Protein AF-A0AAW6NFX9-F1 (afdb_monomer)

Foldseek 3Di:
DDDDDPDDDPDPPDWDFDWDDDPQEIETETQDDDPCPQVVVCVVCVVVVHRGWYFYAYPVRDTPDGDDDPDPDPPPDDDDDDDDDDDDDDDDDDDDDDDDDDDDDDDDDDDDDDDDDDCLVVLLVVLVVLLVVCVVLLCPDDPDVSVVLVVLSVVLVVCSVVSNSVVSVVSSVVSVVSSVVVVVVVVVPDDDDDDDDDDPPPPDQADPVLLVVLVVLLVVLVVVLVPDDDDPLSVVLVVLSVVLVVCSVVSNRPSNVVSSVVSVVSSVCVVVDDPVPPPLDQLVNLQVVLVVVQQVLLLVVLVLLVVDPDPVSPVVSVCGPCNQQVCLSVLLVVLSVVCVPDDLVCNLVSLVSNLVSLVVSLVCCVPDVVNVCSCPPPSPRHRPSCVSSVVSSVSSNVSSVVSND

Mean predicted aligned error: 23.0 Å

Secondary structure (DSSP, 8-state):
----------S-----EEEEEETTEEEEEESS--TTHHHHHHHHHHHTT---EEEEE-TTS-EEEEE-------S--------------------------------PPP---------HHHHHHHHHHHHHHHHHHHHHSPTTHHHHHHHHHHHHHHHHHTT-HHHHHHHHHHHHHHHHHHHHHHHS--PPP-----------PPPHHHHHHHHHHHHHHHHHHHTSPSSHHHHHHHHHHHHHHHHHHTT-HHHHHHHHHHHHHHHHHHHHS---S-----HHHHHHHHHHHHHHHHHHHHHHHTTS--HHHHHHHHHHHHHHHTTHHHHHHHHHHHHHHS-TTTHHHHHHHHHHHHHHHHHHHHH-HHHHHHHT-TT-----HHHHHHHHHHHHHHHHHHHH-

Radius of gyration: 39.13 Å; Cα contacts (8 Å, |Δi|>4): 323; chains: 1; bounding box: 90×107×74 Å

Solvent-accessible surface area (backbone atoms only — not comparable to full-atom values): 24392 Å² total; per-residue (Å²): 137,82,84,81,84,91,74,80,82,96,59,87,88,80,72,57,66,52,79,46,80,57,94,64,37,34,40,36,31,28,78,53,93,59,89,67,48,36,59,54,52,43,50,53,31,51,74,71,73,42,90,54,31,27,37,28,24,35,84,86,68,46,80,75,41,77,49,75,71,92,70,78,83,71,95,83,79,80,83,92,77,84,85,84,89,81,90,85,82,85,83,88,80,82,83,86,84,90,81,86,89,79,88,83,85,89,83,80,87,83,82,85,83,86,91,80,77,97,49,72,73,57,52,48,53,52,49,51,53,51,52,60,68,46,45,63,60,42,67,70,40,64,77,74,64,15,55,58,45,47,52,50,50,51,50,24,54,51,28,52,75,70,68,37,52,70,62,20,50,56,45,49,53,51,52,51,53,52,50,54,50,55,50,51,66,62,68,71,74,71,81,80,83,79,89,84,79,95,71,87,77,76,75,74,62,48,57,69,72,57,44,51,53,50,51,54,55,49,59,69,45,48,64,60,53,64,70,44,67,93,47,73,69,36,52,50,46,52,47,46,53,52,50,25,54,49,26,46,74,71,25,36,51,68,64,21,53,50,38,51,50,49,45,55,50,50,53,50,44,64,74,66,47,75,80,77,69,74,68,95,62,54,52,59,58,48,46,50,55,30,46,52,57,45,52,53,32,51,50,55,41,29,60,56,40,63,72,47,100,42,76,67,46,42,56,58,44,67,44,52,71,64,57,75,46,74,54,46,63,59,54,43,51,51,30,47,49,50,36,70,72,42,53,84,86,48,27,44,62,29,24,55,54,35,39,52,43,37,52,52,44,47,52,48,57,75,68,38,64,68,53,52,49,50,45,67,39,92,81,80,47,79,32,62,58,60,61,42,47,44,51,32,36,57,51,33,38,50,52,35,50,66,74,50,109

Nearest PDB structures (foldseek):
  6qvh-assembly1_A  TM=3.502E-01  e=4.716E+00  Streptomyces lividans 1326
  5j1i-assembly2_B  TM=1.373E-01  e=1.428E+00  Homo sapiens
  7n6g-assembly1_3T  TM=1.559E-01  e=2.788E+00  Chlamydomonas reinhardtii
  9cpb-assembly1_6M  TM=1.064E-01  e=9.209E+00  Bos taurus

Structure (mmCIF, N/CA/C/O backbone):
data_AF-A0AAW6NFX9-F1
#
_entry.id   AF-A0AAW6NFX9-F1
#
loop_
_atom_site.group_PDB
_atom_site.id
_atom_site.type_symbol
_atom_site.label_atom_id
_atom_site.label_alt_id
_atom_site.label_comp_id
_atom_site.label_asym_id
_atom_site.label_entity_id
_atom_site.label_seq_id
_atom_site.pdbx_PDB_ins_code
_atom_site.Cartn_x
_atom_site.Cartn_y
_atom_site.Cartn_z
_atom_site.occupancy
_atom_site.B_iso_or_equiv
_atom_site.auth_seq_id
_atom_site.auth_comp_id
_atom_site.auth_asym_id
_atom_site.auth_atom_id
_atom_site.pdbx_PDB_model_num
ATOM 1 N N . MET A 1 1 ? 12.858 50.416 36.565 1.00 39.59 1 MET A N 1
ATOM 2 C CA . MET A 1 1 ? 13.520 49.608 35.513 1.00 39.59 1 MET A CA 1
ATOM 3 C C . MET A 1 1 ? 13.548 48.177 36.038 1.00 39.59 1 MET A C 1
ATOM 5 O O . MET A 1 1 ? 14.115 47.983 37.096 1.00 39.59 1 MET A O 1
ATOM 9 N N . ALA A 1 2 ? 12.777 47.231 35.504 1.00 37.31 2 ALA A N 1
ATOM 10 C CA . ALA A 1 2 ? 13.083 46.561 34.243 1.00 37.31 2 ALA A CA 1
ATOM 11 C C . ALA A 1 2 ? 11.846 46.315 33.344 1.00 37.31 2 ALA A C 1
ATOM 13 O O . ALA A 1 2 ? 10.912 45.606 33.702 1.00 37.31 2 ALA A O 1
ATOM 14 N N . LYS A 1 3 ? 11.909 46.916 32.147 1.00 35.47 3 LYS A N 1
ATOM 15 C CA . LYS A 1 3 ? 11.396 46.406 30.857 1.00 35.47 3 LYS A CA 1
ATOM 16 C C . LYS A 1 3 ? 12.060 45.024 30.605 1.00 35.47 3 LYS A C 1
ATOM 18 O O . LYS A 1 3 ? 13.153 44.822 31.111 1.00 35.47 3 LYS A O 1
ATOM 23 N N . SER A 1 4 ? 11.577 44.045 29.837 1.00 40.31 4 SER A N 1
ATOM 24 C CA . SER A 1 4 ? 10.804 44.052 28.593 1.00 40.31 4 SER A CA 1
ATOM 25 C C . SER A 1 4 ? 10.513 42.588 28.170 1.00 40.31 4 SER A C 1
ATOM 27 O O . SER A 1 4 ? 11.274 41.700 28.539 1.00 40.31 4 SER A O 1
ATOM 29 N N . LEU A 1 5 ? 9.507 42.394 27.307 1.00 37.38 5 LEU A N 1
ATOM 30 C CA . LEU A 1 5 ? 9.290 41.253 26.395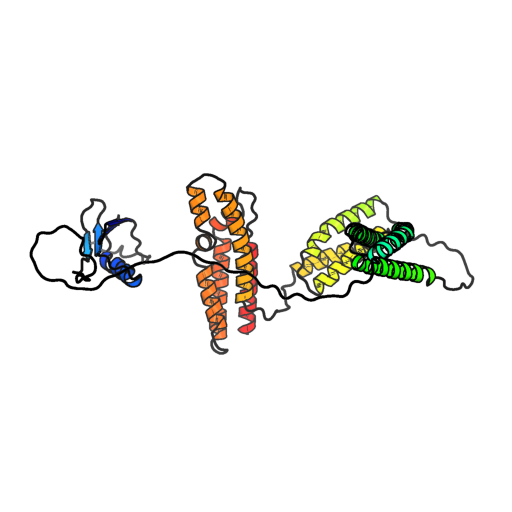 1.00 37.38 5 LEU A CA 1
ATOM 31 C C . LEU A 1 5 ? 9.055 39.839 26.981 1.00 37.38 5 LEU A C 1
ATOM 33 O O . LEU A 1 5 ? 9.962 39.027 27.128 1.00 37.38 5 LEU A O 1
ATOM 37 N N . ARG A 1 6 ? 7.775 39.458 27.058 1.00 35.09 6 ARG A N 1
ATOM 38 C CA . ARG A 1 6 ? 7.312 38.187 26.468 1.00 35.09 6 ARG A CA 1
ATOM 39 C C . ARG A 1 6 ? 6.231 38.508 25.439 1.00 35.09 6 ARG A C 1
ATOM 41 O O . ARG A 1 6 ? 5.040 38.384 25.698 1.00 35.09 6 ARG A O 1
ATOM 48 N N . ALA A 1 7 ? 6.676 39.034 24.302 1.00 42.06 7 ALA A N 1
ATOM 49 C CA . ALA A 1 7 ? 5.869 39.147 23.098 1.00 42.06 7 ALA A CA 1
ATOM 50 C C . ALA A 1 7 ? 5.956 37.824 22.315 1.00 42.06 7 ALA A C 1
ATOM 52 O O . ALA A 1 7 ? 7.046 37.288 22.157 1.00 42.06 7 ALA A O 1
ATOM 53 N N . SER A 1 8 ? 4.797 37.351 21.852 1.00 38.56 8 SER A N 1
ATOM 54 C CA . SER A 1 8 ? 4.568 36.478 20.690 1.00 38.56 8 SER A CA 1
ATOM 55 C C . SER A 1 8 ? 5.433 35.219 20.527 1.00 38.56 8 SER A C 1
ATOM 57 O O . SER A 1 8 ? 6.501 35.256 19.928 1.00 38.56 8 SER A O 1
ATOM 59 N N . GLY A 1 9 ? 4.882 34.067 20.920 1.00 30.16 9 GLY A N 1
ATOM 60 C CA . GLY A 1 9 ? 5.168 32.815 20.218 1.00 30.16 9 GLY A CA 1
ATOM 61 C C . GLY A 1 9 ? 4.324 32.764 18.943 1.00 30.16 9 GLY A C 1
ATOM 62 O O . GLY A 1 9 ? 3.095 32.770 19.022 1.00 30.16 9 GLY A O 1
ATOM 63 N N . ASP A 1 10 ? 4.989 32.784 17.792 1.00 42.12 10 ASP A N 1
ATOM 64 C CA . ASP A 1 10 ? 4.441 32.685 16.434 1.00 42.12 10 ASP A CA 1
ATOM 65 C C . ASP A 1 10 ? 3.960 31.246 16.156 1.00 42.12 10 ASP A C 1
ATOM 67 O O . ASP A 1 10 ? 4.584 30.462 15.449 1.00 42.12 10 ASP A O 1
ATOM 71 N N . GLY A 1 11 ? 2.887 30.854 16.843 1.00 48.03 11 GLY A N 1
ATOM 72 C CA . GLY A 1 11 ? 2.114 29.647 16.562 1.00 48.03 11 GLY A CA 1
ATOM 73 C C . GLY A 1 11 ? 0.751 30.030 15.982 1.00 48.03 11 GLY A C 1
ATOM 74 O O . GLY A 1 11 ? 0.299 31.164 16.196 1.00 48.03 11 GLY A O 1
ATOM 75 N N . PRO A 1 12 ? 0.063 29.125 15.258 1.00 48.34 12 PRO A N 1
ATOM 76 C CA . PRO A 1 12 ? -1.287 29.395 14.783 1.00 48.34 12 PRO A CA 1
ATOM 77 C C . PRO A 1 12 ? -2.145 29.821 15.977 1.00 48.34 12 PRO A C 1
ATOM 79 O O . PRO A 1 12 ? -2.268 29.105 16.968 1.00 48.34 12 PRO A O 1
ATOM 82 N N . LYS A 1 13 ? -2.689 31.039 15.919 1.00 63.16 13 LYS A N 1
ATOM 83 C CA . LYS A 1 13 ? -3.569 31.555 16.968 1.00 63.16 13 LYS A CA 1
ATOM 84 C C . LYS A 1 13 ? -4.894 30.803 16.862 1.00 63.16 13 LYS A C 1
ATOM 86 O O . LYS A 1 13 ? -5.731 31.160 16.036 1.00 63.16 13 LYS A O 1
ATOM 91 N N . VAL A 1 14 ? -5.032 29.740 17.646 1.00 61.88 14 VAL A N 1
ATOM 92 C CA . VAL A 1 14 ? -6.249 28.931 17.736 1.00 61.88 14 VAL A CA 1
ATOM 93 C C . VAL A 1 14 ? -7.118 29.482 18.866 1.00 61.88 14 VAL A C 1
ATOM 95 O O . VAL A 1 14 ? -6.618 29.749 19.960 1.00 61.88 14 VAL A O 1
ATOM 98 N N . ALA A 1 15 ? -8.406 29.670 18.587 1.00 67.81 15 ALA A N 1
ATOM 99 C CA . ALA A 1 15 ? -9.431 29.913 19.594 1.00 67.81 15 ALA A CA 1
ATOM 100 C C . ALA A 1 15 ? -10.350 28.692 19.649 1.00 67.81 15 ALA A C 1
ATOM 102 O O . ALA A 1 15 ? -10.715 28.149 18.605 1.00 67.81 15 ALA A O 1
ATOM 103 N N . PHE A 1 16 ? -10.707 28.282 20.862 1.00 74.25 16 PHE A N 1
ATOM 104 C CA . PHE A 1 16 ? -11.676 27.225 21.120 1.00 74.25 16 PHE A CA 1
ATOM 105 C C . PHE A 1 16 ? -12.977 27.852 21.605 1.00 74.25 16 PHE A C 1
ATOM 107 O O . PHE A 1 16 ? -12.972 28.897 22.268 1.00 74.25 16 PHE A O 1
ATOM 114 N N . GLY A 1 17 ? -14.090 27.247 21.206 1.00 83.06 17 GLY A N 1
ATOM 115 C CA . GLY A 1 17 ? -15.393 27.826 21.442 1.00 83.06 17 GLY A CA 1
ATOM 116 C C . GLY A 1 17 ? -16.551 26.981 20.939 1.00 83.06 17 GLY A C 1
ATOM 117 O O . GLY A 1 17 ? -16.362 26.025 20.185 1.00 83.06 17 GLY A O 1
ATOM 118 N N . THR A 1 18 ? -17.752 27.378 21.340 1.00 80.75 18 THR A N 1
ATOM 119 C CA . THR A 1 18 ? -19.008 26.737 20.945 1.00 80.75 18 THR A CA 1
ATOM 120 C C . THR A 1 18 ? -19.670 27.564 19.853 1.00 80.75 18 THR A C 1
ATOM 122 O O . THR A 1 18 ? -19.901 28.760 20.030 1.00 80.75 18 THR A O 1
ATOM 125 N N . LEU A 1 19 ? -19.980 26.935 18.717 1.00 84.00 19 LEU A N 1
ATOM 126 C CA . LEU A 1 19 ? -20.734 27.556 17.630 1.00 84.00 19 LEU A CA 1
ATOM 127 C C . LEU A 1 19 ? -22.207 27.173 17.748 1.00 84.00 19 LEU A C 1
ATOM 129 O O . LEU A 1 19 ? -22.550 25.993 17.756 1.00 84.00 19 LEU A O 1
ATOM 133 N N . GLN A 1 20 ? -23.071 28.177 17.795 1.00 83.81 20 GLN A N 1
ATOM 134 C CA . GLN A 1 20 ? -24.518 28.028 17.732 1.00 83.81 20 GLN A CA 1
ATOM 135 C C . GLN A 1 20 ? -25.046 28.764 16.502 1.00 83.81 20 GLN A C 1
ATOM 137 O O . GLN A 1 20 ? -24.577 29.849 16.154 1.00 83.81 20 GLN A O 1
ATOM 142 N N . MET A 1 21 ? -26.014 28.158 15.820 1.00 83.75 21 MET A N 1
ATOM 143 C CA . MET A 1 21 ? -26.636 28.725 14.629 1.00 83.75 21 MET A CA 1
ATOM 144 C C . MET A 1 21 ? -28.114 28.962 14.906 1.00 83.75 21 MET A C 1
ATOM 146 O O . MET A 1 21 ? -28.853 28.012 15.150 1.00 83.75 21 MET A O 1
ATOM 150 N N . GLU A 1 22 ? -28.537 30.221 14.838 1.00 80.62 22 GLU A N 1
ATOM 151 C CA . GLU A 1 22 ? -29.920 30.621 15.077 1.00 80.62 22 GLU A CA 1
ATOM 152 C C . GLU A 1 22 ? -30.405 31.487 13.904 1.00 80.62 22 GLU A C 1
ATOM 154 O O . GLU A 1 22 ? -30.096 32.674 13.768 1.00 80.62 22 GLU A O 1
ATOM 159 N N . GLY A 1 23 ? -31.122 30.853 12.971 1.00 83.00 23 GLY A N 1
ATOM 160 C CA . GLY A 1 23 ? -31.697 31.510 11.796 1.00 83.00 23 GLY A CA 1
ATOM 161 C C . GLY A 1 23 ? -30.660 32.186 10.887 1.00 83.00 23 GLY A C 1
ATOM 162 O O . GLY A 1 23 ? -29.932 31.528 10.135 1.00 83.00 23 GLY A O 1
ATOM 163 N N . LYS A 1 24 ? -30.645 33.526 10.884 1.00 81.00 24 LYS A N 1
ATOM 164 C CA . LYS A 1 24 ? -29.740 34.363 10.068 1.00 81.00 24 LYS A CA 1
ATOM 165 C C . LYS A 1 24 ? -28.449 34.761 10.810 1.00 81.00 24 LYS A C 1
ATOM 167 O O . LYS A 1 24 ? -27.596 35.412 10.203 1.00 81.00 24 LYS A O 1
ATOM 172 N N . VAL A 1 25 ? -28.273 34.349 12.071 1.00 80.88 25 VAL A N 1
ATOM 173 C CA . VAL A 1 25 ? -27.124 34.707 12.919 1.00 80.88 25 VAL A CA 1
ATOM 174 C C . VAL A 1 25 ? -26.367 33.455 13.373 1.00 80.88 25 VAL A C 1
ATOM 176 O O . VAL A 1 25 ? -26.955 32.465 13.804 1.00 80.88 25 VAL A O 1
ATOM 179 N N . ILE A 1 26 ? -25.042 33.502 13.268 1.00 84.44 26 ILE A N 1
ATOM 180 C CA . ILE A 1 26 ? -24.115 32.523 13.833 1.00 84.44 26 ILE A CA 1
ATOM 181 C C . ILE A 1 26 ? -23.447 33.167 15.044 1.00 84.44 26 ILE A C 1
ATOM 183 O O . ILE A 1 26 ? -22.781 34.196 14.916 1.00 84.44 26 ILE A O 1
ATOM 187 N N . SER A 1 27 ? -23.616 32.538 16.200 1.00 83.19 27 SER A N 1
ATOM 188 C CA . SER A 1 27 ? -23.041 32.952 17.475 1.00 83.19 27 SER A CA 1
ATOM 189 C C . SER A 1 27 ? -21.878 32.029 17.823 1.00 83.19 27 SER A C 1
ATOM 191 O O . SER A 1 27 ? -22.051 30.815 17.913 1.00 83.19 27 SER A O 1
ATOM 193 N N . LEU A 1 28 ? -20.685 32.588 18.007 1.00 85.81 28 LEU A N 1
ATOM 194 C CA . LEU A 1 28 ? -19.491 31.843 18.397 1.00 85.81 28 LEU A CA 1
ATOM 195 C C . LEU A 1 28 ? -19.035 32.299 19.781 1.00 85.81 28 LEU A C 1
ATOM 197 O O . LEU A 1 28 ? -18.522 33.406 19.934 1.00 85.81 28 LEU A O 1
ATOM 201 N N . GLN A 1 29 ? -19.202 31.437 20.776 1.00 84.06 29 GLN A N 1
ATOM 202 C CA . GLN A 1 29 ? -18.731 31.685 22.132 1.00 84.06 29 GLN A CA 1
ATOM 203 C C . GLN A 1 29 ? -17.276 31.246 22.258 1.00 84.06 29 GLN A C 1
ATOM 205 O O . GLN A 1 29 ? -17.001 30.062 22.112 1.00 84.06 29 GLN A O 1
ATOM 210 N N . CYS A 1 30 ? -16.349 32.171 22.502 1.00 82.81 30 CYS A N 1
ATOM 211 C CA . CYS A 1 30 ? -14.912 31.889 22.547 1.00 82.81 30 CYS A CA 1
ATOM 212 C C . CYS A 1 30 ? -14.353 32.004 23.968 1.00 82.81 30 CYS A C 1
ATOM 214 O O . CYS A 1 30 ? -14.622 32.978 24.667 1.00 82.81 30 CYS A O 1
ATOM 216 N N . GLU A 1 31 ? -13.480 31.072 24.356 1.00 78.38 31 GLU A N 1
ATOM 217 C CA . GLU A 1 31 ? -12.769 31.124 25.648 1.00 78.38 31 GLU A CA 1
ATOM 218 C C . GLU A 1 31 ? -11.734 32.256 25.706 1.00 78.38 31 GLU A C 1
ATOM 220 O O . GLU A 1 31 ? -11.377 32.759 26.771 1.00 78.38 31 GLU A O 1
ATOM 225 N N . LYS A 1 32 ? -11.227 32.670 24.541 1.00 75.38 32 LYS A N 1
ATOM 226 C CA . LYS A 1 32 ? -10.223 33.724 24.421 1.00 75.38 32 LYS A CA 1
ATOM 227 C C . LYS A 1 32 ? -10.595 34.690 23.309 1.00 75.38 32 LYS A C 1
ATOM 229 O O . LYS A 1 32 ? -10.641 34.309 22.140 1.00 75.38 32 LYS A O 1
ATOM 234 N N . ALA A 1 33 ? -10.787 35.955 23.674 1.00 64.94 33 ALA A N 1
ATOM 235 C CA . ALA A 1 33 ? -11.040 37.023 22.719 1.00 64.94 33 ALA A CA 1
ATOM 236 C C . ALA A 1 33 ? -9.853 37.173 21.755 1.00 64.94 33 ALA A C 1
ATOM 238 O O . ALA A 1 33 ? -8.702 37.370 22.165 1.00 64.94 33 ALA A O 1
ATOM 239 N N . MET A 1 34 ? -10.137 37.074 20.458 1.00 71.19 34 MET A N 1
ATOM 240 C CA . MET A 1 34 ? -9.167 37.297 19.394 1.00 71.19 34 MET A CA 1
ATOM 241 C C . MET A 1 34 ? -9.623 38.454 18.508 1.00 71.19 34 MET A C 1
ATOM 243 O O . MET A 1 34 ? -10.780 38.474 18.101 1.00 71.19 34 MET A O 1
ATOM 247 N N . PRO A 1 35 ? -8.724 39.387 18.149 1.00 69.50 35 PRO A N 1
ATOM 248 C CA . PRO A 1 35 ? -9.095 40.515 17.310 1.00 69.50 35 PRO A CA 1
ATOM 249 C C . PRO A 1 35 ? -9.424 40.059 15.883 1.00 69.50 35 PRO A C 1
ATOM 251 O O . PRO A 1 35 ? -8.689 39.254 15.291 1.00 69.50 35 PRO A O 1
ATOM 254 N N . ALA A 1 36 ? -10.482 40.636 15.312 1.00 73.75 36 ALA A N 1
ATOM 255 C CA . ALA A 1 36 ? -10.967 40.398 13.955 1.00 73.75 36 ALA A CA 1
ATOM 256 C C . ALA A 1 36 ? -11.424 38.953 13.679 1.00 73.75 36 ALA A C 1
ATOM 258 O O . ALA A 1 36 ? -11.344 38.484 12.534 1.00 73.75 36 ALA A O 1
ATOM 259 N N . LEU A 1 37 ? -11.896 38.239 14.703 1.00 79.69 37 LEU A N 1
ATOM 260 C CA . LEU A 1 37 ? -12.412 36.880 14.546 1.00 79.69 37 LEU A CA 1
ATOM 261 C C . LEU A 1 37 ? -13.736 36.897 13.774 1.00 79.69 37 LEU A C 1
ATOM 263 O O . LEU A 1 37 ? -13.881 36.127 12.822 1.00 79.69 37 LEU A O 1
ATOM 267 N N . ALA A 1 38 ? -14.631 37.842 14.082 1.00 79.44 38 ALA A N 1
ATOM 268 C CA . ALA A 1 38 ? -15.913 37.989 13.386 1.00 79.44 38 ALA A CA 1
ATOM 269 C C . ALA A 1 38 ? -15.726 38.153 11.866 1.00 79.44 38 ALA A C 1
ATOM 271 O O . ALA A 1 38 ? -16.318 37.421 11.072 1.00 79.44 38 ALA A O 1
ATOM 272 N N . LYS A 1 39 ? -14.797 39.028 11.453 1.00 81.62 39 LYS A N 1
ATOM 273 C CA . LYS A 1 39 ? -14.481 39.289 10.036 1.00 81.62 39 LYS A CA 1
ATOM 274 C C . LYS A 1 39 ? -13.903 38.069 9.321 1.00 81.62 39 LYS A C 1
ATOM 276 O O . LYS A 1 39 ? -14.227 37.813 8.161 1.00 81.62 39 LYS A O 1
ATOM 281 N N . LYS A 1 40 ? -13.026 37.308 9.986 1.00 82.38 40 LYS A N 1
ATOM 282 C CA . LYS A 1 40 ? -12.423 36.093 9.410 1.00 82.38 40 LYS A CA 1
ATOM 283 C C . LYS A 1 40 ? -13.455 34.985 9.239 1.00 82.38 40 LYS A C 1
ATOM 285 O O . LYS A 1 40 ? -13.485 34.363 8.179 1.00 82.38 40 LYS A O 1
ATOM 290 N N . VAL A 1 41 ? -14.317 34.789 10.235 1.00 83.38 41 VAL A N 1
ATOM 291 C CA . VAL A 1 41 ? -15.422 33.825 10.170 1.00 83.38 41 VAL A CA 1
ATOM 292 C C . VAL A 1 41 ? -16.411 34.234 9.078 1.00 83.38 41 VAL A C 1
ATOM 294 O O . VAL A 1 41 ? -16.736 33.417 8.224 1.00 83.38 41 VAL A O 1
ATOM 297 N N . LYS A 1 42 ? -16.793 35.512 8.991 1.00 81.62 42 LYS A N 1
ATOM 298 C CA . LYS A 1 42 ? -17.667 36.017 7.919 1.00 81.62 42 LYS A CA 1
ATOM 299 C C . LYS A 1 42 ? -17.055 35.836 6.528 1.00 81.62 42 LYS A C 1
ATOM 301 O O . LYS A 1 42 ? 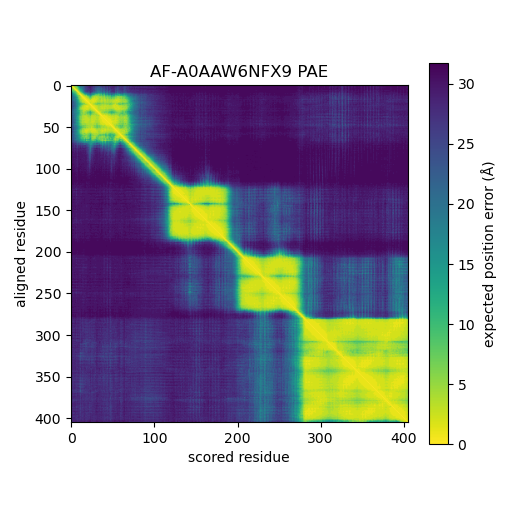-17.745 35.415 5.604 1.00 81.62 42 LYS A O 1
ATOM 306 N N . LYS A 1 43 ? -15.749 36.084 6.364 1.00 82.81 43 LYS A N 1
ATOM 307 C CA . LYS A 1 43 ? -15.032 35.831 5.101 1.00 82.81 43 LYS A CA 1
ATOM 308 C C . LYS A 1 43 ? -15.017 34.344 4.738 1.00 82.81 43 LYS A C 1
ATOM 310 O O . LYS A 1 43 ? -15.216 34.010 3.573 1.00 82.81 43 LYS A O 1
ATOM 315 N N . PHE A 1 44 ? -14.806 33.465 5.716 1.00 82.75 44 PHE A N 1
ATOM 316 C CA . PHE A 1 44 ? -14.877 32.017 5.521 1.00 82.75 44 PHE A CA 1
ATOM 317 C C . PHE A 1 44 ? -16.288 31.568 5.114 1.00 82.75 44 PHE A C 1
ATOM 319 O O . PHE A 1 44 ? -16.435 30.795 4.171 1.00 82.75 44 PHE A O 1
ATOM 326 N N . LEU A 1 45 ? -17.330 32.100 5.752 1.00 84.56 45 LEU A N 1
ATOM 327 C CA . LEU A 1 45 ? -18.721 31.797 5.407 1.00 84.56 45 LEU A CA 1
ATOM 328 C C . LEU A 1 45 ? -19.076 32.286 3.994 1.00 84.56 45 LEU A C 1
ATOM 330 O O . LEU A 1 45 ? -19.600 31.504 3.201 1.00 84.56 45 LEU A O 1
ATOM 334 N N . LYS A 1 46 ? -18.678 33.512 3.619 1.00 82.44 46 LYS A N 1
ATOM 335 C CA . LYS A 1 46 ? -18.845 34.037 2.249 1.00 82.44 46 LYS A CA 1
ATOM 336 C C . LYS A 1 46 ? -18.135 33.162 1.203 1.00 82.44 46 LYS A C 1
ATOM 338 O O . LYS A 1 46 ? -18.707 32.908 0.146 1.00 82.44 46 LYS A O 1
ATOM 343 N N . LEU A 1 47 ? -16.932 32.651 1.495 1.00 80.31 47 LEU A N 1
ATOM 344 C CA . LEU A 1 47 ? -16.204 31.736 0.597 1.00 80.31 47 LEU A CA 1
ATOM 345 C C . LEU A 1 47 ? -16.983 30.434 0.340 1.00 80.31 47 LEU A C 1
ATOM 347 O O . LEU A 1 47 ? -16.955 29.901 -0.765 1.00 80.31 47 LEU A O 1
ATOM 351 N N . ASN A 1 48 ? -17.716 29.960 1.348 1.00 84.31 48 ASN A N 1
ATOM 352 C CA . ASN A 1 48 ? -18.545 28.757 1.279 1.00 84.31 48 ASN A CA 1
ATOM 353 C C . ASN A 1 48 ? -19.990 29.042 0.828 1.00 84.31 48 ASN A C 1
ATOM 355 O O . ASN A 1 48 ? -20.852 28.179 0.967 1.00 84.31 48 ASN A O 1
ATOM 359 N N . LYS A 1 49 ? -20.265 30.238 0.283 1.00 86.44 49 LYS A N 1
ATOM 360 C CA . LYS A 1 49 ? -21.602 30.692 -0.148 1.00 86.44 49 LYS A CA 1
ATOM 361 C C . LYS A 1 49 ? -22.654 30.693 0.972 1.00 86.44 49 LYS A C 1
ATOM 363 O O . LYS A 1 49 ? -23.848 30.588 0.707 1.00 86.44 49 LYS A O 1
ATOM 368 N N . VAL A 1 50 ? -22.220 30.842 2.222 1.00 82.25 50 VAL A N 1
ATOM 369 C CA . VAL A 1 50 ? -23.094 30.982 3.389 1.00 82.25 50 VAL A CA 1
ATOM 370 C C . VAL A 1 50 ? -23.146 32.456 3.789 1.00 82.25 50 VAL A C 1
ATOM 372 O O . VAL A 1 50 ? -22.200 33.000 4.356 1.00 82.25 50 VAL A O 1
ATOM 375 N N . SER A 1 51 ? -24.265 33.117 3.497 1.00 77.94 51 SER A N 1
ATOM 376 C CA . SER A 1 51 ? -24.511 34.515 3.870 1.00 77.94 51 SER A CA 1
ATOM 377 C C . SER A 1 51 ? -25.227 34.571 5.219 1.00 77.94 51 SER A C 1
ATOM 379 O O . SER A 1 51 ? -26.451 34.465 5.289 1.00 77.94 51 SER A O 1
ATOM 381 N N . LYS A 1 52 ? -24.466 34.675 6.312 1.00 82.25 52 LYS A N 1
ATOM 382 C CA . LYS A 1 52 ? -25.000 34.778 7.680 1.00 82.25 52 LYS A CA 1
ATOM 383 C C . LYS A 1 52 ? -24.265 35.865 8.459 1.00 82.25 52 LYS A C 1
ATOM 385 O O . LYS A 1 52 ? -23.084 36.121 8.213 1.00 82.25 52 LYS A O 1
ATOM 390 N N . ASN A 1 53 ? -24.965 36.483 9.404 1.00 81.69 53 ASN A N 1
ATOM 391 C CA . ASN A 1 53 ? -24.380 37.442 10.337 1.00 81.69 53 ASN A CA 1
ATOM 392 C C . ASN A 1 53 ? -23.572 36.706 11.406 1.00 81.69 53 ASN A C 1
ATOM 394 O O . ASN A 1 53 ? -23.955 35.612 11.815 1.00 81.69 53 ASN A O 1
ATOM 398 N N . VAL A 1 54 ? -22.456 37.287 11.851 1.00 83.62 54 VAL A N 1
ATOM 399 C CA . VAL A 1 54 ? -21.551 36.653 12.821 1.00 83.62 54 VAL A CA 1
ATOM 400 C C . VAL A 1 54 ? -21.486 37.487 14.095 1.00 83.62 54 VAL A C 1
ATOM 402 O O . VAL A 1 54 ? -21.175 38.679 14.045 1.00 83.62 54 VAL A O 1
ATOM 405 N N . ARG A 1 55 ? -21.738 36.833 15.229 1.00 83.06 55 ARG A N 1
ATOM 406 C CA . ARG A 1 55 ? -21.631 37.381 16.583 1.00 83.06 55 ARG A CA 1
ATOM 407 C C . ARG A 1 55 ? -20.614 36.567 17.377 1.00 83.06 55 ARG A C 1
ATOM 409 O O . ARG A 1 55 ? -20.710 35.344 17.426 1.00 83.06 55 ARG A O 1
ATOM 416 N N . ILE A 1 56 ? -19.651 37.233 18.002 1.00 82.62 56 ILE A N 1
ATOM 417 C CA . ILE A 1 56 ? -18.678 36.604 18.900 1.00 82.62 56 ILE A CA 1
ATOM 418 C C . ILE A 1 56 ? -19.065 36.933 20.340 1.00 82.62 56 ILE A C 1
ATOM 420 O O . ILE A 1 56 ? -19.186 38.107 20.693 1.00 82.62 56 ILE A O 1
ATOM 424 N N . LEU A 1 57 ? -19.256 35.897 21.150 1.00 81.56 57 LEU A N 1
ATOM 425 C CA . LEU A 1 57 ? -19.585 35.982 22.573 1.00 81.56 57 LEU A CA 1
ATOM 426 C C . LEU A 1 57 ? -18.356 35.582 23.405 1.00 81.56 57 LEU A C 1
ATOM 428 O O . LEU A 1 57 ? -17.583 34.718 22.982 1.00 81.56 57 LEU A O 1
ATOM 432 N N . ASP A 1 58 ? -18.184 36.173 24.583 1.00 80.38 58 ASP A N 1
ATOM 433 C CA . ASP A 1 58 ? -17.231 35.699 25.595 1.00 80.38 58 ASP A CA 1
ATOM 434 C C . ASP A 1 58 ? -17.842 34.600 26.492 1.00 80.38 58 ASP A C 1
ATOM 436 O O . ASP A 1 58 ? -18.996 34.189 26.329 1.00 80.38 58 ASP A O 1
ATOM 440 N N . MET A 1 59 ? -17.058 34.078 27.441 1.00 75.94 59 MET A N 1
ATOM 441 C CA . MET A 1 59 ? -17.506 33.034 28.376 1.00 75.94 59 MET A CA 1
ATOM 442 C C . MET A 1 59 ? -18.683 33.464 29.264 1.00 75.94 59 MET A C 1
ATOM 444 O O . MET A 1 59 ? -19.439 32.603 29.707 1.00 75.94 59 MET A O 1
ATOM 448 N N . ASP A 1 60 ? -18.879 34.766 29.468 1.00 70.44 60 ASP A N 1
ATOM 449 C CA . ASP A 1 60 ? -19.978 35.329 30.256 1.00 70.44 60 ASP A CA 1
ATOM 450 C C . ASP A 1 60 ? -21.229 35.610 29.399 1.00 70.44 60 ASP A C 1
ATOM 452 O O . ASP A 1 60 ? -22.250 36.072 29.909 1.00 70.44 60 ASP A O 1
ATOM 456 N N . GLY A 1 61 ? -21.175 35.308 28.096 1.00 66.06 61 GLY A N 1
ATOM 457 C CA . GLY A 1 61 ? -22.269 35.538 27.154 1.00 66.06 61 GLY A CA 1
ATOM 458 C C . GLY A 1 61 ? -22.386 36.993 26.698 1.00 66.06 61 GLY A C 1
ATOM 459 O O . GLY A 1 61 ? -23.393 37.359 26.088 1.00 66.06 61 GLY A O 1
ATOM 460 N N . ASN A 1 62 ? -21.374 37.826 26.953 1.00 73.25 62 ASN A N 1
ATOM 461 C CA . ASN A 1 62 ? -21.335 39.198 26.463 1.00 73.25 62 ASN A CA 1
ATOM 462 C C . ASN A 1 62 ? -20.757 39.252 25.050 1.00 73.25 62 ASN A C 1
ATOM 464 O O . ASN A 1 62 ? -19.831 38.530 24.680 1.00 73.25 62 ASN A O 1
ATOM 468 N N . VAL A 1 63 ? -21.302 40.152 24.240 1.00 76.00 63 VAL A N 1
ATOM 469 C CA . VAL A 1 63 ? -20.886 40.332 22.851 1.00 76.00 63 VAL A CA 1
ATOM 470 C C . VAL A 1 63 ? -19.537 41.052 22.797 1.00 76.00 63 VAL A C 1
ATOM 472 O O . VAL A 1 63 ? -19.427 42.208 23.198 1.00 76.00 63 VAL A O 1
ATOM 475 N N . THR A 1 64 ? -18.510 40.376 22.279 1.00 70.00 64 THR A N 1
ATOM 476 C CA . THR A 1 64 ? -17.149 40.928 22.151 1.00 70.00 64 THR A CA 1
ATOM 477 C C . THR A 1 64 ? -16.890 41.544 20.773 1.00 70.00 64 THR A C 1
ATOM 479 O O . THR A 1 64 ? -16.207 42.559 20.666 1.00 70.00 64 THR A O 1
ATOM 482 N N . GLU A 1 65 ? -17.429 40.949 19.707 1.00 70.62 65 GLU A N 1
ATOM 483 C CA . GLU A 1 65 ? -17.340 41.466 18.334 1.00 70.62 65 GLU A CA 1
ATOM 484 C C . GLU A 1 65 ? -18.631 41.137 17.570 1.00 70.62 65 GLU A C 1
ATOM 486 O O . GLU A 1 65 ? -19.090 39.993 17.571 1.00 70.62 65 GLU A O 1
ATOM 491 N N . GLU A 1 66 ? -19.181 42.125 16.862 1.00 67.69 66 GLU A N 1
ATOM 492 C CA . GLU A 1 66 ? -20.307 41.961 15.937 1.00 67.69 66 GLU A CA 1
ATOM 493 C C . GLU A 1 66 ? -19.924 42.463 14.545 1.00 67.69 66 GLU A C 1
ATOM 495 O O . GLU A 1 66 ? -19.429 43.578 14.383 1.00 67.69 66 GLU A O 1
ATOM 500 N N . ASP A 1 67 ? -20.158 41.628 13.532 1.00 68.69 67 ASP A N 1
ATOM 501 C CA . ASP A 1 67 ? -20.033 41.997 12.120 1.00 68.69 67 ASP A CA 1
ATOM 502 C C . ASP A 1 67 ? -21.367 41.713 11.419 1.00 68.69 67 ASP A C 1
ATOM 504 O O . ASP A 1 67 ? -21.527 40.760 10.646 1.00 68.69 67 ASP A O 1
ATOM 508 N N . ILE A 1 68 ? -22.353 42.542 11.757 1.00 57.25 68 ILE A N 1
ATOM 509 C CA . ILE A 1 68 ? -23.689 42.569 11.165 1.00 57.25 68 ILE A CA 1
ATOM 510 C C . ILE A 1 68 ? -23.620 43.556 9.993 1.00 57.25 68 ILE A C 1
ATOM 512 O O . ILE A 1 68 ? -23.477 44.756 10.202 1.00 57.25 68 ILE A O 1
ATOM 516 N N . GLU A 1 69 ? -23.650 43.048 8.757 1.00 51.41 69 GLU A N 1
ATOM 517 C CA . GLU A 1 69 ? -23.871 43.902 7.578 1.00 51.41 69 GLU A CA 1
ATOM 518 C C . GLU A 1 69 ? -25.369 43.865 7.283 1.00 51.41 69 GLU A C 1
ATOM 520 O O . GLU A 1 69 ? -25.965 42.787 7.315 1.00 51.41 69 GLU A O 1
ATOM 525 N N . ASP A 1 70 ? -25.956 45.031 7.016 1.00 47.94 70 ASP A N 1
ATOM 526 C CA . ASP A 1 70 ? -27.331 45.170 6.542 1.00 47.94 70 ASP A CA 1
ATOM 527 C C . ASP A 1 70 ? -27.428 44.467 5.181 1.00 47.94 70 ASP A C 1
ATOM 529 O O . ASP A 1 70 ? -26.933 44.953 4.160 1.00 47.94 70 ASP A O 1
ATOM 533 N N . LEU A 1 71 ? -27.914 43.227 5.206 1.00 49.19 71 LEU A N 1
ATOM 534 C CA . LEU A 1 71 ? -28.088 42.417 4.013 1.00 49.19 71 LEU A CA 1
ATOM 535 C C . LEU A 1 71 ? -29.335 42.956 3.299 1.00 49.19 71 LEU A C 1
ATOM 537 O O . LEU A 1 71 ? -30.385 42.994 3.939 1.00 49.19 71 LEU A O 1
ATOM 541 N N . PRO A 1 72 ? -29.255 43.365 2.018 1.00 43.56 72 PRO A N 1
ATOM 542 C CA . PRO A 1 72 ? -30.446 43.763 1.277 1.00 43.56 72 PRO A CA 1
ATOM 543 C C . PRO A 1 72 ? -31.461 42.614 1.292 1.00 43.56 72 PRO A C 1
ATOM 545 O O . PRO A 1 72 ? -31.079 41.458 1.098 1.00 43.56 72 PRO A O 1
ATOM 548 N N . ASP A 1 73 ? -32.728 42.940 1.558 1.00 43.78 73 ASP A N 1
ATOM 549 C CA . ASP A 1 73 ? -33.853 42.007 1.479 1.00 43.78 73 ASP A CA 1
ATOM 550 C C . ASP A 1 73 ? -33.892 41.384 0.076 1.00 43.78 73 ASP A C 1
ATOM 552 O O . ASP A 1 73 ? -34.272 42.036 -0.899 1.00 43.78 73 ASP A O 1
ATOM 556 N N . ASP A 1 74 ? -33.471 40.123 -0.031 1.00 45.00 74 ASP A N 1
ATOM 557 C CA . ASP A 1 74 ? -33.791 39.297 -1.189 1.00 45.00 74 ASP A CA 1
ATOM 558 C C . ASP A 1 74 ? -35.306 38.999 -1.133 1.00 45.00 74 ASP A C 1
ATOM 560 O O . ASP A 1 74 ? -35.786 38.479 -0.120 1.00 45.00 74 ASP A O 1
ATOM 564 N N . PRO A 1 75 ? -36.078 39.346 -2.180 1.00 43.19 75 PRO A N 1
ATOM 565 C CA . PRO A 1 75 ? -37.543 39.415 -2.169 1.00 43.19 75 PRO A CA 1
ATOM 566 C C . PRO A 1 75 ? -38.248 38.047 -2.256 1.00 43.19 75 PRO A C 1
ATOM 568 O O . PRO A 1 75 ? -39.270 37.929 -2.929 1.00 43.19 75 PRO A O 1
ATOM 571 N N . ASP A 1 76 ? -37.732 37.017 -1.587 1.00 47.06 76 ASP A N 1
ATOM 572 C CA . ASP A 1 76 ? -38.229 35.637 -1.721 1.00 47.06 76 ASP A CA 1
ATOM 573 C C . ASP A 1 76 ? -38.648 34.978 -0.394 1.00 47.06 76 ASP A C 1
ATOM 575 O O . ASP A 1 76 ? -38.781 33.760 -0.306 1.00 47.06 76 ASP A O 1
ATOM 579 N N . ASP A 1 77 ? -38.894 35.767 0.658 1.00 44.81 77 ASP A N 1
ATOM 580 C CA . ASP A 1 77 ? -39.327 35.226 1.956 1.00 44.81 77 ASP A CA 1
ATOM 581 C C . ASP A 1 77 ? -40.372 36.128 2.642 1.00 44.81 77 ASP A C 1
ATOM 583 O O . ASP A 1 77 ? -40.117 36.803 3.641 1.00 44.81 77 ASP A O 1
ATOM 587 N N . ALA A 1 78 ? -41.581 36.167 2.071 1.00 37.97 78 ALA A N 1
ATOM 588 C CA . ALA A 1 78 ? -42.770 36.695 2.741 1.00 37.97 78 ALA A CA 1
ATOM 589 C C . ALA A 1 78 ? -43.666 35.528 3.216 1.00 37.97 78 ALA A C 1
ATOM 591 O O . ALA A 1 78 ? -44.121 34.736 2.386 1.00 37.97 78 ALA A O 1
ATOM 592 N N . PRO A 1 79 ? -43.964 35.401 4.524 1.00 40.84 79 PRO A N 1
ATOM 593 C CA . PRO A 1 79 ? -44.861 34.366 5.036 1.00 40.84 79 PRO A CA 1
ATOM 594 C C . PRO A 1 79 ? -46.339 34.673 4.707 1.00 40.84 79 PRO A C 1
ATOM 596 O O . PRO A 1 79 ? -46.739 35.840 4.702 1.00 40.84 79 PRO A O 1
ATOM 599 N N . PRO A 1 80 ? -47.199 33.658 4.480 1.00 41.56 80 PRO A N 1
ATOM 600 C CA . PRO A 1 80 ? -48.599 33.882 4.143 1.00 41.56 80 PRO A CA 1
ATOM 601 C C . PRO A 1 80 ? -49.441 34.044 5.414 1.00 41.56 80 PRO A C 1
ATOM 603 O O . PRO A 1 80 ? -49.644 33.075 6.144 1.00 41.56 80 PRO A O 1
ATOM 606 N N . GLN A 1 81 ? -50.004 35.231 5.659 1.00 38.12 81 GLN A N 1
ATOM 607 C CA . GLN A 1 81 ? -51.125 35.393 6.594 1.00 38.12 81 GLN A CA 1
ATOM 608 C C . GLN A 1 81 ? -52.176 36.405 6.100 1.00 38.12 81 GLN A C 1
ATOM 610 O O . GLN A 1 81 ? -51.947 37.605 6.051 1.00 38.12 81 GLN A O 1
ATOM 615 N N . THR A 1 82 ? -53.340 35.834 5.757 1.00 33.81 82 THR A N 1
ATOM 616 C CA . THR A 1 82 ? -54.735 36.256 6.025 1.00 33.81 82 THR A CA 1
ATOM 617 C C . THR A 1 82 ? -55.230 37.679 5.689 1.00 33.81 82 THR A C 1
ATOM 619 O O . THR A 1 82 ? -54.743 38.682 6.188 1.00 33.81 82 THR A O 1
ATOM 622 N N . ALA A 1 83 ? -56.312 37.693 4.895 1.00 36.00 83 ALA A N 1
ATOM 623 C CA . ALA A 1 83 ? -57.059 38.801 4.277 1.00 36.00 83 ALA A CA 1
ATOM 624 C C . ALA A 1 83 ? -57.693 39.843 5.245 1.00 36.00 83 ALA A C 1
ATOM 626 O O . ALA A 1 83 ? -57.789 39.575 6.443 1.00 36.00 83 ALA A O 1
ATOM 627 N N . PRO A 1 84 ? -58.207 40.996 4.740 1.00 40.84 84 PRO A N 1
ATOM 628 C CA . PRO A 1 84 ? -59.545 41.011 4.121 1.00 40.84 84 PRO A CA 1
ATOM 629 C C . PRO A 1 84 ? -59.718 41.871 2.841 1.00 40.84 84 PRO A C 1
ATOM 631 O O . PRO A 1 84 ? -59.174 42.957 2.708 1.00 40.84 84 PRO A O 1
ATOM 634 N N . GLN A 1 85 ? -60.558 41.334 1.943 1.00 33.34 85 GLN A N 1
ATOM 635 C CA . GLN A 1 85 ? -61.500 41.952 0.984 1.00 33.34 85 GLN A CA 1
ATOM 636 C C . GLN A 1 85 ? -61.191 43.328 0.356 1.00 33.34 85 GLN A C 1
ATOM 638 O O . GLN A 1 85 ? -61.230 44.347 1.033 1.00 33.34 85 GLN A O 1
ATOM 643 N N . THR A 1 86 ? -61.189 43.401 -0.984 1.00 30.08 86 THR A N 1
ATOM 644 C CA . THR A 1 86 ? -62.353 43.862 -1.786 1.00 30.08 86 THR A CA 1
ATOM 645 C C . THR A 1 86 ? -62.067 43.777 -3.300 1.00 30.08 86 THR A C 1
ATOM 647 O O . THR A 1 86 ? -61.048 44.268 -3.756 1.00 30.08 86 THR A O 1
ATOM 650 N N . THR A 1 87 ? -62.985 43.130 -4.046 1.00 29.97 87 THR A N 1
ATOM 651 C CA . THR A 1 87 ? -63.427 43.388 -5.450 1.00 29.97 87 THR A CA 1
ATOM 652 C C . THR A 1 87 ? -62.392 43.905 -6.473 1.00 29.97 87 THR A C 1
ATOM 654 O O . THR A 1 87 ? -61.877 44.999 -6.319 1.00 29.97 87 THR A O 1
ATOM 657 N N . GLN A 1 88 ? -62.142 43.280 -7.631 1.00 35.31 88 GLN A N 1
ATOM 658 C CA . GLN A 1 88 ? -63.124 42.994 -8.689 1.00 35.31 88 GLN A CA 1
ATOM 659 C C . GLN A 1 88 ? -62.501 42.153 -9.839 1.00 35.31 88 GLN A C 1
ATOM 661 O O . GLN A 1 88 ? -61.341 42.345 -10.186 1.00 35.31 88 GLN A O 1
ATOM 666 N N . SER A 1 89 ? -63.343 41.326 -10.475 1.00 39.38 89 SER A N 1
ATOM 667 C CA . SER A 1 89 ? -63.314 40.935 -11.902 1.00 39.38 89 SER A CA 1
ATOM 668 C C . SER A 1 89 ? -62.293 39.898 -12.411 1.00 39.38 89 SER A C 1
ATOM 670 O O . SER A 1 89 ? -61.246 40.208 -12.966 1.00 39.38 89 SER A O 1
ATOM 672 N N . GLN A 1 90 ? -62.735 38.636 -12.348 1.00 37.84 90 GLN A N 1
ATOM 673 C CA . GLN A 1 90 ? -62.545 37.594 -13.377 1.00 37.84 90 GLN A CA 1
ATOM 674 C C . GLN A 1 90 ? -63.134 38.067 -14.739 1.00 37.84 90 GLN A C 1
ATOM 676 O O . GLN A 1 90 ? -63.995 38.952 -14.707 1.00 37.84 90 GLN A O 1
ATOM 681 N N . PRO A 1 91 ? -62.779 37.486 -15.913 1.00 47.09 91 PRO A N 1
ATOM 682 C CA . PRO A 1 91 ? -63.130 36.084 -16.188 1.00 47.09 91 PRO A CA 1
ATOM 683 C C . PRO A 1 91 ? -62.182 35.258 -17.088 1.00 47.09 91 PRO A C 1
ATOM 685 O O . PRO A 1 91 ? -61.490 35.784 -17.950 1.00 47.09 91 PRO A O 1
ATOM 688 N N . ALA A 1 92 ? -62.345 33.934 -16.926 1.00 35.44 92 ALA A N 1
ATOM 689 C CA . ALA A 1 92 ? -62.305 32.867 -17.942 1.00 35.44 92 ALA A CA 1
ATOM 690 C C . ALA A 1 92 ? -60.933 32.514 -18.562 1.00 35.44 92 ALA A C 1
ATOM 692 O O . ALA A 1 92 ? -60.161 33.377 -18.937 1.00 35.44 92 ALA A O 1
ATOM 693 N N . ALA A 1 93 ? -60.542 31.254 -18.743 1.00 37.25 93 ALA A N 1
ATOM 694 C CA . ALA A 1 93 ? -61.275 29.992 -18.791 1.00 37.25 93 ALA A CA 1
ATOM 695 C C . ALA A 1 93 ? -60.337 28.876 -18.277 1.00 37.25 93 ALA A C 1
ATOM 697 O O . ALA A 1 93 ? -59.158 28.846 -18.609 1.00 37.25 93 ALA A O 1
ATOM 698 N N . ALA A 1 94 ? -60.769 28.107 -17.280 1.00 36.94 94 ALA A N 1
ATOM 699 C CA . ALA A 1 94 ? -61.302 26.753 -17.453 1.00 36.94 94 ALA A CA 1
ATOM 700 C C . ALA A 1 94 ? -60.226 25.695 -17.787 1.00 36.94 94 ALA A C 1
ATOM 702 O O . ALA A 1 94 ? -59.920 25.412 -18.940 1.00 36.94 94 ALA A O 1
ATOM 703 N N . ALA A 1 95 ? -59.735 25.061 -16.716 1.00 42.28 95 ALA A N 1
ATOM 704 C CA . ALA A 1 95 ? -59.465 23.618 -16.650 1.00 42.28 95 ALA A CA 1
ATOM 705 C C . ALA A 1 95 ? -60.703 22.826 -17.163 1.00 42.28 95 ALA A C 1
ATOM 707 O O . ALA A 1 95 ? -61.786 23.427 -17.169 1.00 42.28 95 ALA A O 1
ATOM 708 N N . PRO A 1 96 ? -60.662 21.514 -17.507 1.00 47.50 96 PRO A N 1
ATOM 709 C CA . PRO A 1 96 ? -60.098 20.434 -16.673 1.00 47.50 96 PRO A CA 1
ATOM 710 C C . PRO A 1 96 ? -59.594 19.224 -17.528 1.00 47.50 96 PRO A C 1
ATOM 712 O O . PRO A 1 96 ? -59.181 19.444 -18.662 1.00 47.50 96 PRO A O 1
ATOM 715 N N . PRO A 1 97 ? -59.691 17.952 -17.091 1.00 50.06 97 PRO A N 1
ATOM 716 C CA . PRO A 1 97 ? -58.888 17.218 -16.102 1.00 50.06 97 PRO A CA 1
ATOM 717 C C . PRO A 1 97 ? -58.253 15.932 -16.726 1.00 50.06 97 PRO A C 1
ATOM 719 O O . PRO A 1 97 ? -58.348 15.733 -17.937 1.00 50.06 97 PRO A O 1
ATOM 722 N N . PRO A 1 98 ? -57.590 15.055 -15.940 1.00 53.38 98 PRO A N 1
ATOM 723 C CA . PRO A 1 98 ? -56.965 13.826 -16.432 1.00 53.38 98 PRO A CA 1
ATOM 724 C C . PRO A 1 98 ? -57.932 12.627 -16.404 1.00 53.38 98 PRO A C 1
ATOM 726 O O . PRO A 1 98 ? -58.749 12.517 -15.493 1.00 53.38 98 PRO A O 1
ATOM 729 N N . GLU A 1 99 ? -57.790 11.693 -17.351 1.00 35.84 99 GLU A N 1
ATOM 730 C CA . GLU A 1 99 ? -58.499 10.404 -17.350 1.00 35.84 99 GLU A CA 1
ATOM 731 C C . GLU A 1 99 ? -57.626 9.261 -17.912 1.00 35.84 99 GLU A C 1
ATOM 733 O O . GLU A 1 99 ? -57.156 9.291 -19.044 1.00 35.84 99 GLU A O 1
ATOM 738 N N . THR A 1 100 ? -57.345 8.308 -17.024 1.00 39.50 100 THR A N 1
ATOM 739 C CA . THR A 1 100 ? -57.515 6.845 -17.106 1.00 39.50 100 THR A CA 1
ATOM 740 C C . THR A 1 100 ? -57.515 6.102 -18.463 1.00 39.50 100 THR A C 1
ATOM 742 O O . THR A 1 100 ? -58.329 6.366 -19.334 1.00 39.50 100 THR A O 1
ATOM 745 N N . ALA A 1 101 ? -56.727 5.010 -18.473 1.00 38.47 101 ALA A N 1
ATOM 746 C CA . ALA A 1 101 ? -56.865 3.730 -19.201 1.00 38.47 101 ALA A CA 1
ATOM 747 C C . ALA A 1 101 ? -56.690 3.664 -20.733 1.00 38.47 101 ALA A C 1
ATOM 749 O O . ALA A 1 101 ? -57.498 4.184 -21.490 1.00 38.47 101 ALA A O 1
ATOM 750 N N . ALA A 1 102 ? -55.724 2.845 -21.177 1.00 37.34 102 ALA A N 1
ATOM 751 C CA . ALA A 1 102 ? -55.969 1.560 -21.862 1.00 37.34 102 ALA A CA 1
ATOM 752 C C . ALA A 1 102 ? -54.655 0.945 -22.402 1.00 37.34 102 ALA A C 1
ATOM 754 O O . ALA A 1 102 ? -53.823 1.641 -22.980 1.00 37.34 102 ALA A O 1
ATOM 755 N N . GLU A 1 103 ? -54.497 -0.372 -22.233 1.00 43.34 103 GLU A N 1
ATOM 756 C CA . GLU A 1 103 ? -53.585 -1.228 -23.015 1.00 43.34 103 GLU A CA 1
ATOM 757 C C . GLU A 1 103 ? -53.962 -1.206 -24.518 1.00 43.34 103 GLU A C 1
ATOM 759 O O . GLU A 1 103 ? -55.105 -0.877 -24.852 1.00 43.34 103 GLU A O 1
ATOM 764 N N . PRO A 1 104 ? -53.058 -1.596 -25.443 1.00 44.94 104 PRO A N 1
ATOM 765 C CA . PRO A 1 104 ? -53.043 -3.010 -25.840 1.00 44.94 104 PRO A CA 1
ATOM 766 C C . PRO A 1 104 ? -51.665 -3.610 -26.204 1.00 44.94 104 PRO A C 1
ATOM 768 O O . PRO A 1 104 ? -50.832 -2.988 -26.851 1.00 44.94 104 PRO A O 1
ATOM 771 N N . SER A 1 105 ? -51.555 -4.898 -25.863 1.00 35.72 105 SER A N 1
ATOM 772 C CA . SER A 1 105 ? -50.993 -6.044 -26.606 1.00 35.72 105 SER A CA 1
ATOM 773 C C . SER A 1 105 ? -49.523 -6.082 -27.087 1.00 35.72 105 SER A C 1
ATOM 775 O O . SER A 1 105 ? -49.080 -5.229 -27.854 1.00 35.72 105 SER A O 1
ATOM 777 N N . PRO A 1 106 ? -48.797 -7.178 -26.764 1.00 42.50 106 PRO A N 1
ATOM 778 C CA . PRO A 1 106 ? -47.486 -7.508 -27.312 1.00 42.50 106 PRO A CA 1
ATOM 779 C C . PRO A 1 106 ? -47.604 -8.298 -28.628 1.00 42.50 106 PRO A C 1
ATOM 781 O O . PRO A 1 106 ? -48.493 -9.130 -28.793 1.00 42.50 106 PRO A O 1
ATOM 784 N N . THR A 1 107 ? -46.658 -8.085 -29.542 1.00 33.88 107 THR A N 1
ATOM 785 C CA . THR A 1 107 ? -46.430 -8.946 -30.716 1.00 33.88 107 THR A CA 1
ATOM 786 C C . THR A 1 107 ? -45.007 -9.502 -30.626 1.00 33.88 107 THR A C 1
ATOM 788 O O . THR A 1 107 ? -44.067 -8.719 -30.746 1.00 33.88 107 THR A O 1
ATOM 791 N N . PRO A 1 108 ? -44.804 -10.808 -30.389 1.00 41.22 108 PRO A N 1
ATOM 792 C CA . PRO A 1 108 ? -43.554 -11.479 -30.705 1.00 41.22 108 PRO A CA 1
ATOM 793 C C . PRO A 1 108 ? -43.671 -12.132 -32.087 1.00 41.22 108 PRO A C 1
ATOM 795 O O . PRO A 1 108 ? -44.584 -12.919 -32.341 1.00 41.22 108 PRO A O 1
ATOM 798 N N . GLU A 1 109 ? -42.747 -11.782 -32.980 1.00 44.66 109 GLU A N 1
ATOM 799 C CA . GLU A 1 109 ? -42.553 -12.447 -34.266 1.00 44.66 109 GLU A CA 1
ATOM 800 C C . GLU A 1 109 ? -42.283 -13.943 -34.066 1.00 44.66 109 GLU A C 1
ATOM 802 O O . GLU A 1 109 ? -41.391 -14.355 -33.321 1.00 44.66 109 GLU A O 1
ATOM 807 N N . ALA A 1 110 ? -43.087 -14.743 -34.760 1.00 34.34 110 ALA A N 1
ATOM 808 C CA . ALA A 1 110 ? -42.916 -16.168 -34.928 1.00 34.34 110 ALA A CA 1
ATOM 809 C C . ALA A 1 110 ? -41.806 -16.447 -35.952 1.00 34.34 110 ALA A C 1
ATOM 811 O O . ALA A 1 110 ? -41.827 -15.918 -37.062 1.00 34.34 110 ALA A O 1
ATOM 812 N N . VAL A 1 111 ? -40.881 -17.335 -35.587 1.00 42.31 111 VAL A N 1
ATOM 813 C CA . VAL A 1 111 ? -40.067 -18.109 -36.528 1.00 42.31 111 VAL A CA 1
ATOM 814 C C . VAL A 1 111 ? -40.521 -19.567 -36.402 1.00 42.31 111 VAL A C 1
ATOM 816 O O . VAL A 1 111 ? -40.107 -20.287 -35.497 1.00 42.31 111 VAL A O 1
ATOM 819 N N . GLU A 1 112 ? -41.438 -19.961 -37.283 1.00 35.91 112 GLU A N 1
ATOM 820 C CA . GLU A 1 112 ? -41.634 -21.337 -37.768 1.00 35.91 112 GLU A CA 1
ATOM 821 C C . GLU A 1 112 ? -40.417 -21.726 -38.634 1.00 35.91 112 GLU A C 1
ATOM 823 O O . GLU A 1 112 ? -39.832 -20.873 -39.293 1.00 35.91 112 GLU A O 1
ATOM 828 N N . GLU A 1 113 ? -39.962 -22.963 -38.783 1.00 38.34 113 GLU A N 1
ATOM 829 C CA . GLU A 1 113 ? -40.240 -24.261 -38.179 1.00 38.34 113 GLU A CA 1
ATOM 830 C C . GLU A 1 113 ? -39.160 -25.180 -38.786 1.00 38.34 113 GLU A C 1
ATOM 832 O O . GLU A 1 113 ? -38.893 -25.121 -39.989 1.00 38.34 113 GLU A O 1
ATOM 837 N N . THR A 1 114 ? -38.510 -26.040 -38.005 1.00 32.16 114 THR A N 1
ATOM 838 C CA . THR A 1 114 ? -38.051 -27.342 -38.523 1.00 32.16 114 THR A CA 1
ATOM 839 C C . THR A 1 114 ? -37.831 -28.290 -37.347 1.00 32.16 114 THR A C 1
ATOM 841 O O . THR A 1 114 ? -36.883 -28.100 -36.584 1.00 32.16 114 THR A O 1
ATOM 844 N N . PRO A 1 115 ? -38.680 -29.316 -37.167 1.00 45.28 115 PRO A N 1
ATOM 845 C CA . PRO A 1 115 ? -38.451 -30.375 -36.204 1.00 45.28 115 PRO A CA 1
ATOM 846 C C . PRO A 1 115 ? -37.966 -31.637 -36.930 1.00 45.28 115 PRO A C 1
ATOM 848 O O . PRO A 1 115 ? -38.678 -32.218 -37.745 1.00 45.28 115 PRO A O 1
ATOM 851 N N . ALA A 1 116 ? -36.755 -32.085 -36.607 1.00 38.19 116 ALA A N 1
ATOM 852 C CA . ALA A 1 116 ? -36.309 -33.467 -36.783 1.00 38.19 116 ALA A CA 1
ATOM 853 C C . ALA A 1 116 ? -35.040 -33.702 -35.945 1.00 38.19 116 ALA A C 1
ATOM 855 O O . ALA A 1 116 ? -34.215 -32.801 -35.834 1.00 38.19 116 ALA A O 1
ATOM 856 N N . PRO A 1 117 ? -34.764 -34.935 -35.507 1.00 44.88 117 PRO A N 1
ATOM 857 C CA . PRO A 1 117 ? -35.552 -35.802 -34.651 1.00 44.88 117 PRO A CA 1
ATOM 858 C C . PRO A 1 117 ? -34.904 -35.913 -33.252 1.00 44.88 117 PRO A C 1
ATOM 860 O O . PRO A 1 117 ? -33.794 -35.458 -33.000 1.00 44.88 117 PRO A O 1
ATOM 863 N N . ASP A 1 118 ? -35.616 -36.572 -32.351 1.00 45.78 118 ASP A N 1
ATOM 864 C CA . ASP A 1 118 ? -35.226 -36.993 -31.004 1.00 45.78 118 ASP A CA 1
ATOM 865 C C . ASP A 1 118 ? -33.913 -37.829 -30.992 1.00 45.78 118 ASP A C 1
ATOM 867 O O . ASP A 1 118 ? -33.938 -39.060 -31.002 1.00 45.78 118 ASP A O 1
ATOM 871 N N . GLN A 1 119 ? -32.743 -37.169 -31.053 1.00 46.56 119 GLN A N 1
ATOM 872 C CA . GLN A 1 119 ? -31.408 -37.806 -31.017 1.00 46.56 119 GLN A CA 1
ATOM 873 C C . GLN A 1 119 ? -30.692 -37.672 -29.661 1.00 46.56 119 GLN A C 1
ATOM 875 O O . GLN A 1 119 ? -29.855 -38.506 -29.315 1.00 46.56 119 GLN A O 1
ATOM 880 N N . SER A 1 120 ? -31.080 -36.711 -28.818 1.00 55.59 120 SER A N 1
ATOM 881 C CA . SER A 1 120 ? -30.361 -36.400 -27.571 1.00 55.59 120 SER A CA 1
ATOM 882 C C . SER A 1 120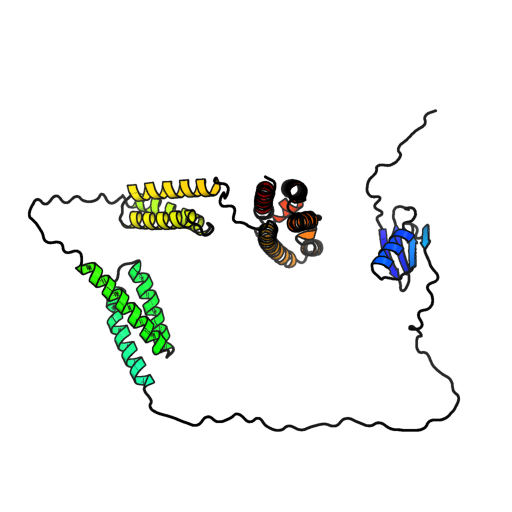 ? -30.407 -37.520 -26.517 1.00 55.59 120 SER A C 1
ATOM 884 O O . SER A 1 120 ? -29.521 -37.611 -25.665 1.00 55.59 120 SER A O 1
ATOM 886 N N . GLY A 1 121 ? -31.402 -38.414 -26.578 1.00 55.03 121 GLY A N 1
ATOM 887 C CA . GLY A 1 121 ? -31.475 -39.589 -25.701 1.00 55.03 121 GLY A CA 1
ATOM 888 C C . GLY A 1 121 ? -30.470 -40.696 -26.055 1.00 55.03 121 GLY A C 1
ATOM 889 O O . GLY A 1 121 ? -30.015 -41.426 -25.168 1.00 55.03 121 GLY A O 1
ATOM 890 N N . GLY A 1 122 ? -30.096 -40.814 -27.334 1.00 62.41 122 GLY A N 1
ATOM 891 C CA . GLY A 1 122 ? -29.129 -41.803 -27.821 1.00 62.41 122 GLY A CA 1
ATOM 892 C C . GLY A 1 122 ? -27.689 -41.429 -27.471 1.00 62.41 122 GLY A C 1
ATOM 893 O O . GLY A 1 122 ? -26.938 -42.265 -26.956 1.00 62.41 122 GLY A O 1
ATOM 894 N N . ASP A 1 123 ? -27.339 -40.157 -27.658 1.00 79.56 123 ASP A N 1
ATOM 895 C CA . ASP A 1 123 ? -25.978 -39.649 -27.460 1.00 79.56 123 ASP A CA 1
ATOM 896 C C . ASP A 1 123 ? -25.553 -39.659 -25.990 1.00 79.56 123 ASP A C 1
ATOM 898 O O . ASP A 1 123 ? -24.447 -40.090 -25.659 1.00 79.56 123 ASP A O 1
ATOM 902 N N . LEU A 1 124 ? -26.447 -39.300 -25.064 1.00 81.19 124 LEU A N 1
ATOM 903 C CA . LEU A 1 124 ? -26.147 -39.354 -23.628 1.00 81.19 124 LEU A CA 1
ATOM 904 C C . LEU A 1 124 ? -25.882 -40.784 -23.142 1.00 81.19 124 LEU A C 1
ATOM 906 O O . LEU A 1 124 ? -24.983 -41.013 -22.328 1.00 81.19 124 LEU A O 1
ATOM 910 N N . LYS A 1 125 ? -26.630 -41.766 -23.660 1.00 86.56 125 LYS A N 1
ATOM 911 C CA . LYS A 1 125 ? -26.434 -43.181 -23.319 1.00 86.56 125 LYS A CA 1
ATOM 912 C C . LYS A 1 125 ? -25.118 -43.714 -23.887 1.00 86.56 125 LYS A C 1
ATOM 914 O O . LYS A 1 125 ? -24.415 -44.449 -23.189 1.00 86.56 125 LYS A O 1
ATOM 919 N N . ALA A 1 126 ? -24.766 -43.321 -25.111 1.00 89.44 126 ALA A N 1
ATOM 920 C CA . ALA A 1 126 ? -23.487 -43.662 -25.727 1.00 89.44 126 ALA A CA 1
ATOM 921 C C . ALA A 1 126 ? -22.302 -43.049 -24.956 1.00 89.44 126 ALA A C 1
ATOM 923 O O . ALA A 1 126 ? -21.342 -43.752 -24.633 1.00 89.44 126 ALA A O 1
ATOM 924 N N . LEU A 1 127 ? -22.397 -41.777 -24.562 1.00 89.56 127 LEU A N 1
ATOM 925 C CA . LEU A 1 127 ? -21.359 -41.100 -23.781 1.00 89.56 127 LEU A CA 1
ATOM 926 C C . LEU A 1 127 ? -21.224 -41.663 -22.358 1.00 89.56 127 LEU A C 1
ATOM 928 O O . LEU A 1 127 ? -20.110 -41.791 -21.852 1.00 89.56 127 LEU A O 1
ATOM 932 N N . ALA A 1 128 ? -22.324 -42.072 -21.721 1.00 89.44 128 ALA A N 1
ATOM 933 C CA . ALA A 1 128 ? -22.275 -42.750 -20.425 1.00 89.44 128 ALA A CA 1
ATOM 934 C C . ALA A 1 128 ? -21.589 -44.125 -20.513 1.00 89.44 128 ALA A C 1
ATOM 936 O O . ALA A 1 128 ? -20.804 -44.482 -19.629 1.00 89.44 128 ALA A O 1
ATOM 937 N N . ALA A 1 129 ? -21.839 -44.884 -21.586 1.00 91.44 129 ALA A N 1
ATOM 938 C CA . ALA A 1 129 ? -21.135 -46.140 -21.846 1.00 91.44 129 ALA A CA 1
ATOM 939 C C . ALA A 1 129 ? -19.629 -45.906 -22.065 1.00 91.44 129 ALA A C 1
ATOM 941 O O . ALA A 1 129 ? -18.809 -46.623 -21.488 1.00 91.44 129 ALA A O 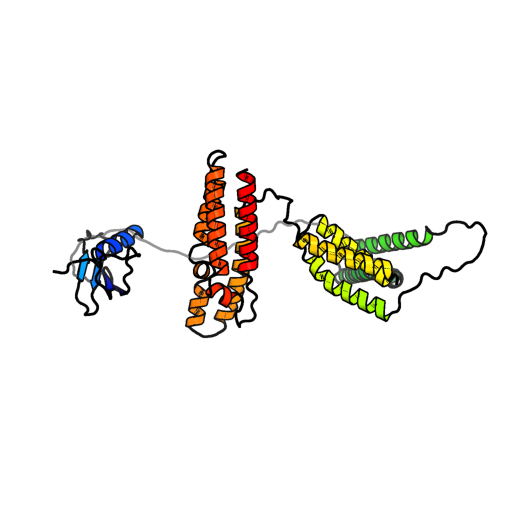1
ATOM 942 N N . ARG A 1 130 ? -19.269 -44.854 -22.811 1.00 91.06 130 ARG A N 1
ATOM 943 C CA . ARG A 1 130 ? -17.879 -44.438 -23.048 1.00 91.06 130 ARG A CA 1
ATOM 944 C C . ARG A 1 130 ? -17.167 -44.022 -21.759 1.00 91.06 130 ARG A C 1
ATOM 946 O O . ARG A 1 130 ? -16.084 -44.519 -21.469 1.00 91.06 130 ARG A O 1
ATOM 953 N N . ALA A 1 131 ? -17.803 -43.200 -20.924 1.00 90.31 131 ALA A N 1
ATOM 954 C CA . ALA A 1 131 ? -17.264 -42.831 -19.617 1.00 90.31 131 ALA A CA 1
ATOM 955 C C . ALA A 1 131 ? -17.017 -44.069 -18.735 1.00 90.31 131 ALA A C 1
ATOM 957 O O . ALA A 1 131 ? -15.962 -44.197 -18.118 1.00 90.31 131 ALA A O 1
ATOM 958 N N . LYS A 1 132 ? -17.950 -45.029 -18.716 1.00 91.38 132 LYS A N 1
ATOM 959 C CA . LYS A 1 132 ? -17.796 -46.270 -17.943 1.00 91.38 132 LYS A CA 1
ATOM 960 C C . LYS A 1 132 ? -16.628 -47.136 -18.432 1.00 91.38 132 LYS A C 1
ATOM 962 O O . LYS A 1 132 ? -15.961 -47.751 -17.605 1.00 91.38 132 LYS A O 1
ATOM 967 N N . ALA A 1 133 ? -16.369 -47.164 -19.740 1.00 91.50 133 ALA A N 1
ATOM 968 C CA . ALA A 1 133 ? -15.229 -47.878 -20.315 1.00 91.50 133 ALA A CA 1
ATOM 969 C C . ALA A 1 133 ? -13.881 -47.237 -19.935 1.00 91.50 133 ALA A C 1
ATOM 971 O O . ALA A 1 133 ? -12.924 -47.956 -19.666 1.00 91.50 133 ALA A O 1
ATOM 972 N N . LEU A 1 134 ? -13.822 -45.905 -19.832 1.00 90.56 134 LEU A N 1
ATOM 973 C CA . LEU A 1 134 ? -12.601 -45.166 -19.476 1.00 90.56 134 LEU A CA 1
ATOM 974 C C . LEU A 1 134 ? -12.303 -45.135 -17.975 1.00 90.56 134 LEU A C 1
ATOM 976 O O . LEU A 1 134 ? -11.163 -44.914 -17.571 1.00 90.56 134 LEU A O 1
ATOM 980 N N . GLN A 1 135 ? -13.311 -45.356 -17.130 1.00 90.25 135 GLN A N 1
ATOM 981 C CA . GLN A 1 135 ? -13.162 -45.341 -15.676 1.00 90.25 135 GLN A CA 1
ATOM 982 C C . GLN A 1 135 ? -11.975 -46.182 -15.149 1.00 90.25 135 GLN A C 1
ATOM 984 O O . GLN A 1 135 ? -11.189 -45.633 -14.372 1.00 90.25 135 GLN A O 1
ATOM 989 N N . PRO A 1 136 ? -11.796 -47.470 -15.516 1.00 88.94 136 PRO A N 1
ATOM 990 C CA . PRO A 1 136 ? -10.669 -48.266 -15.024 1.00 88.94 136 PRO A CA 1
ATOM 991 C C . PRO A 1 136 ? -9.311 -47.713 -15.470 1.00 88.94 136 PRO A C 1
ATOM 993 O O . PRO A 1 136 ? -8.372 -47.708 -14.677 1.00 88.94 136 PRO A O 1
ATOM 996 N N . GLU A 1 137 ? -9.209 -47.194 -16.694 1.00 87.94 137 GLU A N 1
ATOM 997 C CA . GLU A 1 137 ? -7.963 -46.630 -17.218 1.00 87.94 137 GLU A CA 1
ATOM 998 C C . GLU A 1 137 ? -7.583 -45.345 -16.486 1.00 87.94 137 GLU A C 1
ATOM 1000 O O . GLU A 1 137 ? -6.443 -45.201 -16.052 1.00 87.94 137 GLU A O 1
ATOM 1005 N N . VAL A 1 138 ? -8.553 -44.457 -16.246 1.00 87.75 138 VAL A N 1
ATOM 1006 C CA . VAL A 1 138 ? -8.352 -43.228 -15.462 1.00 87.75 138 VAL A CA 1
ATOM 1007 C C . VAL A 1 138 ? -7.930 -43.546 -14.025 1.00 87.75 138 VAL A C 1
ATOM 1009 O O . VAL A 1 138 ? -7.079 -42.855 -13.462 1.00 87.75 138 VAL A O 1
ATOM 1012 N N . MET A 1 139 ? -8.496 -44.596 -13.420 1.00 85.56 139 MET A N 1
ATOM 1013 C CA . MET A 1 139 ? -8.141 -45.020 -12.060 1.00 85.56 139 MET A CA 1
ATOM 1014 C C . MET A 1 139 ? -6.756 -45.669 -11.978 1.00 85.56 139 MET A C 1
ATOM 1016 O O . MET A 1 139 ? -6.092 -45.531 -10.951 1.00 85.56 139 MET A O 1
ATOM 1020 N N . ALA A 1 140 ? -6.309 -46.335 -13.044 1.00 84.44 140 ALA A N 1
ATOM 1021 C CA . ALA A 1 140 ? -5.004 -46.987 -13.116 1.00 84.44 140 ALA A CA 1
ATOM 1022 C C . ALA A 1 140 ? -3.830 -46.005 -13.310 1.00 84.44 140 ALA A C 1
ATOM 1024 O O . ALA A 1 140 ? -2.672 -46.407 -13.171 1.00 84.44 140 ALA A O 1
ATOM 1025 N N . VAL A 1 141 ? -4.094 -44.725 -13.611 1.00 84.69 141 VAL A N 1
ATOM 1026 C CA . VAL A 1 141 ? -3.039 -43.710 -13.754 1.00 84.69 141 VAL A CA 1
ATOM 1027 C C . VAL A 1 141 ? -2.507 -43.281 -12.372 1.00 84.69 141 VAL A C 1
ATOM 1029 O O . VAL A 1 141 ? -3.275 -42.786 -11.539 1.00 84.69 141 VAL A O 1
ATOM 1032 N N . PRO A 1 142 ? -1.191 -43.406 -12.110 1.00 78.69 142 PRO A N 1
ATOM 1033 C CA . PRO A 1 142 ? -0.587 -42.927 -10.870 1.00 78.69 142 PRO A CA 1
ATOM 1034 C C . PRO A 1 142 ? -0.581 -41.387 -10.779 1.00 78.69 142 PRO A C 1
ATOM 1036 O O . PRO A 1 142 ? -0.539 -40.662 -11.778 1.00 78.69 142 PRO A O 1
ATOM 1039 N N . SER A 1 143 ? -0.632 -40.864 -9.553 1.00 76.38 143 SER A N 1
ATOM 1040 C CA . SER A 1 143 ? -0.529 -39.425 -9.272 1.00 76.38 143 SER A CA 1
ATOM 1041 C C . SER A 1 143 ? 0.854 -38.878 -9.661 1.00 76.38 143 SER A C 1
ATOM 1043 O O . SER A 1 143 ? 1.846 -39.595 -9.520 1.00 76.38 143 SER A O 1
ATOM 1045 N N . PRO A 1 144 ? 0.973 -37.615 -10.126 1.00 62.06 144 PRO A N 1
ATOM 1046 C CA . PRO A 1 144 ? -0.025 -36.533 -10.084 1.00 62.06 144 PRO A CA 1
ATOM 1047 C C . PRO A 1 144 ? -0.916 -36.413 -11.335 1.00 62.06 144 PRO A C 1
ATOM 1049 O O . PRO A 1 144 ? -1.916 -35.696 -11.304 1.00 62.06 144 PRO A O 1
ATOM 1052 N N . SER A 1 145 ? -0.585 -37.098 -12.434 1.00 76.56 145 SER A N 1
ATOM 1053 C CA . SER A 1 145 ? -1.392 -37.068 -13.666 1.00 76.56 145 SER A CA 1
ATOM 1054 C C . SER A 1 145 ? -2.755 -37.731 -13.461 1.00 76.56 145 SER A C 1
ATOM 1056 O O . SER A 1 145 ? -3.757 -37.224 -13.962 1.00 76.56 145 SER A O 1
ATOM 1058 N N . GLY A 1 146 ? -2.813 -38.794 -12.648 1.00 81.44 146 GLY A N 1
ATOM 1059 C CA . GLY A 1 146 ? -4.061 -39.463 -12.277 1.00 81.44 146 GLY A CA 1
ATOM 1060 C C . GLY A 1 146 ? -5.044 -38.569 -11.521 1.00 81.44 146 GLY A C 1
ATOM 1061 O O . GLY A 1 146 ? -6.240 -38.661 -11.759 1.00 81.44 146 GLY A O 1
ATOM 1062 N N . ASP A 1 147 ? -4.583 -37.643 -10.673 1.00 84.94 147 ASP A N 1
ATOM 1063 C CA . ASP A 1 147 ? -5.488 -36.769 -9.905 1.00 84.94 147 ASP A CA 1
ATOM 1064 C C . ASP A 1 147 ? -6.218 -35.770 -10.802 1.00 84.94 147 ASP A C 1
ATOM 1066 O O . ASP A 1 147 ? -7.436 -35.615 -10.701 1.00 84.94 147 ASP A O 1
ATOM 1070 N N . LYS A 1 148 ? -5.495 -35.156 -11.745 1.00 86.38 148 LYS A N 1
ATOM 1071 C CA . LYS A 1 148 ? -6.099 -34.270 -12.749 1.00 86.38 148 LYS A CA 1
ATOM 1072 C C . LYS A 1 148 ? -7.060 -35.030 -13.659 1.00 86.38 148 LYS A C 1
ATOM 1074 O O . LYS A 1 148 ? -8.125 -34.516 -13.990 1.00 86.38 148 LYS A O 1
ATOM 1079 N N . LEU A 1 149 ? -6.705 -36.259 -14.030 1.00 89.94 149 LEU A N 1
ATOM 1080 C CA . LEU A 1 149 ? -7.529 -37.093 -14.897 1.00 89.94 149 LEU A CA 1
ATOM 1081 C C . LEU A 1 149 ? -8.809 -37.560 -14.190 1.00 89.94 149 LEU A C 1
ATOM 1083 O O . LEU A 1 149 ? -9.887 -37.497 -14.773 1.00 89.94 149 LEU A O 1
ATOM 1087 N N . ARG A 1 150 ? -8.722 -37.925 -12.905 1.00 91.94 150 ARG A N 1
ATOM 1088 C CA . ARG A 1 150 ? -9.877 -38.228 -12.045 1.00 91.94 150 ARG A CA 1
ATOM 1089 C C . ARG A 1 150 ? -10.785 -37.013 -11.853 1.00 91.94 150 ARG A C 1
ATOM 1091 O O . ARG A 1 150 ? -12.004 -37.161 -11.908 1.00 91.94 150 ARG A O 1
ATOM 1098 N N . GLN A 1 151 ? -10.215 -35.820 -11.670 1.00 91.12 151 GLN A N 1
ATOM 1099 C CA . GLN A 1 151 ? -10.980 -34.573 -11.562 1.00 91.12 151 GLN A CA 1
ATOM 1100 C C . GLN A 1 151 ? -11.720 -34.244 -12.868 1.00 91.12 151 GLN A C 1
ATOM 1102 O O . GLN A 1 151 ? -12.919 -33.967 -12.837 1.00 91.12 151 GLN A O 1
ATOM 1107 N N . ALA A 1 152 ? -11.033 -34.326 -14.011 1.00 90.19 152 ALA A N 1
ATOM 1108 C CA . ALA A 1 152 ? -11.636 -34.123 -15.328 1.00 90.19 152 ALA A CA 1
ATOM 1109 C C . ALA A 1 152 ? -12.729 -35.165 -15.620 1.00 90.19 152 ALA A C 1
ATOM 1111 O O . ALA A 1 152 ? -13.805 -34.821 -16.103 1.00 90.19 152 ALA A O 1
ATOM 1112 N N . PHE A 1 153 ? -12.497 -36.426 -15.251 1.00 93.44 153 PHE A N 1
ATOM 1113 C CA . PHE A 1 153 ? -13.487 -37.494 -15.373 1.00 93.44 153 PHE A CA 1
ATOM 1114 C C . PHE A 1 153 ? -14.721 -37.238 -14.495 1.00 93.44 153 PHE A C 1
ATOM 1116 O O . PHE A 1 153 ? -15.852 -37.409 -14.948 1.00 93.44 153 PHE A O 1
ATOM 1123 N N . GLY A 1 154 ? -14.531 -36.750 -13.265 1.00 92.69 154 GLY A N 1
ATOM 1124 C CA . GLY A 1 154 ? -15.627 -36.316 -12.396 1.00 92.69 154 GLY A CA 1
ATOM 1125 C C . GLY A 1 154 ? -16.467 -35.190 -13.012 1.00 92.69 154 GLY A C 1
ATOM 1126 O O . GLY A 1 154 ? -17.696 -35.237 -12.940 1.00 92.69 154 GLY A O 1
ATOM 1127 N N . ALA A 1 155 ? -15.824 -34.222 -13.674 1.00 91.06 155 ALA A N 1
ATOM 1128 C CA . ALA A 1 155 ? -16.509 -33.149 -14.395 1.00 91.06 155 ALA A CA 1
ATOM 1129 C C . ALA A 1 155 ? -17.316 -33.675 -15.597 1.00 91.06 155 ALA A C 1
ATOM 1131 O O . ALA A 1 155 ? -18.479 -33.300 -15.747 1.00 91.06 155 ALA A O 1
ATOM 1132 N N . ALA A 1 156 ? -16.758 -34.603 -16.383 1.00 90.06 156 ALA A N 1
ATOM 1133 C CA . ALA A 1 156 ? -17.466 -35.245 -17.495 1.00 90.06 156 ALA A CA 1
ATOM 1134 C C . ALA A 1 156 ? -18.718 -36.003 -17.018 1.00 90.06 156 ALA A C 1
ATOM 1136 O O . ALA A 1 156 ? -19.797 -35.869 -17.595 1.00 90.06 156 ALA A O 1
ATOM 1137 N N . VAL A 1 157 ? -18.620 -36.747 -15.911 1.00 92.25 157 VAL A N 1
ATOM 1138 C CA . VAL A 1 157 ? -19.771 -37.450 -15.316 1.00 92.25 157 VAL A CA 1
ATOM 1139 C C . VAL A 1 157 ? -20.832 -36.465 -14.809 1.00 92.25 157 VAL A C 1
ATOM 1141 O O . VAL A 1 157 ? -22.028 -36.732 -14.941 1.00 92.25 157 VAL A O 1
ATOM 1144 N N . ALA A 1 158 ? -20.429 -35.321 -14.250 1.00 91.25 158 ALA A N 1
ATOM 1145 C CA . ALA A 1 158 ? -21.363 -34.274 -13.839 1.00 91.25 158 ALA A CA 1
ATOM 1146 C C . ALA A 1 158 ? -22.079 -33.630 -15.040 1.00 91.25 158 ALA A C 1
ATOM 1148 O O . ALA A 1 158 ? -23.289 -33.418 -14.980 1.00 91.25 158 ALA A O 1
ATOM 1149 N N . GLN A 1 159 ? -21.370 -33.384 -16.145 1.00 90.12 159 GLN A N 1
ATOM 1150 C CA . GLN A 1 159 ? -21.947 -32.866 -17.393 1.00 90.12 159 GLN A CA 1
ATOM 1151 C C . GLN A 1 159 ? -22.952 -33.847 -18.011 1.00 90.12 159 GLN A C 1
ATOM 1153 O O . GLN A 1 159 ? -24.036 -33.424 -18.410 1.00 90.12 159 GLN A O 1
ATOM 1158 N N . LEU A 1 160 ? -22.659 -35.155 -17.991 1.00 90.94 160 LEU A N 1
ATOM 1159 C CA . LEU A 1 160 ? -23.600 -36.192 -18.436 1.00 90.94 160 LEU A CA 1
ATOM 1160 C C . LEU A 1 160 ? -24.878 -36.218 -17.597 1.00 90.94 160 LEU A C 1
ATOM 1162 O O . LEU A 1 160 ? -25.974 -36.302 -18.145 1.00 90.94 160 LEU A O 1
ATOM 1166 N N . LYS A 1 161 ? -24.755 -36.099 -16.269 1.00 89.12 161 LYS A N 1
ATOM 1167 C CA . LYS A 1 161 ? -25.917 -36.008 -15.368 1.00 89.12 161 LYS A CA 1
ATOM 1168 C C . LYS A 1 161 ? -26.733 -34.733 -15.584 1.00 89.12 161 LYS A C 1
ATOM 1170 O O . LYS A 1 161 ? -27.938 -34.750 -15.373 1.00 89.12 161 LYS A O 1
ATOM 1175 N N . ALA A 1 162 ? -26.082 -33.649 -15.999 1.00 89.12 162 ALA A N 1
ATOM 1176 C CA . ALA A 1 162 ? -26.717 -32.371 -16.302 1.00 89.12 162 ALA A CA 1
ATOM 1177 C C . ALA A 1 162 ? -27.296 -32.291 -17.730 1.00 89.12 162 ALA A C 1
ATOM 1179 O O . ALA A 1 162 ? -27.757 -31.223 -18.124 1.00 89.12 162 ALA A O 1
ATOM 1180 N N . GLY A 1 163 ? -27.243 -33.374 -18.518 1.00 88.62 163 GLY A N 1
ATOM 1181 C CA . GLY A 1 163 ? -27.744 -33.398 -19.897 1.00 88.62 163 GLY A CA 1
ATOM 1182 C C . GLY A 1 163 ? -26.886 -32.621 -20.904 1.00 88.62 163 GLY A C 1
ATOM 1183 O O . GLY A 1 163 ? -27.321 -32.393 -22.027 1.00 88.62 163 GLY A O 1
ATOM 1184 N N . LYS A 1 164 ? -25.663 -32.220 -20.533 1.00 90.12 164 LYS A N 1
ATOM 1185 C CA . LYS A 1 164 ? -24.738 -31.465 -21.395 1.00 90.12 164 LYS A CA 1
ATOM 1186 C C . LYS A 1 164 ? -23.902 -32.419 -22.252 1.00 90.12 164 LYS A C 1
ATOM 1188 O O . LYS A 1 164 ? -22.736 -32.672 -21.943 1.00 90.12 164 LYS A O 1
ATOM 1193 N N . ALA A 1 165 ? -24.515 -32.982 -23.293 1.00 87.31 165 ALA A N 1
ATOM 1194 C CA . ALA A 1 165 ? -23.900 -34.004 -24.147 1.00 87.31 165 ALA A CA 1
ATOM 1195 C C . ALA A 1 165 ? -22.615 -33.511 -24.841 1.00 87.31 165 ALA A C 1
ATOM 1197 O O . ALA A 1 165 ? -21.591 -34.190 -24.769 1.00 87.31 165 ALA A O 1
ATOM 1198 N N . ASP A 1 166 ? -22.627 -32.309 -25.425 1.00 87.88 166 ASP A N 1
ATOM 1199 C CA . ASP A 1 166 ? -21.474 -31.753 -26.152 1.00 87.88 166 ASP A CA 1
ATOM 1200 C C . ASP A 1 166 ? -20.262 -31.480 -25.251 1.00 87.88 166 ASP A C 1
ATOM 1202 O O . ASP A 1 166 ? -19.121 -31.784 -25.606 1.00 87.88 166 ASP A O 1
ATOM 1206 N N . ASP A 1 167 ? -20.499 -30.927 -24.058 1.00 85.19 167 ASP A N 1
ATOM 1207 C CA . ASP A 1 167 ? -19.433 -30.629 -23.095 1.00 85.19 167 ASP A CA 1
ATOM 1208 C C . ASP A 1 167 ? -18.821 -31.917 -22.533 1.00 85.19 167 ASP A C 1
ATOM 1210 O O . ASP A 1 167 ? -17.597 -32.031 -22.390 1.00 85.19 167 ASP A O 1
ATOM 1214 N N . ALA A 1 168 ? -19.669 -32.911 -22.254 1.00 88.06 168 ALA A N 1
ATOM 1215 C CA . ALA A 1 168 ? -19.226 -34.222 -21.808 1.00 88.06 168 ALA A CA 1
ATOM 1216 C C . ALA A 1 168 ? -18.403 -34.936 -22.888 1.00 88.06 168 ALA A C 1
ATOM 1218 O O . ALA A 1 168 ? -17.355 -35.499 -22.572 1.00 88.06 168 ALA A O 1
ATOM 1219 N N . ALA A 1 169 ? -18.832 -34.878 -24.154 1.00 90.19 169 ALA A N 1
ATOM 1220 C CA . ALA A 1 169 ? -18.107 -35.456 -25.282 1.00 90.19 169 ALA A CA 1
ATOM 1221 C C . ALA A 1 169 ? -16.694 -34.866 -25.409 1.00 90.19 169 ALA A C 1
ATOM 1223 O O . ALA A 1 169 ? -15.718 -35.616 -25.380 1.00 90.19 169 ALA A O 1
ATOM 1224 N N . LYS A 1 170 ? -16.569 -33.532 -25.412 1.00 91.62 170 LYS A N 1
ATOM 1225 C CA . LYS A 1 170 ? -15.267 -32.836 -25.471 1.00 91.62 170 LYS A CA 1
ATOM 1226 C C . LYS A 1 170 ? -14.351 -33.201 -24.303 1.00 91.62 170 LYS A C 1
ATOM 1228 O O . LYS A 1 170 ? -13.141 -33.381 -24.476 1.00 91.62 170 LYS A O 1
ATOM 1233 N N . THR A 1 171 ? -14.915 -33.305 -23.101 1.00 88.69 171 THR A N 1
ATOM 1234 C CA . THR A 1 171 ? -14.145 -33.655 -21.901 1.00 88.69 171 THR A CA 1
ATOM 1235 C C . THR A 1 171 ? -13.656 -35.104 -21.967 1.00 88.69 171 THR A C 1
ATOM 1237 O O . THR A 1 171 ? -12.488 -35.361 -21.672 1.00 88.69 171 THR A O 1
ATOM 1240 N N . LEU A 1 172 ? -14.497 -36.043 -22.414 1.00 90.88 172 LEU A N 1
ATOM 1241 C CA . LEU A 1 172 ? -14.109 -37.445 -22.616 1.00 90.88 172 LEU A CA 1
ATOM 1242 C C . LEU A 1 172 ? -13.062 -37.607 -23.731 1.00 90.88 172 LEU A C 1
ATOM 1244 O O . LEU A 1 172 ? -12.089 -38.328 -23.522 1.00 90.88 172 LEU A O 1
ATOM 1248 N N . ASP A 1 173 ? -13.186 -36.885 -24.851 1.00 92.69 173 ASP A N 1
ATOM 1249 C CA . ASP A 1 173 ? -12.172 -36.869 -25.921 1.00 92.69 173 ASP A CA 1
ATOM 1250 C C . ASP A 1 173 ? -10.809 -36.402 -25.396 1.00 92.69 173 ASP A C 1
ATOM 1252 O O . ASP A 1 173 ? -9.767 -36.980 -25.709 1.00 92.69 173 ASP A O 1
ATOM 1256 N N . THR A 1 174 ? -10.811 -35.370 -24.550 1.00 90.81 174 THR A N 1
ATOM 1257 C CA . THR A 1 174 ? -9.586 -34.849 -23.933 1.00 90.81 174 THR A CA 1
ATOM 1258 C C . THR A 1 174 ? -8.949 -35.886 -23.005 1.00 90.81 174 THR A C 1
ATOM 1260 O O . THR A 1 174 ? -7.733 -36.080 -23.035 1.00 90.81 174 THR A O 1
ATOM 1263 N N . ILE A 1 175 ? -9.756 -36.583 -22.198 1.00 90.62 175 ILE A N 1
ATOM 1264 C CA . ILE A 1 175 ? -9.281 -37.644 -21.296 1.00 90.62 175 ILE A CA 1
ATOM 1265 C C . ILE A 1 175 ? -8.653 -38.794 -22.092 1.00 90.62 175 ILE A C 1
ATOM 1267 O O . ILE A 1 175 ? -7.562 -39.243 -21.741 1.00 90.62 175 ILE A O 1
ATOM 1271 N N . GLU A 1 176 ? -9.280 -39.225 -23.187 1.00 91.75 176 GLU A N 1
ATOM 1272 C CA . GLU A 1 176 ? -8.740 -40.267 -24.068 1.00 91.75 176 GLU A CA 1
ATOM 1273 C C . GLU A 1 176 ? -7.426 -39.862 -24.736 1.00 91.75 176 GLU A C 1
ATOM 1275 O O . GLU A 1 176 ? -6.481 -40.651 -24.772 1.00 91.75 176 GLU A O 1
ATOM 1280 N N . GLN A 1 177 ? -7.319 -38.626 -25.229 1.00 90.19 177 GLN A N 1
ATOM 1281 C CA . GLN A 1 177 ? -6.071 -38.132 -25.816 1.00 90.19 177 GLN A CA 1
ATOM 1282 C C . GLN A 1 177 ? -4.931 -38.114 -24.795 1.00 90.19 177 GLN A C 1
ATOM 1284 O O . GLN A 1 177 ? -3.800 -38.491 -25.117 1.00 90.19 177 GLN A O 1
ATOM 1289 N N . VAL A 1 178 ? -5.220 -37.711 -23.555 1.00 87.81 178 VAL A N 1
ATOM 1290 C CA . VAL A 1 178 ? -4.236 -37.725 -22.468 1.00 87.81 178 VAL A CA 1
ATOM 1291 C C . VAL A 1 178 ? -3.842 -39.159 -22.111 1.00 87.81 178 VAL A C 1
ATOM 1293 O O . VAL A 1 178 ? -2.648 -39.427 -21.992 1.00 87.81 178 VAL A O 1
ATOM 1296 N N . LEU A 1 179 ? -4.795 -40.090 -22.005 1.00 88.06 179 LEU A N 1
ATOM 1297 C CA . LEU A 1 179 ? -4.512 -41.510 -21.757 1.00 88.06 179 LEU A CA 1
ATOM 1298 C C . LEU A 1 179 ? -3.650 -42.123 -22.862 1.00 88.06 179 LEU A C 1
ATOM 1300 O O . LEU A 1 179 ? -2.624 -42.728 -22.558 1.00 88.06 179 LEU A O 1
ATOM 1304 N N . LYS A 1 180 ? -3.992 -41.886 -24.134 1.00 89.94 180 LYS A N 1
ATOM 1305 C CA . LYS A 1 180 ? -3.225 -42.361 -25.294 1.00 89.94 180 LYS A CA 1
ATOM 1306 C C . LYS A 1 180 ? -1.804 -41.799 -25.321 1.00 89.94 180 LYS A C 1
ATOM 1308 O O . LYS A 1 180 ? -0.864 -42.494 -25.698 1.00 89.94 180 LYS A O 1
ATOM 1313 N N . LYS A 1 181 ? -1.624 -40.539 -24.917 1.00 87.12 181 LYS A N 1
ATOM 1314 C CA . LYS A 1 181 ? -0.295 -39.926 -24.808 1.00 87.12 181 LYS A CA 1
ATOM 1315 C C . LYS A 1 181 ? 0.505 -40.527 -23.650 1.00 87.12 181 LYS A C 1
ATOM 1317 O O . LYS A 1 181 ? 1.692 -40.784 -23.814 1.00 87.12 181 LYS A O 1
ATOM 1322 N N . LEU A 1 182 ? -0.138 -40.791 -22.511 1.00 83.12 182 LEU A N 1
ATOM 1323 C CA . LEU A 1 182 ? 0.497 -41.429 -21.354 1.00 83.12 182 LEU A CA 1
ATOM 1324 C C . LEU A 1 182 ? 0.880 -42.889 -21.628 1.00 83.12 182 LEU A C 1
ATOM 1326 O O . LEU A 1 182 ? 1.935 -43.318 -21.167 1.00 83.12 182 LEU A O 1
ATOM 1330 N N . SER A 1 183 ? 0.075 -43.639 -22.387 1.00 77.25 183 SER A N 1
ATOM 1331 C CA . SER A 1 183 ? 0.415 -45.004 -22.803 1.00 77.25 183 SER A CA 1
ATOM 1332 C C . SER A 1 183 ? 1.528 -45.014 -23.854 1.00 77.25 183 SER A C 1
ATOM 1334 O O . SER A 1 183 ? 2.486 -45.763 -23.707 1.00 77.25 183 SER A O 1
ATOM 1336 N N . ALA A 1 184 ? 1.496 -44.107 -24.839 1.00 74.94 184 ALA A N 1
ATOM 1337 C CA . ALA A 1 184 ? 2.564 -43.972 -25.835 1.00 74.94 184 ALA A CA 1
ATOM 1338 C C . ALA A 1 184 ? 3.917 -43.569 -25.216 1.00 74.94 184 ALA A C 1
ATOM 1340 O O . ALA A 1 184 ? 4.962 -44.038 -25.657 1.00 74.94 184 ALA A O 1
ATOM 1341 N N . SER A 1 185 ? 3.914 -42.743 -24.165 1.00 63.16 185 SER A N 1
ATOM 1342 C CA . SER A 1 185 ? 5.126 -42.441 -23.390 1.00 63.16 185 SER A CA 1
ATOM 1343 C C . SER A 1 185 ? 5.622 -43.618 -22.542 1.00 63.16 185 SER A C 1
ATOM 1345 O O . SER A 1 185 ? 6.761 -43.582 -22.095 1.00 63.16 185 SER A O 1
ATOM 1347 N N . ARG A 1 186 ? 4.799 -44.650 -22.317 1.00 59.81 186 ARG A N 1
ATOM 1348 C CA . ARG A 1 186 ? 5.174 -45.863 -21.575 1.00 59.81 186 ARG A CA 1
ATOM 1349 C C . ARG A 1 186 ? 5.827 -46.917 -22.472 1.00 59.81 186 ARG A C 1
ATOM 1351 O O . ARG A 1 186 ? 6.713 -47.621 -22.009 1.00 59.81 186 ARG A O 1
ATOM 1358 N N . ASP A 1 187 ? 5.421 -46.980 -23.740 1.00 51.62 187 ASP A N 1
ATOM 1359 C CA . ASP A 1 187 ? 5.938 -47.944 -24.725 1.00 51.62 187 ASP A CA 1
ATOM 1360 C C . ASP A 1 187 ? 7.162 -47.429 -25.512 1.00 51.62 187 ASP A C 1
ATOM 1362 O O . ASP A 1 187 ? 7.852 -48.205 -26.168 1.00 51.62 187 ASP A O 1
ATOM 1366 N N . ALA A 1 188 ? 7.471 -46.129 -25.439 1.00 48.31 188 ALA A N 1
ATOM 1367 C CA . ALA A 1 188 ? 8.611 -45.520 -26.132 1.00 48.31 188 ALA A CA 1
ATOM 1368 C C . ALA A 1 188 ? 9.968 -45.668 -25.402 1.00 48.31 188 ALA A C 1
ATOM 1370 O O . ALA A 1 188 ? 10.985 -45.218 -25.926 1.00 48.31 188 ALA A O 1
ATOM 1371 N N . GLU A 1 189 ? 10.011 -46.317 -24.232 1.00 40.53 189 GLU A N 1
ATOM 1372 C CA . GLU A 1 189 ? 11.246 -46.619 -23.489 1.00 40.53 189 GLU A CA 1
ATOM 1373 C C . GLU A 1 189 ? 11.512 -48.131 -23.452 1.00 40.53 189 GLU A C 1
ATOM 1375 O O . GLU A 1 189 ? 11.591 -48.767 -22.405 1.00 40.53 189 GLU A O 1
ATOM 1380 N N . ALA A 1 190 ? 11.654 -48.717 -24.639 1.00 42.03 190 ALA A N 1
ATOM 1381 C CA . ALA A 1 190 ? 12.332 -49.994 -24.818 1.00 42.03 190 ALA A CA 1
ATOM 1382 C C . ALA A 1 190 ? 13.502 -49.804 -25.796 1.00 42.03 190 ALA A C 1
ATOM 1384 O O . ALA A 1 190 ? 13.313 -49.925 -27.009 1.00 42.03 190 ALA A O 1
ATOM 1385 N N . PRO A 1 191 ? 14.723 -49.500 -25.317 1.00 45.41 191 PRO A N 1
ATOM 1386 C CA . PRO A 1 191 ? 15.913 -49.659 -26.120 1.00 45.41 191 PRO A CA 1
ATOM 1387 C C . PRO A 1 191 ? 16.442 -51.089 -25.999 1.00 45.41 191 PRO A C 1
ATOM 1389 O O . PRO A 1 191 ? 16.598 -51.666 -24.924 1.00 45.41 191 PRO A O 1
ATOM 1392 N N . VAL A 1 192 ? 16.706 -51.624 -27.181 1.00 48.56 192 VAL A N 1
ATOM 1393 C CA . VAL A 1 192 ? 17.382 -52.873 -27.507 1.00 48.56 192 VAL A CA 1
ATOM 1394 C C . VAL A 1 192 ? 18.684 -53.020 -26.710 1.00 48.56 192 VAL A C 1
ATOM 1396 O O . VAL A 1 192 ? 19.495 -52.097 -26.647 1.00 48.56 192 VAL A O 1
ATOM 1399 N N . ALA A 1 193 ? 18.879 -54.207 -26.133 1.00 42.38 193 ALA A N 1
ATOM 1400 C CA . ALA A 1 193 ? 20.116 -54.632 -25.489 1.00 42.38 193 ALA A CA 1
ATOM 1401 C C . ALA A 1 193 ? 21.326 -54.528 -26.440 1.00 42.38 193 ALA A C 1
ATOM 1403 O O . ALA A 1 193 ? 21.215 -54.825 -27.633 1.00 42.38 193 ALA A O 1
ATOM 1404 N N . PRO A 1 194 ? 22.512 -54.239 -25.889 1.00 47.34 194 PRO A N 1
ATOM 1405 C CA . PRO A 1 194 ? 23.517 -55.285 -25.937 1.00 47.34 194 PRO A CA 1
ATOM 1406 C C . PRO A 1 194 ? 23.999 -55.687 -24.544 1.00 47.34 194 PRO A C 1
ATOM 1408 O O . PRO A 1 194 ? 23.982 -54.934 -23.576 1.00 47.34 194 PRO A O 1
ATOM 1411 N N . ASP A 1 195 ? 24.375 -56.952 -24.531 1.00 44.19 195 ASP A N 1
ATOM 1412 C CA . ASP A 1 195 ? 24.961 -57.788 -23.501 1.00 44.19 195 ASP A CA 1
ATOM 1413 C C . ASP A 1 195 ? 25.988 -57.102 -22.576 1.00 44.19 195 ASP A C 1
ATOM 1415 O O . ASP A 1 195 ? 26.838 -56.335 -23.031 1.00 44.19 195 ASP A O 1
ATOM 1419 N N . GLY A 1 196 ? 25.950 -57.456 -21.284 1.00 36.88 196 GLY A N 1
ATOM 1420 C CA . GLY A 1 196 ? 27.063 -57.219 -20.359 1.00 36.88 196 GLY A CA 1
ATOM 1421 C C . GLY A 1 196 ? 26.705 -56.724 -18.954 1.00 36.88 196 GLY A C 1
ATOM 1422 O O . GLY A 1 196 ? 26.751 -55.532 -18.682 1.00 36.88 196 GLY A O 1
ATOM 1423 N N . GLY A 1 197 ? 26.500 -57.662 -18.022 1.00 32.81 197 GLY A N 1
ATOM 1424 C CA . GLY A 1 197 ? 26.879 -57.479 -16.612 1.00 32.81 197 GLY A CA 1
ATOM 1425 C C . GLY A 1 197 ? 25.868 -56.779 -15.699 1.00 32.81 197 GLY A C 1
ATOM 1426 O O . GLY A 1 197 ? 25.917 -55.573 -15.479 1.00 32.81 197 GLY A O 1
ATOM 1427 N N . ALA A 1 198 ? 25.015 -57.580 -15.060 1.00 42.78 198 ALA A N 1
ATOM 1428 C CA . ALA A 1 198 ? 24.176 -57.160 -13.948 1.00 42.78 198 ALA A CA 1
ATOM 1429 C C . ALA A 1 198 ? 25.018 -56.613 -12.779 1.00 42.78 198 ALA A C 1
ATOM 1431 O O . ALA A 1 198 ? 25.635 -57.372 -12.034 1.00 42.78 198 ALA A O 1
ATOM 1432 N N . THR A 1 199 ? 24.980 -55.295 -12.584 1.00 34.50 199 THR A N 1
ATOM 1433 C CA . THR A 1 199 ? 25.189 -54.681 -11.269 1.00 34.50 199 THR A CA 1
ATOM 1434 C C . THR A 1 199 ? 23.972 -53.815 -10.982 1.00 34.50 199 THR A C 1
ATOM 1436 O O . THR A 1 199 ? 23.798 -52.747 -11.563 1.00 34.50 199 THR A O 1
ATOM 1439 N N . THR A 1 200 ? 23.088 -54.307 -10.118 1.00 40.56 200 THR A N 1
ATOM 1440 C CA . THR A 1 200 ? 21.975 -53.535 -9.567 1.00 40.56 200 THR A CA 1
ATOM 1441 C C . THR A 1 200 ? 22.562 -52.397 -8.734 1.00 40.56 200 THR A C 1
ATOM 1443 O O . THR A 1 200 ? 22.924 -52.593 -7.577 1.00 40.56 200 THR A O 1
ATOM 1446 N N . ILE A 1 201 ? 22.701 -51.206 -9.319 1.00 40.75 201 ILE A N 1
ATOM 1447 C CA . ILE A 1 201 ? 22.937 -49.983 -8.548 1.00 40.75 201 ILE A CA 1
ATOM 1448 C C . ILE A 1 201 ? 21.589 -49.619 -7.921 1.00 40.75 201 ILE A C 1
ATOM 1450 O O . ILE A 1 201 ? 20.766 -48.932 -8.526 1.00 40.75 201 ILE A O 1
ATOM 1454 N N . GLU A 1 202 ? 21.327 -50.130 -6.717 1.00 44.06 202 GLU A N 1
ATOM 1455 C CA . GLU A 1 202 ? 20.262 -49.604 -5.868 1.00 44.06 202 GLU A CA 1
ATOM 1456 C C . GLU A 1 202 ? 20.567 -48.129 -5.586 1.00 44.06 202 GLU A C 1
ATOM 1458 O O . GLU A 1 202 ? 21.478 -47.785 -4.833 1.00 44.06 202 GLU A O 1
ATOM 1463 N N . LYS A 1 203 ? 19.810 -47.235 -6.226 1.00 51.03 203 LYS A N 1
ATOM 1464 C CA . LYS A 1 203 ? 19.780 -45.813 -5.880 1.00 51.03 203 LYS A CA 1
ATOM 1465 C C . LYS A 1 203 ? 19.407 -45.720 -4.390 1.00 51.03 203 LYS A C 1
ATOM 1467 O O . LYS A 1 203 ? 18.323 -46.195 -4.039 1.00 51.03 203 LYS A O 1
ATOM 1472 N N . PRO A 1 204 ? 20.253 -45.156 -3.508 1.00 51.31 204 PRO A N 1
ATOM 1473 C CA . PRO A 1 204 ? 19.961 -45.114 -2.081 1.00 51.31 204 PRO A CA 1
ATOM 1474 C C . PRO A 1 204 ? 18.711 -44.260 -1.857 1.00 51.31 204 PRO A C 1
ATOM 1476 O O . PRO A 1 204 ? 18.729 -43.041 -2.025 1.00 51.31 204 PRO A O 1
ATOM 1479 N N . ARG A 1 205 ? 17.595 -44.913 -1.519 1.00 63.47 205 ARG A N 1
ATOM 1480 C CA . ARG A 1 205 ? 16.394 -44.231 -1.035 1.00 63.47 205 ARG A CA 1
ATOM 1481 C C . ARG A 1 205 ? 16.688 -43.709 0.363 1.00 63.47 205 ARG A C 1
ATOM 1483 O O . ARG A 1 205 ? 17.122 -44.464 1.229 1.00 63.47 205 ARG A O 1
ATOM 1490 N N . GLY A 1 206 ? 16.451 -42.419 0.571 1.00 70.94 206 GLY A N 1
ATOM 1491 C CA . GLY A 1 206 ? 16.582 -41.799 1.882 1.00 70.94 206 GLY A CA 1
ATOM 1492 C C . GLY A 1 206 ? 15.733 -42.466 2.957 1.00 70.94 206 GLY A C 1
ATOM 1493 O O . GLY A 1 206 ? 14.641 -42.960 2.680 1.00 70.94 206 GLY A O 1
ATOM 1494 N N . ASP A 1 207 ? 16.214 -42.404 4.198 1.00 84.62 207 ASP A N 1
ATOM 1495 C CA . ASP A 1 207 ? 15.447 -42.829 5.366 1.00 84.62 207 ASP A CA 1
ATOM 1496 C C . ASP A 1 207 ? 14.094 -42.078 5.435 1.00 84.62 207 ASP A C 1
ATOM 1498 O O . ASP A 1 207 ? 14.057 -40.854 5.224 1.00 84.62 207 ASP A O 1
ATOM 1502 N N . PRO A 1 208 ? 12.970 -42.764 5.724 1.00 81.50 208 PRO A N 1
ATOM 1503 C CA . PRO A 1 208 ? 11.633 -42.164 5.729 1.00 81.50 208 PRO A CA 1
ATOM 1504 C C . PRO A 1 208 ? 11.497 -40.976 6.691 1.00 81.50 208 PRO A C 1
ATOM 1506 O O . PRO A 1 208 ? 10.730 -40.048 6.412 1.00 81.50 208 PRO A O 1
ATOM 1509 N N . ALA A 1 209 ? 12.259 -40.943 7.790 1.00 84.62 209 ALA A N 1
ATOM 1510 C CA . ALA A 1 209 ? 12.257 -39.804 8.707 1.00 84.62 209 ALA A CA 1
ATOM 1511 C C . ALA A 1 209 ? 12.851 -38.539 8.061 1.00 84.62 209 ALA A C 1
ATOM 1513 O O . ALA A 1 209 ? 12.378 -37.425 8.305 1.00 84.62 209 ALA A O 1
ATOM 1514 N N . THR A 1 210 ? 13.861 -38.703 7.206 1.00 85.81 210 THR A N 1
ATOM 1515 C CA . THR A 1 210 ? 14.506 -37.606 6.474 1.00 85.81 210 THR A CA 1
ATOM 1516 C C . THR A 1 210 ? 13.595 -37.078 5.373 1.00 85.81 210 THR A C 1
ATOM 1518 O O . THR A 1 210 ? 13.421 -35.867 5.258 1.00 85.81 210 THR A O 1
ATOM 1521 N N . LEU A 1 211 ? 12.936 -37.963 4.620 1.00 84.69 211 LEU A N 1
ATOM 1522 C CA . LEU A 1 211 ? 11.976 -37.563 3.584 1.00 84.69 211 LEU A CA 1
ATOM 1523 C C . LEU A 1 211 ? 10.794 -36.783 4.168 1.00 84.69 211 LEU A C 1
ATOM 1525 O O . LEU A 1 211 ? 10.402 -35.761 3.607 1.00 84.69 211 LEU A O 1
ATOM 1529 N N . LYS A 1 212 ? 10.289 -37.191 5.341 1.00 90.00 212 LYS A N 1
ATOM 1530 C CA . LYS A 1 212 ? 9.238 -36.451 6.051 1.00 90.00 212 LYS A CA 1
ATOM 1531 C C . LYS A 1 212 ? 9.683 -35.033 6.430 1.00 90.00 212 LYS A C 1
ATOM 1533 O O . LYS A 1 212 ? 8.955 -34.079 6.169 1.00 90.00 212 LYS A O 1
ATOM 1538 N N . LYS A 1 213 ? 10.893 -34.875 6.978 1.00 89.75 213 LYS A N 1
ATOM 1539 C CA . LYS A 1 213 ? 11.453 -33.551 7.315 1.00 89.75 213 LYS A CA 1
ATOM 1540 C C . LYS A 1 213 ? 11.631 -32.663 6.080 1.00 89.75 213 LYS A C 1
ATOM 1542 O O . LYS A 1 213 ? 11.348 -31.469 6.139 1.00 89.75 213 LYS A O 1
ATOM 1547 N N . LEU A 1 214 ? 12.070 -33.233 4.957 1.00 88.75 214 LEU A N 1
ATOM 1548 C CA . LEU A 1 214 ? 12.194 -32.500 3.692 1.00 88.75 214 LEU A CA 1
ATOM 1549 C C . LEU A 1 214 ? 10.830 -32.070 3.150 1.00 88.75 214 LEU A C 1
ATOM 1551 O O . LEU A 1 214 ? 10.686 -30.945 2.675 1.00 88.75 214 LEU A O 1
ATOM 1555 N N . GLN A 1 215 ? 9.821 -32.932 3.268 1.00 92.38 215 GLN A N 1
ATOM 1556 C CA . GLN A 1 215 ? 8.453 -32.615 2.874 1.00 92.38 215 GLN A CA 1
ATOM 1557 C C . GLN A 1 215 ? 7.863 -31.478 3.721 1.00 92.38 215 GLN A C 1
ATOM 1559 O O . GLN A 1 215 ? 7.260 -30.560 3.168 1.00 92.38 215 GLN A O 1
ATOM 1564 N N . GLU A 1 216 ? 8.072 -31.496 5.039 1.00 91.50 216 GLU A N 1
ATOM 1565 C CA . GLU A 1 216 ? 7.663 -30.411 5.941 1.00 91.50 216 GLU A CA 1
ATOM 1566 C C . GLU A 1 216 ? 8.372 -29.092 5.592 1.00 91.50 216 GLU A C 1
ATOM 1568 O O . GLU A 1 216 ? 7.725 -28.047 5.504 1.00 91.50 216 GLU A O 1
ATOM 1573 N N . ALA A 1 217 ? 9.679 -29.132 5.312 1.00 89.12 217 ALA A N 1
ATOM 1574 C CA . ALA A 1 217 ? 10.439 -27.955 4.893 1.00 89.12 217 ALA A CA 1
ATOM 1575 C C . ALA A 1 217 ? 9.944 -27.384 3.549 1.00 89.12 217 ALA A C 1
ATOM 1577 O O . ALA A 1 217 ? 9.762 -26.171 3.423 1.00 89.12 217 ALA A O 1
ATOM 1578 N N . ALA A 1 218 ? 9.660 -28.240 2.562 1.00 90.38 218 ALA A N 1
ATOM 1579 C CA . ALA A 1 218 ? 9.084 -27.820 1.284 1.00 90.38 218 ALA A CA 1
ATOM 1580 C C . ALA A 1 218 ? 7.685 -27.204 1.465 1.00 90.38 218 ALA A C 1
ATOM 1582 O O . ALA A 1 218 ? 7.385 -26.163 0.876 1.00 90.38 218 ALA A O 1
ATOM 1583 N N . ALA A 1 219 ? 6.847 -27.789 2.328 1.00 91.75 219 ALA A N 1
ATOM 1584 C CA . ALA A 1 219 ? 5.515 -27.271 2.637 1.00 91.75 219 ALA A CA 1
ATOM 1585 C C . ALA A 1 219 ? 5.555 -25.886 3.307 1.00 91.75 219 ALA A C 1
ATOM 1587 O O . ALA A 1 219 ? 4.704 -25.046 3.017 1.00 91.75 219 ALA A O 1
ATOM 1588 N N . GLN A 1 220 ? 6.557 -25.610 4.147 1.00 91.19 220 GLN A N 1
ATOM 1589 C CA . GLN A 1 220 ? 6.746 -24.288 4.762 1.00 91.19 220 GLN A CA 1
ATOM 1590 C C . GLN A 1 220 ? 7.205 -23.213 3.764 1.00 91.19 220 GLN A C 1
ATOM 1592 O O . GLN A 1 220 ? 6.892 -22.032 3.935 1.00 91.19 220 GLN A O 1
ATOM 1597 N N . LEU A 1 221 ? 7.952 -23.594 2.724 1.00 89.19 221 LEU A N 1
ATOM 1598 C CA . LEU A 1 221 ? 8.459 -22.662 1.709 1.00 89.19 221 LEU A CA 1
ATOM 1599 C C . LEU A 1 221 ? 7.460 -22.419 0.571 1.00 89.19 221 LEU A C 1
ATOM 1601 O O . LEU A 1 221 ? 7.450 -21.332 -0.005 1.00 89.19 221 LEU A O 1
ATOM 1605 N N . ALA A 1 222 ? 6.578 -23.378 0.288 1.00 90.50 222 ALA A N 1
ATOM 1606 C CA . ALA A 1 222 ? 5.553 -23.268 -0.747 1.00 90.50 222 ALA A CA 1
ATOM 1607 C C . ALA A 1 222 ? 4.686 -21.991 -0.688 1.00 90.50 222 ALA A C 1
ATOM 1609 O O . ALA A 1 222 ? 4.567 -21.327 -1.723 1.00 90.50 222 ALA A O 1
ATOM 1610 N N . PRO A 1 223 ? 4.105 -21.579 0.461 1.00 88.44 223 PRO A N 1
ATOM 1611 C CA . PRO A 1 223 ? 3.317 -20.348 0.517 1.00 88.44 223 PRO A CA 1
ATOM 1612 C C . PRO A 1 223 ? 4.170 -19.102 0.248 1.00 88.44 223 PRO A C 1
ATOM 1614 O O . PRO A 1 223 ? 3.700 -18.180 -0.413 1.00 88.44 223 PRO A O 1
ATOM 1617 N N . LYS A 1 224 ? 5.437 -19.095 0.683 1.00 87.94 224 LYS A N 1
ATOM 1618 C CA . LYS A 1 224 ? 6.359 -17.968 0.477 1.00 87.94 224 LYS A CA 1
ATOM 1619 C C . LYS A 1 224 ? 6.722 -17.796 -0.995 1.00 87.94 224 LYS A C 1
ATOM 1621 O O . LYS A 1 224 ? 6.676 -16.684 -1.498 1.00 87.94 224 LYS A O 1
ATOM 1626 N N . VAL A 1 225 ? 7.012 -18.894 -1.697 1.00 89.62 225 VAL A N 1
ATOM 1627 C CA . VAL A 1 225 ? 7.290 -18.882 -3.145 1.00 89.62 225 VAL A CA 1
ATOM 1628 C C . VAL A 1 225 ? 6.040 -18.510 -3.953 1.00 89.62 225 VAL A C 1
ATOM 1630 O O . VAL A 1 225 ? 6.137 -17.824 -4.968 1.00 89.62 225 VAL A O 1
ATOM 1633 N N . LYS A 1 226 ? 4.848 -18.929 -3.506 1.00 88.12 226 LYS A N 1
ATOM 1634 C CA . LYS A 1 226 ? 3.578 -18.589 -4.167 1.00 88.12 226 LYS A CA 1
ATOM 1635 C C . LYS A 1 226 ? 3.201 -17.111 -4.014 1.00 88.12 226 LYS A C 1
ATOM 1637 O O . LYS A 1 226 ? 2.595 -16.569 -4.929 1.00 88.12 226 LYS A O 1
ATOM 1642 N N . ALA A 1 227 ? 3.553 -16.489 -2.890 1.00 83.44 227 ALA A N 1
ATOM 1643 C CA . ALA A 1 227 ? 3.276 -15.081 -2.608 1.00 83.44 227 ALA A CA 1
ATOM 1644 C C . ALA A 1 227 ? 4.199 -14.099 -3.357 1.00 83.44 227 ALA A C 1
ATOM 1646 O O . ALA A 1 227 ? 3.998 -12.892 -3.260 1.00 83.44 227 ALA A O 1
ATOM 1647 N N . LEU A 1 228 ? 5.210 -14.591 -4.085 1.00 81.69 228 LEU A N 1
ATOM 1648 C CA . LEU A 1 228 ? 6.085 -13.737 -4.885 1.00 81.69 228 LEU A CA 1
ATOM 1649 C C . LEU A 1 228 ? 5.346 -13.167 -6.109 1.00 81.69 228 LEU A C 1
ATOM 1651 O O . LEU A 1 228 ? 4.588 -13.911 -6.748 1.00 81.69 228 LEU A O 1
ATOM 1655 N N . PRO A 1 229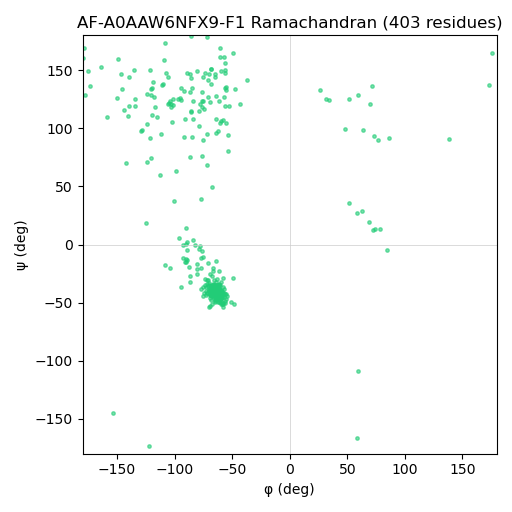 ? 5.604 -11.894 -6.472 1.00 75.31 229 PRO A N 1
ATOM 1656 C CA . PRO A 1 229 ? 5.055 -11.287 -7.682 1.00 75.31 229 PRO A CA 1
ATOM 1657 C C . PRO A 1 229 ? 5.493 -12.071 -8.924 1.00 75.31 229 PRO A C 1
ATOM 1659 O O . PRO A 1 229 ? 6.565 -12.681 -8.937 1.00 75.31 229 PRO A O 1
ATOM 1662 N N . GLU A 1 230 ? 4.655 -12.086 -9.962 1.00 78.75 230 GLU A N 1
ATOM 1663 C CA . GLU A 1 230 ? 4.996 -12.759 -11.214 1.00 78.75 230 GLU A CA 1
ATOM 1664 C C . GLU A 1 230 ? 6.208 -12.092 -11.871 1.00 78.75 230 GLU A C 1
ATOM 1666 O O . GLU A 1 230 ? 6.269 -10.880 -12.042 1.00 78.75 230 GLU A O 1
ATOM 1671 N N . GLY A 1 231 ? 7.201 -12.909 -12.203 1.00 78.38 231 GLY A N 1
ATOM 1672 C CA . GLY A 1 231 ? 8.492 -12.471 -12.717 1.00 78.38 231 GLY A CA 1
ATOM 1673 C C . GLY A 1 231 ? 9.433 -13.656 -12.889 1.00 78.38 231 GLY A C 1
ATOM 1674 O O . GLY A 1 231 ? 9.186 -14.734 -12.337 1.00 78.38 231 GLY A O 1
ATOM 1675 N N . GLU A 1 232 ? 10.515 -13.460 -13.637 1.00 76.19 232 GLU A N 1
ATOM 1676 C CA . GLU A 1 232 ? 11.463 -14.518 -14.010 1.00 76.19 232 GLU A CA 1
ATOM 1677 C C . GLU A 1 232 ? 12.032 -15.256 -12.783 1.00 76.19 232 GLU A C 1
ATOM 1679 O O . GLU A 1 232 ? 12.032 -16.486 -12.730 1.00 76.19 232 GLU A O 1
ATOM 1684 N N . GLN A 1 233 ? 12.380 -14.517 -11.724 1.00 79.12 233 GLN A N 1
ATOM 1685 C CA . GLN A 1 233 ? 12.878 -15.090 -10.467 1.00 79.12 233 GLN A CA 1
ATOM 1686 C C . GLN A 1 233 ? 11.807 -15.899 -9.712 1.00 79.12 233 GLN A C 1
ATOM 1688 O O . GLN A 1 233 ? 12.104 -16.945 -9.133 1.00 79.12 233 GLN A O 1
ATOM 1693 N N . SER A 1 234 ? 10.538 -15.472 -9.754 1.00 84.31 234 SER A N 1
ATOM 1694 C CA . SER A 1 234 ? 9.429 -16.232 -9.159 1.00 84.31 234 SER A CA 1
ATOM 1695 C C . SER A 1 234 ? 9.132 -17.515 -9.945 1.00 84.31 234 SER A C 1
ATOM 1697 O O . SER A 1 234 ? 8.792 -18.535 -9.346 1.00 84.31 234 SER A O 1
ATOM 1699 N N . ALA A 1 235 ? 9.278 -17.488 -11.275 1.00 87.75 235 ALA A N 1
ATOM 1700 C CA . ALA A 1 235 ? 9.076 -18.645 -12.140 1.00 87.75 235 ALA A CA 1
ATOM 1701 C C . ALA A 1 235 ? 10.169 -19.695 -11.908 1.00 87.75 235 ALA A C 1
ATOM 1703 O O . ALA A 1 235 ? 9.847 -20.873 -11.731 1.00 87.75 235 ALA A O 1
ATOM 1704 N N . ALA A 1 236 ? 11.428 -19.257 -11.800 1.00 89.69 236 ALA A N 1
ATOM 1705 C CA . ALA A 1 236 ? 12.555 -20.111 -11.441 1.00 89.69 236 ALA A CA 1
ATOM 1706 C C . ALA A 1 236 ? 12.343 -20.779 -10.071 1.00 89.69 236 ALA A C 1
ATOM 1708 O O . ALA A 1 236 ? 12.396 -22.001 -9.970 1.00 89.69 236 ALA A O 1
ATOM 1709 N N . LEU A 1 237 ? 11.977 -20.012 -9.035 1.00 91.62 237 LEU A N 1
ATOM 1710 C CA . LEU A 1 237 ? 11.721 -20.556 -7.693 1.00 91.62 237 LEU A CA 1
ATOM 1711 C C . LEU A 1 237 ? 10.517 -21.510 -7.638 1.00 91.62 237 LEU A C 1
ATOM 1713 O O . LEU A 1 237 ? 10.542 -22.502 -6.907 1.00 91.62 237 LEU A O 1
ATOM 1717 N N . LYS A 1 238 ? 9.457 -21.243 -8.411 1.00 92.44 238 LYS A N 1
ATOM 1718 C CA . LYS A 1 238 ? 8.296 -22.144 -8.540 1.00 92.44 238 LYS A CA 1
ATOM 1719 C C . LYS A 1 238 ? 8.666 -23.447 -9.257 1.00 92.44 238 LYS A C 1
ATOM 1721 O O . LYS A 1 238 ? 8.105 -24.490 -8.914 1.00 92.44 238 LYS A O 1
ATOM 1726 N N . SER A 1 239 ? 9.565 -23.392 -10.243 1.00 91.88 239 SER A N 1
ATOM 1727 C CA . SER A 1 239 ? 10.101 -24.583 -10.913 1.00 91.88 239 SER A CA 1
ATOM 1728 C C . SER A 1 239 ? 10.958 -25.399 -9.951 1.00 91.88 239 SER A C 1
ATOM 1730 O O . SER A 1 239 ? 10.657 -26.564 -9.719 1.00 91.88 239 SER A O 1
ATOM 1732 N N . GLU A 1 240 ? 11.912 -24.753 -9.284 1.00 91.50 240 GLU A N 1
ATOM 1733 C CA . GLU A 1 240 ? 12.813 -25.390 -8.319 1.00 91.50 240 GLU A CA 1
ATOM 1734 C C . GLU A 1 240 ? 12.033 -26.085 -7.189 1.00 91.50 240 GLU A C 1
ATOM 1736 O O . GLU A 1 240 ? 12.316 -27.223 -6.821 1.00 91.50 240 GLU A O 1
ATOM 1741 N N . LEU A 1 241 ? 10.970 -25.454 -6.672 1.00 94.00 241 LEU A N 1
ATOM 1742 C CA . LEU A 1 241 ? 10.098 -26.072 -5.667 1.00 94.00 241 LEU A CA 1
ATOM 1743 C C . LEU A 1 241 ? 9.399 -27.333 -6.194 1.00 94.00 241 LEU A C 1
ATOM 1745 O O . LEU A 1 241 ? 9.214 -28.298 -5.450 1.00 94.00 241 LEU A O 1
ATOM 1749 N N . ARG A 1 242 ? 8.993 -27.339 -7.466 1.00 94.75 242 ARG A N 1
ATOM 1750 C CA . ARG A 1 242 ? 8.378 -28.509 -8.103 1.00 94.75 242 ARG A CA 1
ATOM 1751 C C . ARG A 1 242 ? 9.386 -29.648 -8.236 1.00 94.75 242 ARG A C 1
ATOM 1753 O O . ARG A 1 242 ? 9.021 -30.789 -7.949 1.00 94.75 242 ARG A O 1
ATOM 1760 N N . ASP A 1 243 ? 10.621 -29.330 -8.603 1.00 91.81 243 ASP A N 1
ATOM 1761 C CA . ASP A 1 243 ? 11.705 -30.301 -8.765 1.00 91.81 243 ASP A CA 1
ATOM 1762 C C . ASP A 1 243 ? 12.116 -30.898 -7.413 1.00 91.81 243 ASP A C 1
ATOM 1764 O O . ASP A 1 243 ? 12.202 -32.119 -7.277 1.00 91.81 243 ASP A O 1
ATOM 1768 N N . VAL A 1 244 ? 12.203 -30.079 -6.359 1.00 93.38 244 VAL A N 1
ATOM 1769 C CA . VAL A 1 244 ? 12.393 -30.540 -4.971 1.00 93.38 244 VAL A CA 1
ATOM 1770 C C . VAL A 1 244 ? 11.288 -31.504 -4.539 1.00 93.38 244 VAL A C 1
ATOM 1772 O O . VAL A 1 244 ? 11.577 -32.556 -3.968 1.00 93.38 244 VAL A O 1
ATOM 1775 N N . ILE A 1 245 ? 10.018 -31.192 -4.821 1.00 92.38 245 ILE A N 1
ATOM 1776 C CA . ILE A 1 245 ? 8.895 -32.093 -4.509 1.00 92.38 245 ILE A CA 1
ATOM 1777 C C . ILE A 1 245 ? 9.017 -33.411 -5.292 1.00 92.38 245 ILE A C 1
ATOM 1779 O O . ILE A 1 245 ? 8.701 -34.473 -4.748 1.00 92.38 245 ILE A O 1
ATOM 1783 N N . GLY A 1 246 ? 9.492 -33.361 -6.541 1.00 90.50 246 GLY A N 1
ATOM 1784 C CA . GLY A 1 246 ? 9.829 -34.542 -7.338 1.00 90.50 246 GLY A CA 1
ATOM 1785 C C . GLY A 1 246 ? 10.914 -35.392 -6.676 1.00 90.50 246 GLY A C 1
ATOM 1786 O O . GLY A 1 246 ? 10.698 -36.572 -6.412 1.00 90.50 246 GLY A O 1
ATOM 1787 N N . HIS A 1 247 ? 12.031 -34.778 -6.287 1.00 88.00 247 HIS A N 1
ATOM 1788 C CA . HIS A 1 247 ? 13.140 -35.462 -5.623 1.00 88.00 247 HIS A CA 1
ATOM 1789 C C . HIS A 1 247 ? 12.754 -36.093 -4.279 1.00 88.00 247 HIS A C 1
ATOM 1791 O O . HIS A 1 247 ? 13.162 -37.220 -3.999 1.00 88.00 247 HIS A O 1
ATOM 1797 N N . ILE A 1 248 ? 11.919 -35.425 -3.475 1.00 90.00 248 ILE A N 1
ATOM 1798 C CA . ILE A 1 248 ? 11.387 -35.992 -2.224 1.00 90.00 248 ILE A CA 1
ATOM 1799 C C . ILE A 1 248 ? 10.530 -37.229 -2.518 1.00 90.00 248 ILE A C 1
ATOM 1801 O O . ILE A 1 248 ? 10.660 -38.242 -1.831 1.00 90.00 248 ILE A O 1
ATOM 1805 N N . ARG A 1 249 ? 9.682 -37.177 -3.554 1.00 89.62 249 ARG A N 1
ATOM 1806 C CA . ARG A 1 249 ? 8.846 -38.316 -3.968 1.00 89.62 249 ARG A CA 1
ATOM 1807 C C . ARG A 1 249 ? 9.687 -39.498 -4.452 1.00 89.62 249 ARG A C 1
ATOM 1809 O O . ARG A 1 249 ? 9.359 -40.640 -4.140 1.00 89.62 249 ARG A O 1
ATOM 1816 N N . ASP A 1 250 ? 10.777 -39.221 -5.158 1.00 86.69 250 ASP A N 1
ATOM 1817 C CA . ASP A 1 250 ? 11.691 -40.236 -5.691 1.00 86.69 250 ASP A CA 1
ATOM 1818 C C . ASP A 1 250 ? 12.654 -40.801 -4.632 1.00 86.69 250 ASP A C 1
ATOM 1820 O O . ASP A 1 250 ? 13.432 -41.716 -4.917 1.00 86.69 250 ASP A O 1
ATOM 1824 N N . GLY A 1 251 ? 12.619 -40.273 -3.404 1.00 86.94 251 GLY A N 1
ATOM 1825 C CA . GLY A 1 251 ? 13.519 -40.660 -2.320 1.00 86.94 251 GLY A CA 1
ATOM 1826 C C . GLY A 1 251 ? 14.946 -40.124 -2.472 1.00 86.94 251 GLY A C 1
ATOM 1827 O O . GLY A 1 251 ? 15.844 -40.590 -1.770 1.00 86.94 251 GLY A O 1
ATOM 1828 N N . ALA A 1 252 ? 15.166 -39.164 -3.376 1.00 89.06 252 ALA A N 1
ATOM 1829 C CA . ALA A 1 252 ? 16.459 -38.554 -3.660 1.00 89.06 252 ALA A CA 1
ATOM 1830 C C . ALA A 1 252 ? 16.744 -37.410 -2.670 1.00 89.06 252 ALA A C 1
ATOM 1832 O O . ALA A 1 252 ? 16.359 -36.260 -2.884 1.00 89.06 252 ALA A O 1
ATOM 1833 N N . VAL A 1 253 ? 17.425 -37.739 -1.570 1.00 86.75 253 VAL A N 1
ATOM 1834 C CA . VAL A 1 253 ? 17.671 -36.816 -0.447 1.00 86.75 253 VAL A CA 1
ATOM 1835 C C . VAL A 1 253 ? 18.618 -35.677 -0.814 1.00 86.75 253 VAL A C 1
ATOM 1837 O O . VAL A 1 253 ? 18.298 -34.524 -0.527 1.00 86.75 253 VAL A O 1
ATOM 1840 N N . ASP A 1 254 ? 19.755 -35.965 -1.451 1.00 86.38 254 ASP A N 1
ATOM 1841 C CA . ASP A 1 254 ? 20.758 -34.934 -1.751 1.00 86.38 254 ASP A CA 1
ATOM 1842 C C . ASP A 1 254 ? 20.239 -33.858 -2.720 1.00 86.38 254 ASP A C 1
ATOM 1844 O O . ASP A 1 254 ? 20.361 -32.671 -2.397 1.00 86.38 254 ASP A O 1
ATOM 1848 N N . PRO A 1 255 ? 19.577 -34.207 -3.845 1.00 86.75 255 PRO A N 1
ATOM 1849 C CA . PRO A 1 255 ? 18.979 -33.205 -4.726 1.00 86.75 255 PRO A CA 1
ATOM 1850 C C . PRO A 1 255 ? 17.868 -32.401 -4.041 1.00 86.75 255 PRO A C 1
ATOM 1852 O O . PRO A 1 255 ? 17.806 -31.184 -4.199 1.00 86.75 255 PRO A O 1
ATOM 1855 N N . ALA A 1 256 ? 17.034 -33.045 -3.214 1.00 88.12 256 ALA A N 1
ATOM 1856 C CA . ALA A 1 256 ? 15.980 -32.362 -2.465 1.00 88.12 256 ALA A CA 1
ATOM 1857 C C . ALA A 1 256 ? 16.540 -31.349 -1.452 1.00 88.12 256 ALA A C 1
ATOM 1859 O O . ALA A 1 256 ? 16.042 -30.227 -1.353 1.00 88.12 256 ALA A O 1
ATOM 1860 N N . LEU A 1 257 ? 17.593 -31.715 -0.713 1.00 89.88 257 LEU A N 1
ATOM 1861 C CA . LEU A 1 257 ? 18.280 -30.810 0.213 1.00 89.88 257 LEU A CA 1
ATOM 1862 C C . LEU A 1 257 ? 18.946 -29.642 -0.515 1.00 89.88 257 LEU A C 1
ATOM 1864 O O . LEU A 1 257 ? 18.875 -28.506 -0.040 1.00 89.88 257 LEU A O 1
ATOM 1868 N N . SER A 1 258 ? 19.598 -29.920 -1.645 1.00 88.81 258 SER A N 1
ATOM 1869 C CA . SER A 1 258 ? 20.264 -28.898 -2.451 1.00 88.81 258 SER A CA 1
ATOM 1870 C C . SER A 1 258 ? 19.260 -27.876 -2.987 1.00 88.81 258 SER A C 1
ATOM 1872 O O . SER A 1 258 ? 19.419 -26.677 -2.748 1.00 88.81 258 SER A O 1
ATOM 1874 N N . GLY A 1 259 ? 18.164 -28.346 -3.589 1.00 90.25 259 GLY A N 1
ATOM 1875 C CA . GLY A 1 259 ? 17.107 -27.477 -4.105 1.00 90.25 259 GLY A CA 1
ATOM 1876 C C . GLY A 1 259 ? 16.394 -26.689 -2.999 1.00 90.25 259 GLY A C 1
ATOM 1877 O O . GLY A 1 259 ? 16.141 -25.497 -3.154 1.00 90.25 259 GLY A O 1
ATOM 1878 N N . LEU A 1 260 ? 16.160 -27.276 -1.815 1.00 90.69 260 LEU A N 1
ATOM 1879 C CA . LEU A 1 260 ? 15.614 -26.528 -0.669 1.00 90.69 260 LEU A CA 1
ATOM 1880 C C . LEU A 1 260 ? 16.522 -25.366 -0.241 1.00 90.69 260 LEU A C 1
ATOM 1882 O O . LEU A 1 260 ? 16.027 -24.275 0.054 1.00 90.69 260 LEU A O 1
ATOM 1886 N N . ARG A 1 261 ? 17.845 -25.576 -0.213 1.00 92.25 261 ARG A N 1
ATOM 1887 C CA . ARG A 1 261 ? 18.809 -24.505 0.089 1.00 92.25 261 ARG A CA 1
ATOM 1888 C C . ARG A 1 261 ? 18.830 -23.445 -1.006 1.00 92.25 261 ARG A C 1
ATOM 1890 O O . ARG A 1 261 ? 18.856 -22.262 -0.670 1.00 92.25 261 ARG A O 1
ATOM 1897 N N . ALA A 1 262 ? 18.772 -23.847 -2.275 1.00 90.50 262 ALA A N 1
ATOM 1898 C CA . ALA A 1 262 ? 18.690 -22.923 -3.403 1.00 90.50 262 ALA A CA 1
ATOM 1899 C C . ALA A 1 262 ? 17.431 -22.045 -3.316 1.00 90.50 262 ALA A C 1
ATOM 1901 O O . ALA A 1 262 ? 17.528 -20.826 -3.436 1.00 90.50 262 ALA A O 1
ATOM 1902 N N . ILE A 1 263 ? 16.273 -22.624 -2.979 1.00 92.00 263 ILE A N 1
ATOM 1903 C CA . ILE A 1 263 ? 15.021 -21.878 -2.770 1.00 92.00 263 ILE A CA 1
ATOM 1904 C C . ILE A 1 263 ? 15.143 -20.905 -1.596 1.00 92.00 263 ILE A C 1
ATOM 1906 O O . ILE A 1 263 ? 14.729 -19.753 -1.705 1.00 92.00 263 ILE A O 1
ATOM 1910 N N . GLN A 1 264 ? 15.714 -21.329 -0.465 1.00 90.38 264 GLN A N 1
ATOM 1911 C CA . GLN A 1 264 ? 15.913 -20.443 0.688 1.00 90.38 264 GLN A CA 1
ATOM 1912 C C . GLN A 1 264 ? 16.856 -19.277 0.372 1.00 90.38 264 GLN A C 1
ATOM 1914 O O . GLN A 1 264 ? 16.585 -18.145 0.777 1.00 90.38 264 GLN A O 1
ATOM 1919 N N . GLN A 1 265 ? 17.947 -19.536 -0.352 1.00 87.56 265 GLN A N 1
ATOM 1920 C CA . GLN A 1 265 ? 18.866 -18.492 -0.799 1.00 87.56 265 GLN A CA 1
ATOM 1921 C C . GLN A 1 265 ? 18.190 -17.557 -1.798 1.00 87.56 265 GLN A C 1
ATOM 1923 O O . GLN A 1 265 ? 18.250 -16.350 -1.601 1.00 87.56 265 GLN A O 1
ATOM 1928 N N . GLY A 1 266 ? 17.476 -18.096 -2.785 1.00 86.81 266 GLY A N 1
ATOM 1929 C CA . GLY A 1 266 ? 16.735 -17.315 -3.769 1.00 86.81 266 GLY A CA 1
ATOM 1930 C C . GLY A 1 266 ? 15.641 -16.447 -3.144 1.00 86.81 266 GLY A C 1
ATOM 1931 O O . GLY A 1 266 ? 15.479 -15.293 -3.514 1.00 86.81 266 GLY A O 1
ATOM 1932 N N . LEU A 1 267 ? 14.936 -16.936 -2.120 1.00 86.31 267 LEU A N 1
ATOM 1933 C CA . LEU A 1 267 ? 13.986 -16.119 -1.354 1.00 86.31 267 LEU A CA 1
ATOM 1934 C C . LEU A 1 267 ? 14.682 -14.989 -0.587 1.00 86.31 267 LEU A C 1
ATOM 1936 O O . LEU A 1 267 ? 14.146 -13.887 -0.494 1.00 86.31 267 LEU A O 1
ATOM 1940 N N . LYS A 1 268 ? 15.877 -15.245 -0.044 1.00 86.00 268 LYS A N 1
ATOM 1941 C CA . LYS A 1 268 ? 16.674 -14.221 0.636 1.00 86.00 268 LYS A CA 1
ATOM 1942 C C . LYS A 1 268 ? 17.222 -13.190 -0.349 1.00 86.00 268 LYS A C 1
ATOM 1944 O O . LYS A 1 268 ? 17.246 -12.015 -0.006 1.00 86.00 268 LYS A O 1
ATOM 1949 N N . THR A 1 269 ? 17.634 -13.598 -1.548 1.00 78.75 269 THR A N 1
ATOM 1950 C CA . THR A 1 269 ? 18.096 -12.674 -2.590 1.00 78.75 269 THR A CA 1
ATOM 1951 C C . THR A 1 269 ? 16.941 -11.892 -3.188 1.00 78.75 269 THR A C 1
ATOM 1953 O O . THR A 1 269 ? 17.084 -10.697 -3.330 1.00 78.75 269 THR A O 1
ATOM 1956 N N . VAL A 1 270 ? 15.768 -12.482 -3.428 1.00 71.31 270 VAL A N 1
ATOM 1957 C CA . VAL A 1 270 ? 14.569 -11.730 -3.856 1.00 71.31 270 VAL A CA 1
ATOM 1958 C C . VAL A 1 270 ? 14.146 -10.707 -2.794 1.00 71.31 270 VAL A C 1
ATOM 1960 O O . VAL A 1 270 ? 13.700 -9.618 -3.129 1.00 71.31 270 VAL A O 1
ATOM 1963 N N . ALA A 1 271 ? 14.320 -11.023 -1.507 1.00 62.09 271 ALA A N 1
ATOM 1964 C CA . ALA A 1 271 ? 14.066 -10.080 -0.418 1.00 62.09 271 ALA A CA 1
ATOM 1965 C C . ALA A 1 271 ? 15.172 -9.018 -0.233 1.00 62.09 271 ALA A C 1
ATOM 1967 O O . ALA A 1 271 ? 14.918 -7.997 0.401 1.00 62.09 271 ALA A O 1
ATOM 1968 N N . ALA A 1 272 ? 16.390 -9.265 -0.730 1.00 51.16 272 ALA A N 1
ATOM 1969 C CA . ALA A 1 272 ? 17.561 -8.398 -0.548 1.00 51.16 272 ALA A CA 1
ATOM 1970 C C . ALA A 1 272 ? 17.981 -7.645 -1.820 1.00 51.16 272 ALA A C 1
ATOM 1972 O O . ALA A 1 272 ? 18.719 -6.666 -1.732 1.00 51.16 272 ALA A O 1
ATOM 1973 N N . SER A 1 273 ? 17.530 -8.084 -2.991 1.00 43.94 273 SER A N 1
ATOM 1974 C CA . SER A 1 273 ? 17.672 -7.364 -4.242 1.00 43.94 273 SER A CA 1
ATOM 1975 C C . SER A 1 273 ? 16.650 -6.232 -4.227 1.00 43.94 273 SER A C 1
ATOM 1977 O O . SER A 1 273 ? 15.448 -6.511 -4.173 1.00 43.94 273 SER A O 1
ATOM 1979 N N . PRO A 1 274 ? 17.074 -4.957 -4.283 1.00 43.06 274 PRO A N 1
ATOM 1980 C CA . PRO A 1 274 ? 16.153 -3.926 -4.720 1.00 43.06 274 PRO A CA 1
ATOM 1981 C C . PRO A 1 274 ? 15.638 -4.366 -6.092 1.00 43.06 274 PRO A C 1
ATOM 1983 O O . PRO A 1 274 ? 16.406 -4.845 -6.924 1.00 43.06 274 PRO A O 1
ATOM 1986 N N . SER A 1 275 ? 14.326 -4.292 -6.298 1.00 48.84 275 SER A N 1
ATOM 1987 C CA . SER A 1 275 ? 13.726 -4.415 -7.623 1.00 48.84 275 SER A CA 1
ATOM 1988 C C . SER A 1 275 ? 14.410 -3.404 -8.555 1.00 48.84 275 SER A C 1
ATOM 1990 O O . SER A 1 275 ? 14.059 -2.226 -8.543 1.00 48.84 275 SER A O 1
ATOM 1992 N N . ASP A 1 276 ? 15.438 -3.866 -9.269 1.00 41.88 276 ASP A N 1
ATOM 1993 C CA . ASP A 1 276 ? 16.252 -3.131 -10.251 1.00 41.88 276 ASP A CA 1
ATOM 1994 C C . ASP A 1 276 ? 15.759 -3.364 -11.686 1.00 41.88 276 ASP A C 1
ATOM 1996 O O . ASP A 1 276 ? 16.330 -2.861 -12.648 1.00 41.88 276 ASP A O 1
ATOM 2000 N N . ALA A 1 277 ? 14.643 -4.072 -11.854 1.00 41.34 277 ALA A N 1
ATOM 2001 C CA . ALA A 1 277 ? 13.766 -3.740 -12.958 1.00 41.34 277 ALA A CA 1
ATOM 2002 C C . ALA A 1 277 ? 12.991 -2.513 -12.488 1.00 41.34 277 ALA A C 1
ATOM 2004 O O . ALA A 1 277 ? 12.097 -2.662 -11.660 1.00 41.34 277 ALA A O 1
ATOM 2005 N N . THR A 1 278 ? 13.362 -1.317 -12.945 1.00 45.91 278 THR A N 1
ATOM 2006 C CA . THR A 1 278 ? 12.422 -0.202 -13.030 1.00 45.91 278 THR A CA 1
ATOM 2007 C C . THR A 1 278 ? 11.323 -0.670 -13.973 1.00 45.91 278 THR A C 1
ATOM 2009 O O . THR A 1 278 ? 11.556 -0.716 -15.186 1.00 45.91 278 THR A O 1
ATOM 2012 N N . PRO A 1 279 ? 10.118 -1.043 -13.501 1.00 47.69 279 PRO A N 1
ATOM 2013 C CA . PRO A 1 279 ? 9.019 -0.824 -14.404 1.00 47.69 279 PRO A CA 1
ATOM 2014 C C . PRO A 1 279 ? 8.952 0.706 -14.538 1.00 47.69 279 PRO A C 1
ATOM 2016 O O . PRO A 1 279 ? 9.284 1.450 -13.609 1.00 47.69 279 PRO A O 1
ATOM 2019 N N . ASP A 1 280 ? 8.612 1.190 -15.718 1.00 58.94 280 ASP A N 1
ATOM 2020 C CA . ASP A 1 280 ? 8.331 2.599 -15.992 1.00 58.94 280 ASP A CA 1
ATOM 2021 C C . ASP A 1 280 ? 7.035 3.013 -15.252 1.00 58.94 280 ASP A C 1
ATOM 2023 O O . ASP A 1 280 ? 6.049 3.461 -15.834 1.00 58.94 280 ASP A O 1
ATOM 2027 N N . THR A 1 281 ? 6.961 2.699 -13.955 1.00 74.00 281 THR A N 1
ATOM 2028 C CA . THR A 1 281 ? 5.778 2.818 -13.128 1.00 74.00 281 THR A CA 1
ATOM 2029 C C . THR A 1 281 ? 5.727 4.247 -12.657 1.00 74.00 281 THR A C 1
ATOM 2031 O O . THR A 1 281 ? 6.505 4.668 -11.801 1.00 74.00 281 THR A O 1
ATOM 2034 N N . ASP A 1 282 ? 4.771 4.977 -13.220 1.00 90.25 282 ASP A N 1
ATOM 2035 C CA . ASP A 1 282 ? 4.356 6.284 -12.737 1.00 90.25 282 ASP A CA 1
ATOM 2036 C C . ASP A 1 282 ? 4.250 6.254 -11.196 1.00 90.25 282 ASP A C 1
ATOM 2038 O O . ASP A 1 282 ? 3.471 5.448 -10.668 1.00 90.25 282 ASP A O 1
ATOM 2042 N N . PRO A 1 283 ? 4.999 7.102 -10.461 1.00 94.44 283 PRO A N 1
ATOM 2043 C CA . PRO A 1 283 ? 4.944 7.179 -9.000 1.00 94.44 283 PRO A CA 1
ATOM 2044 C C . PRO A 1 283 ? 3.521 7.288 -8.439 1.00 94.44 283 PRO A C 1
ATOM 2046 O O . PRO A 1 283 ? 3.229 6.800 -7.346 1.00 94.44 283 PRO A O 1
ATOM 2049 N N . LEU A 1 284 ? 2.602 7.879 -9.208 1.00 93.69 284 LEU A N 1
ATOM 2050 C CA . LEU A 1 284 ? 1.193 7.946 -8.843 1.00 93.69 284 LEU A CA 1
ATOM 2051 C C . LEU A 1 284 ? 0.511 6.567 -8.811 1.00 93.69 284 LEU A C 1
ATOM 2053 O O . LEU A 1 284 ? -0.325 6.309 -7.947 1.00 93.69 284 LEU A O 1
ATOM 2057 N N . THR A 1 285 ? 0.866 5.666 -9.723 1.00 93.38 285 THR A N 1
ATOM 2058 C CA . THR A 1 285 ? 0.320 4.301 -9.763 1.00 93.38 285 THR A CA 1
ATOM 2059 C C . THR A 1 285 ? 0.792 3.485 -8.560 1.00 93.38 285 THR A C 1
ATOM 2061 O O . THR A 1 285 ? -0.011 2.779 -7.943 1.00 93.38 285 THR A O 1
ATOM 2064 N N . ILE A 1 286 ? 2.065 3.641 -8.177 1.00 94.88 286 ILE A N 1
ATOM 2065 C CA . ILE A 1 286 ? 2.642 3.033 -6.966 1.00 94.88 286 ILE A CA 1
ATOM 2066 C C . ILE A 1 286 ? 1.852 3.491 -5.735 1.00 94.88 286 ILE A C 1
ATOM 2068 O O . ILE A 1 286 ? 1.373 2.672 -4.946 1.00 94.88 286 ILE A O 1
ATOM 2072 N N . TRP A 1 287 ? 1.643 4.806 -5.615 1.00 96.19 287 TRP A N 1
ATOM 2073 C CA . TRP A 1 287 ? 0.888 5.392 -4.512 1.00 96.19 287 TRP A CA 1
ATOM 2074 C C . TRP A 1 287 ? -0.559 4.897 -4.448 1.00 96.19 287 TRP A C 1
ATOM 2076 O O . TRP A 1 287 ? -1.011 4.476 -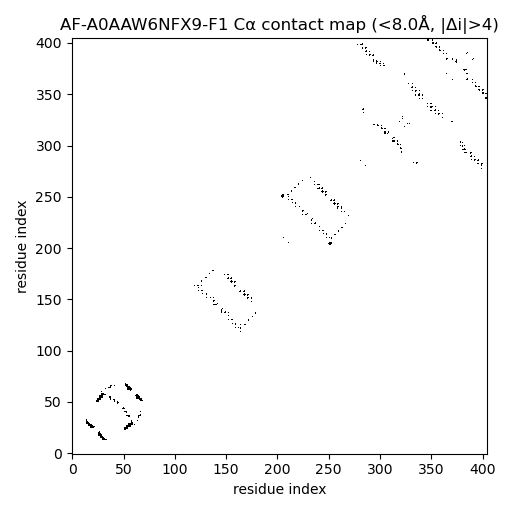3.384 1.00 96.19 287 TRP A O 1
ATOM 2086 N N . ASN A 1 288 ? -1.287 4.924 -5.567 1.00 94.69 288 ASN A N 1
ATOM 2087 C CA . ASN A 1 288 ? -2.695 4.526 -5.602 1.00 94.69 288 ASN A CA 1
ATOM 2088 C C . ASN A 1 288 ? -2.878 3.055 -5.214 1.00 94.69 288 ASN A C 1
ATOM 2090 O O . ASN A 1 288 ? -3.749 2.746 -4.406 1.00 94.69 288 ASN A O 1
ATOM 2094 N N . THR A 1 289 ? -2.006 2.171 -5.702 1.00 92.88 289 THR A N 1
ATOM 2095 C CA . THR A 1 289 ? -2.037 0.742 -5.356 1.00 92.88 289 THR A CA 1
ATOM 2096 C C . THR A 1 289 ? -1.848 0.531 -3.850 1.00 92.88 289 THR A C 1
ATOM 2098 O O . THR A 1 289 ? -2.609 -0.192 -3.204 1.00 92.88 289 THR A O 1
ATOM 2101 N N . ALA A 1 290 ? -0.858 1.200 -3.256 1.00 95.00 290 ALA A N 1
ATOM 2102 C CA . ALA A 1 290 ? -0.603 1.106 -1.821 1.00 95.00 290 ALA A CA 1
ATOM 2103 C C . ALA A 1 29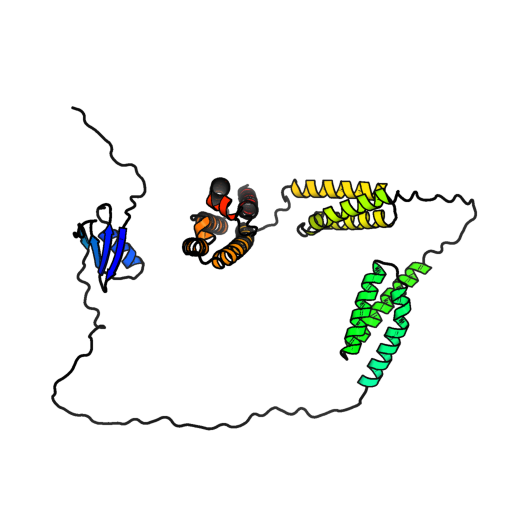0 ? -1.714 1.748 -0.978 1.00 95.00 290 ALA A C 1
ATOM 2105 O O . ALA A 1 290 ? -2.064 1.236 0.093 1.00 95.00 290 ALA A O 1
ATOM 2106 N N . LYS A 1 291 ? -2.299 2.848 -1.468 1.00 94.19 291 LYS A N 1
ATOM 2107 C CA . LYS A 1 291 ? -3.452 3.501 -0.850 1.00 94.19 291 LYS A CA 1
ATOM 2108 C C . LYS A 1 291 ? -4.653 2.564 -0.819 1.00 94.19 291 LYS A C 1
ATOM 2110 O O . LYS A 1 291 ? -5.232 2.412 0.247 1.00 94.19 291 LYS A O 1
ATOM 2115 N N . GLU A 1 292 ? -5.007 1.927 -1.931 1.00 93.56 292 GLU A N 1
ATOM 2116 C CA . GLU A 1 292 ? -6.151 1.009 -1.997 1.00 93.56 292 GLU A CA 1
ATOM 2117 C C . GLU A 1 292 ? -6.000 -0.161 -1.019 1.00 93.56 292 GLU A C 1
ATOM 2119 O O . GLU A 1 292 ? -6.928 -0.467 -0.266 1.00 93.56 292 GLU A O 1
ATOM 2124 N N . ALA A 1 293 ? -4.810 -0.769 -0.957 1.00 90.62 293 ALA A N 1
ATOM 2125 C CA . ALA A 1 293 ? -4.519 -1.828 0.010 1.00 90.62 293 ALA A CA 1
ATOM 2126 C C . ALA A 1 293 ? -4.693 -1.343 1.462 1.00 90.62 293 ALA A C 1
ATOM 2128 O O . ALA A 1 293 ? -5.285 -2.032 2.298 1.00 90.62 293 ALA A O 1
ATOM 2129 N N . THR A 1 294 ? -4.223 -0.129 1.750 1.00 94.44 294 THR A N 1
ATOM 2130 C CA . THR A 1 294 ? -4.335 0.488 3.075 1.00 94.44 294 THR A CA 1
ATOM 2131 C C . THR A 1 294 ? -5.784 0.845 3.419 1.00 94.44 294 THR A C 1
ATOM 2133 O O . THR A 1 294 ? -6.248 0.521 4.511 1.00 94.44 294 THR A O 1
ATOM 2136 N N . ASP A 1 295 ? -6.525 1.456 2.495 1.00 93.25 295 ASP A N 1
ATOM 2137 C CA . ASP A 1 295 ? -7.935 1.818 2.669 1.00 93.25 295 ASP A CA 1
ATOM 2138 C C . ASP A 1 295 ? -8.794 0.574 2.915 1.00 93.25 295 ASP A C 1
ATOM 2140 O O . ASP A 1 295 ? -9.677 0.594 3.776 1.00 93.25 295 ASP A O 1
ATOM 2144 N N . SER A 1 296 ? -8.512 -0.532 2.219 1.00 93.12 296 SER A N 1
ATOM 2145 C CA . SER A 1 296 ? -9.191 -1.808 2.451 1.00 93.12 296 SER A CA 1
ATOM 2146 C C . SER A 1 296 ? -8.941 -2.336 3.868 1.00 93.12 296 SER A C 1
ATOM 2148 O O . SER A 1 296 ? -9.880 -2.785 4.531 1.00 93.12 296 SER A O 1
ATOM 2150 N N . ALA A 1 297 ? -7.700 -2.271 4.362 1.00 92.94 297 ALA A N 1
ATOM 2151 C CA . ALA A 1 297 ? -7.360 -2.707 5.718 1.00 92.94 297 ALA A CA 1
ATOM 2152 C C . ALA A 1 297 ? -8.017 -1.818 6.790 1.00 92.94 297 ALA A C 1
ATOM 2154 O O . ALA A 1 297 ? -8.604 -2.325 7.749 1.00 92.94 297 ALA A O 1
ATOM 2155 N N . ILE A 1 298 ? -7.997 -0.496 6.596 1.00 94.44 298 ILE A N 1
ATOM 2156 C CA . ILE A 1 298 ? -8.668 0.461 7.486 1.00 94.44 298 ILE A CA 1
ATOM 2157 C C . ILE A 1 298 ? -10.182 0.249 7.478 1.00 94.44 298 ILE A C 1
ATOM 2159 O O . ILE A 1 298 ? -10.796 0.236 8.541 1.00 94.44 298 ILE A O 1
ATOM 2163 N N . SER A 1 299 ? -10.788 0.005 6.316 1.00 94.12 299 SER A N 1
ATOM 2164 C CA . SER A 1 299 ? -12.226 -0.272 6.210 1.00 94.12 299 SER A CA 1
ATOM 2165 C C . SER A 1 299 ? -12.615 -1.538 6.975 1.00 94.12 299 SER A C 1
ATOM 2167 O O . SER A 1 299 ? -13.630 -1.562 7.674 1.00 94.12 299 SER A O 1
ATOM 2169 N N . ALA A 1 300 ? -11.792 -2.589 6.902 1.00 95.00 300 ALA A N 1
ATOM 2170 C CA . ALA A 1 300 ? -11.999 -3.807 7.682 1.00 95.00 300 ALA A CA 1
ATOM 2171 C C . ALA A 1 300 ? -11.934 -3.537 9.196 1.00 95.00 300 ALA A C 1
ATOM 2173 O O . ALA A 1 300 ? -12.778 -4.038 9.944 1.00 95.00 300 ALA A O 1
ATOM 2174 N N . LEU A 1 301 ? -10.987 -2.705 9.637 1.00 95.06 301 LEU A N 1
ATOM 2175 C CA . LEU A 1 301 ? -10.863 -2.288 11.033 1.00 95.06 301 LEU A CA 1
ATOM 2176 C C . LEU A 1 301 ? -12.079 -1.465 11.484 1.00 95.06 301 LEU A C 1
ATOM 2178 O O . LEU A 1 301 ? -12.705 -1.805 12.484 1.00 95.06 301 LEU A O 1
ATOM 2182 N N . GLN A 1 302 ? -12.478 -0.449 10.718 1.00 95.00 302 GLN A N 1
ATOM 2183 C CA . GLN A 1 302 ? -13.662 0.370 11.004 1.00 95.00 302 GLN A CA 1
ATOM 2184 C C . GLN A 1 302 ? -14.927 -0.484 11.135 1.00 95.00 302 GLN A C 1
ATOM 2186 O O . GLN A 1 302 ? -15.719 -0.288 12.055 1.00 95.00 302 GLN A O 1
ATOM 2191 N N . ASN A 1 303 ? -15.104 -1.468 10.251 1.00 95.19 303 ASN A N 1
ATOM 2192 C CA . ASN A 1 303 ? -16.250 -2.375 10.301 1.00 95.19 303 ASN A CA 1
ATOM 2193 C C . ASN A 1 303 ? -16.272 -3.235 11.568 1.00 95.19 303 ASN A C 1
ATOM 2195 O O . ASN A 1 303 ? -17.355 -3.560 12.049 1.00 95.19 303 ASN A O 1
ATOM 2199 N N . LYS A 1 304 ? -15.109 -3.600 12.120 1.00 95.56 304 LYS A N 1
ATOM 2200 C CA . LYS A 1 304 ? -15.024 -4.293 13.413 1.00 95.56 304 LYS A CA 1
ATOM 2201 C C . LYS A 1 304 ? -15.298 -3.362 14.585 1.00 95.56 304 LYS A C 1
ATOM 2203 O O . LYS A 1 304 ? -16.029 -3.750 15.488 1.00 95.56 304 LYS A O 1
ATOM 2208 N N . ILE A 1 305 ? -14.771 -2.143 14.542 1.00 94.00 305 ILE A N 1
ATOM 2209 C CA . ILE A 1 305 ? -14.972 -1.141 15.593 1.00 94.00 305 ILE A CA 1
ATOM 2210 C C . ILE A 1 305 ? -16.465 -0.798 15.735 1.00 94.00 305 ILE A C 1
ATOM 2212 O O . ILE A 1 305 ? -16.990 -0.835 16.842 1.00 94.00 305 ILE A O 1
ATOM 2216 N N . ARG A 1 306 ? -17.184 -0.592 14.622 1.00 94.19 306 ARG A N 1
ATOM 2217 C CA . ARG A 1 306 ? -18.633 -0.292 14.623 1.00 94.19 306 ARG A CA 1
ATOM 2218 C C . ARG A 1 306 ? -19.525 -1.411 15.174 1.00 94.19 306 ARG A C 1
ATOM 2220 O O . ARG A 1 306 ? -20.698 -1.177 15.436 1.00 94.19 306 ARG A O 1
ATOM 2227 N N . GLN A 1 307 ? -19.012 -2.633 15.326 1.00 94.94 307 GLN A N 1
ATOM 2228 C CA . GLN A 1 307 ? -19.774 -3.733 15.937 1.00 94.94 307 GLN A CA 1
ATOM 2229 C C . GLN A 1 307 ? -19.833 -3.621 17.464 1.00 94.94 307 GLN A C 1
ATOM 2231 O O . GLN A 1 307 ? -20.592 -4.354 18.098 1.00 94.94 307 GLN A O 1
ATOM 2236 N N . ILE A 1 308 ? -19.036 -2.731 18.055 1.00 95.00 308 ILE A N 1
ATOM 2237 C CA . ILE A 1 308 ? -18.986 -2.503 19.492 1.00 95.00 308 ILE A CA 1
ATOM 2238 C C . ILE A 1 308 ? -19.783 -1.225 19.781 1.00 95.00 308 ILE A C 1
ATOM 2240 O O . ILE A 1 308 ? -19.434 -0.174 19.245 1.00 95.00 308 ILE A O 1
ATOM 2244 N N . PRO A 1 309 ? -20.851 -1.291 20.595 1.00 92.19 309 PRO A N 1
ATOM 2245 C CA . PRO A 1 309 ? -21.694 -0.141 20.902 1.00 92.19 309 PRO A CA 1
ATOM 2246 C C . PRO A 1 309 ? -20.993 0.778 21.911 1.00 92.19 309 PRO A C 1
ATOM 2248 O O . PRO A 1 309 ? -21.305 0.768 23.101 1.00 92.19 309 PRO A O 1
ATOM 2251 N N . ASP A 1 310 ? -20.021 1.545 21.425 1.00 94.69 310 ASP A N 1
ATOM 2252 C CA . ASP A 1 310 ? -19.292 2.559 22.178 1.00 94.69 310 ASP A CA 1
ATOM 2253 C C . ASP A 1 310 ? -19.181 3.846 21.332 1.00 94.69 310 ASP A C 1
ATOM 2255 O O . ASP A 1 310 ? -18.720 3.791 20.186 1.00 94.69 310 ASP A O 1
ATOM 2259 N N . PRO A 1 311 ? -19.624 5.002 21.858 1.00 92.75 311 PRO A N 1
ATOM 2260 C CA . PRO A 1 311 ? -19.684 6.246 21.093 1.00 92.75 311 PRO A CA 1
ATOM 2261 C C . PRO A 1 311 ? -18.301 6.805 20.728 1.00 92.75 311 PRO A C 1
ATOM 2263 O O . PRO A 1 311 ? -18.174 7.485 19.710 1.00 92.75 311 PRO A O 1
ATOM 2266 N N . ASP A 1 312 ? -17.254 6.530 21.508 1.00 91.25 312 ASP A N 1
ATOM 2267 C CA . ASP A 1 312 ? -15.900 6.994 21.191 1.00 91.25 312 ASP A CA 1
ATOM 2268 C C . ASP A 1 312 ? -15.281 6.133 20.086 1.00 91.25 312 ASP A C 1
ATOM 2270 O O . ASP A 1 312 ? -14.649 6.652 19.161 1.00 91.25 312 ASP A O 1
ATOM 2274 N N . LEU A 1 313 ? -15.533 4.822 20.120 1.00 90.06 313 LEU A N 1
ATOM 2275 C CA . LEU A 1 313 ? -15.158 3.903 19.046 1.00 90.06 313 LEU A CA 1
ATOM 2276 C C . LEU A 1 313 ? -15.835 4.256 17.717 1.00 90.06 313 LEU A C 1
ATOM 2278 O O . LEU A 1 313 ? -15.190 4.203 16.667 1.00 90.06 313 LEU A O 1
ATOM 2282 N N . GLU A 1 314 ? -17.099 4.673 17.744 1.00 89.81 314 GLU A N 1
ATOM 2283 C CA . GLU A 1 314 ? -17.806 5.126 16.544 1.00 89.81 314 GLU A CA 1
ATOM 2284 C C . GLU A 1 314 ? -17.139 6.366 15.929 1.00 89.81 314 GLU A C 1
ATOM 2286 O O . GLU A 1 314 ? -16.826 6.368 14.736 1.00 89.81 314 GLU A O 1
ATOM 2291 N N . ARG A 1 315 ? -16.783 7.364 16.748 1.00 88.75 315 ARG A N 1
ATOM 2292 C CA . ARG A 1 315 ? -16.065 8.569 16.287 1.00 88.75 315 ARG A CA 1
ATOM 2293 C C . ARG A 1 315 ? -14.687 8.244 15.711 1.00 88.75 315 ARG A C 1
ATOM 2295 O O . ARG A 1 315 ? -14.288 8.821 14.699 1.00 88.75 315 ARG A O 1
ATOM 2302 N N . ILE A 1 316 ? -13.966 7.295 16.310 1.00 87.81 316 ILE A N 1
ATOM 2303 C CA . ILE A 1 316 ? -12.686 6.806 15.771 1.00 87.81 316 ILE A CA 1
ATOM 2304 C C . ILE A 1 316 ? -12.908 6.126 14.413 1.00 87.81 316 ILE A C 1
ATOM 2306 O O . ILE A 1 316 ? -12.150 6.357 13.466 1.00 87.81 316 ILE A O 1
ATOM 2310 N N . ALA A 1 317 ? -13.968 5.325 14.281 1.00 89.81 317 ALA A N 1
ATOM 2311 C CA . ALA A 1 317 ? -14.305 4.657 13.030 1.00 89.81 317 ALA A CA 1
ATOM 2312 C C . ALA A 1 317 ? -14.723 5.633 11.915 1.00 89.81 317 ALA A C 1
ATOM 2314 O O . ALA A 1 317 ? -14.643 5.265 10.743 1.00 89.81 317 ALA A O 1
ATOM 2315 N N . GLU A 1 318 ? -15.134 6.862 12.222 1.00 90.81 318 GLU A N 1
ATOM 2316 C CA . GLU A 1 318 ? -15.478 7.884 11.222 1.00 90.81 318 GLU A CA 1
ATOM 2317 C C . GLU A 1 318 ? -14.260 8.605 10.625 1.00 90.81 318 GLU A C 1
ATOM 2319 O O . GLU A 1 318 ? -14.316 9.058 9.482 1.00 90.81 318 GLU A O 1
ATOM 2324 N N . MET A 1 319 ? -13.133 8.675 11.341 1.00 86.44 319 MET A N 1
ATOM 2325 C CA . MET A 1 319 ? -11.955 9.443 10.904 1.00 86.44 319 MET A CA 1
ATOM 2326 C C . MET A 1 319 ? -11.276 8.900 9.631 1.00 86.44 319 MET A C 1
ATOM 2328 O O . MET A 1 319 ? -10.748 9.674 8.825 1.00 86.44 319 MET A O 1
ATOM 2332 N N . GLY A 1 320 ? -11.260 7.575 9.452 1.00 85.88 320 GLY A N 1
ATOM 2333 C CA . GLY A 1 320 ? -10.627 6.899 8.311 1.00 85.88 320 GLY A CA 1
ATOM 2334 C C . GLY A 1 320 ? -9.130 7.184 8.138 1.00 85.88 320 GLY A C 1
ATOM 2335 O O . GLY A 1 320 ? -8.462 7.717 9.024 1.00 85.88 320 GLY A O 1
ATOM 2336 N N . LEU A 1 321 ? -8.585 6.827 6.968 1.00 82.88 321 LEU A N 1
ATOM 2337 C CA . LEU A 1 321 ? -7.155 7.000 6.677 1.00 82.88 321 LEU A CA 1
ATOM 2338 C C . LEU A 1 321 ? -6.732 8.479 6.680 1.00 82.88 321 LEU A C 1
ATOM 2340 O O . LEU A 1 321 ? -5.641 8.813 7.142 1.00 82.88 321 LEU A O 1
ATOM 2344 N N . ASN A 1 322 ? -7.597 9.385 6.217 1.00 83.94 322 ASN A N 1
ATOM 2345 C CA . ASN A 1 322 ? -7.304 10.821 6.205 1.00 83.94 322 ASN A CA 1
ATOM 2346 C C . ASN A 1 322 ? -7.123 11.387 7.619 1.00 83.94 322 ASN A C 1
ATOM 2348 O O . ASN A 1 322 ? -6.223 12.200 7.837 1.00 83.94 322 ASN A O 1
ATOM 2352 N N . GLY A 1 323 ? -7.932 10.941 8.584 1.00 87.06 323 GLY A N 1
ATOM 2353 C CA . GLY A 1 323 ? -7.776 11.355 9.976 1.00 87.06 323 GLY A CA 1
ATOM 2354 C C . GLY A 1 323 ? -6.483 10.832 10.604 1.00 87.06 323 GLY A C 1
ATOM 2355 O O . GLY A 1 323 ? -5.837 11.550 11.363 1.00 87.06 323 GLY A O 1
ATOM 2356 N N . ILE A 1 324 ? -6.062 9.617 10.238 1.00 88.19 324 ILE A N 1
ATOM 2357 C CA . ILE A 1 324 ? -4.835 8.993 10.761 1.00 88.19 324 ILE A CA 1
ATOM 2358 C C . ILE A 1 324 ? -3.578 9.633 10.159 1.00 88.19 324 ILE A C 1
ATOM 2360 O O . ILE A 1 324 ? -2.567 9.776 10.840 1.00 88.19 324 ILE A O 1
ATOM 2364 N N . THR A 1 325 ? -3.628 10.046 8.892 1.00 90.12 325 THR A N 1
ATOM 2365 C CA . THR A 1 325 ? -2.447 10.521 8.147 1.00 90.12 325 THR A CA 1
ATOM 2366 C C . THR A 1 325 ? -2.187 12.024 8.271 1.00 90.12 325 THR A C 1
ATOM 2368 O O . THR A 1 325 ? -1.167 12.509 7.779 1.00 90.12 325 THR A O 1
ATOM 2371 N N . GLN A 1 326 ? -3.071 12.771 8.944 1.00 90.06 326 GLN A N 1
ATOM 2372 C CA . GLN A 1 326 ? -2.902 14.194 9.284 1.00 90.06 326 GLN A CA 1
ATOM 2373 C C . GLN A 1 326 ? -2.520 15.089 8.086 1.00 90.06 326 GLN A C 1
ATOM 2375 O O . GLN A 1 326 ? -1.742 16.030 8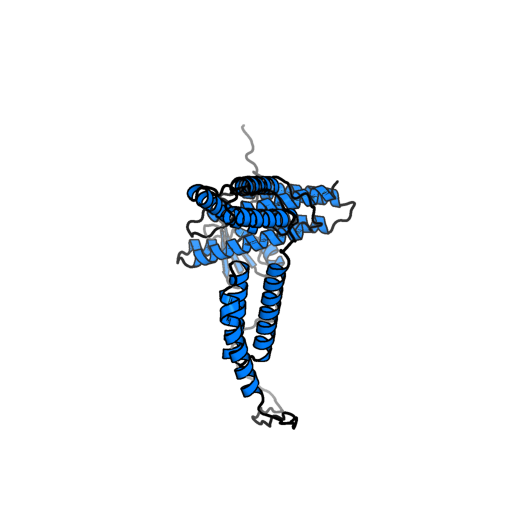.210 1.00 90.06 326 GLN A O 1
ATOM 2380 N N . GLY A 1 327 ? -3.059 14.794 6.899 1.00 92.88 327 GLY A N 1
ATOM 2381 C CA . GLY A 1 327 ? -2.820 15.585 5.685 1.00 92.88 327 GLY A CA 1
ATOM 2382 C C . GLY A 1 327 ? -1.550 15.233 4.901 1.00 92.88 327 GLY A C 1
ATOM 2383 O O . GLY A 1 327 ? -1.395 15.730 3.784 1.00 92.88 327 GLY A O 1
ATOM 2384 N N . ASN A 1 328 ? -0.700 14.323 5.398 1.00 94.25 328 ASN A N 1
ATOM 2385 C CA . ASN A 1 328 ? 0.475 13.837 4.658 1.00 94.25 328 ASN A CA 1
ATOM 2386 C C . ASN A 1 328 ? 0.094 13.210 3.313 1.00 94.25 328 ASN A C 1
ATOM 2388 O O . ASN A 1 328 ? 0.776 13.410 2.312 1.00 94.25 328 ASN A O 1
ATOM 2392 N N . GLN A 1 329 ? -1.038 12.504 3.265 1.00 94.00 329 GLN A N 1
ATOM 2393 C CA . GLN A 1 329 ? -1.582 11.956 2.025 1.00 94.00 329 GLN A CA 1
ATOM 2394 C C . GLN A 1 329 ? -1.877 13.050 0.989 1.00 94.00 329 GLN A C 1
ATOM 2396 O O . GLN A 1 329 ? -1.499 12.915 -0.173 1.00 94.00 329 GLN A O 1
ATOM 2401 N N . THR A 1 330 ? -2.523 14.142 1.397 1.00 95.38 330 THR A N 1
ATOM 2402 C CA . THR A 1 330 ? -2.842 15.264 0.504 1.00 95.38 330 THR A CA 1
ATOM 2403 C C . THR A 1 330 ? -1.575 15.970 0.025 1.00 95.38 330 THR A C 1
ATOM 2405 O O . THR A 1 330 ? -1.471 16.310 -1.154 1.00 95.38 330 THR A O 1
ATOM 2408 N N . ALA A 1 331 ? -0.597 16.158 0.916 1.00 96.81 331 ALA A N 1
ATOM 2409 C CA . ALA A 1 331 ? 0.688 16.762 0.576 1.00 96.81 331 ALA A CA 1
ATOM 2410 C C . ALA A 1 331 ? 1.476 15.899 -0.423 1.00 96.81 331 ALA A C 1
ATOM 2412 O O . ALA A 1 331 ? 1.923 16.404 -1.453 1.00 96.81 331 ALA A O 1
ATOM 2413 N N . LEU A 1 332 ? 1.566 14.587 -0.187 1.00 97.56 332 LEU A N 1
ATOM 2414 C CA . LEU A 1 332 ? 2.189 13.650 -1.123 1.00 97.56 332 LEU A CA 1
ATOM 2415 C C . LEU A 1 332 ? 1.502 13.681 -2.489 1.00 97.56 332 LEU A C 1
ATOM 2417 O O . LEU A 1 332 ? 2.168 13.776 -3.516 1.00 97.56 332 LEU A O 1
ATOM 2421 N N . MET A 1 333 ? 0.172 13.662 -2.502 1.00 97.06 333 MET A N 1
ATOM 2422 C CA . MET A 1 333 ? -0.604 13.662 -3.737 1.00 97.06 333 MET A CA 1
ATOM 2423 C C . MET A 1 333 ? -0.400 14.951 -4.547 1.00 97.06 333 MET A C 1
ATOM 2425 O O . MET A 1 333 ? -0.274 14.907 -5.770 1.00 97.06 333 MET A O 1
ATOM 2429 N N . LYS A 1 334 ? -0.264 16.101 -3.879 1.00 97.62 334 LYS A N 1
ATOM 2430 C CA . LYS A 1 334 ? 0.152 17.347 -4.534 1.00 97.62 334 LYS A CA 1
ATOM 2431 C C . LYS A 1 334 ? 1.514 17.188 -5.217 1.00 97.62 334 LYS A C 1
ATOM 2433 O O . LYS A 1 334 ? 1.632 17.487 -6.400 1.00 97.62 334 LYS A O 1
ATOM 2438 N N . HIS A 1 335 ? 2.521 16.687 -4.503 1.00 98.00 335 HIS A N 1
ATOM 2439 C CA . HIS A 1 335 ? 3.872 16.548 -5.050 1.00 98.00 335 HIS A CA 1
ATOM 2440 C C . HIS A 1 335 ? 3.969 15.521 -6.183 1.00 98.00 335 HIS A C 1
ATOM 2442 O O . HIS A 1 335 ? 4.708 15.742 -7.139 1.00 98.00 335 HIS A O 1
ATOM 2448 N N . LEU A 1 336 ? 3.186 14.443 -6.124 1.00 97.25 336 LEU A N 1
ATOM 2449 C CA . LEU A 1 336 ? 3.056 13.475 -7.214 1.00 97.25 336 LEU A CA 1
ATOM 2450 C C . LEU A 1 336 ? 2.478 14.124 -8.483 1.00 97.25 336 LEU A C 1
ATOM 2452 O O . LEU A 1 336 ? 3.001 13.913 -9.576 1.00 97.25 336 LEU A O 1
ATOM 2456 N N . MET A 1 337 ? 1.436 14.955 -8.350 1.00 96.19 337 MET A N 1
ATOM 2457 C CA . MET A 1 337 ? 0.873 15.693 -9.490 1.00 96.19 337 MET A CA 1
ATOM 2458 C C . MET A 1 337 ? 1.852 16.729 -10.035 1.00 96.19 337 MET A C 1
ATOM 2460 O O . MET A 1 337 ? 2.023 16.820 -11.249 1.00 96.19 337 MET A O 1
ATOM 2464 N N . ASP A 1 338 ? 2.512 17.488 -9.161 1.00 96.38 338 ASP A N 1
ATOM 2465 C CA . ASP A 1 338 ? 3.515 18.474 -9.568 1.00 96.38 338 ASP A CA 1
ATOM 2466 C C . ASP A 1 338 ? 4.655 17.792 -10.342 1.00 96.38 338 ASP A C 1
ATOM 2468 O O . ASP A 1 338 ? 5.029 18.258 -11.415 1.00 96.38 338 ASP A O 1
ATOM 2472 N N . PHE A 1 339 ? 5.150 16.646 -9.862 1.00 95.69 339 PHE A N 1
ATOM 2473 C CA . PHE A 1 339 ? 6.179 15.852 -10.541 1.00 95.69 339 PHE A CA 1
ATOM 2474 C C . PHE A 1 339 ? 5.751 15.376 -11.935 1.00 95.69 339 PHE A C 1
ATOM 2476 O O . PHE A 1 339 ? 6.538 15.446 -12.881 1.00 95.69 339 PHE A O 1
ATOM 2483 N N . ARG A 1 340 ? 4.495 14.949 -12.084 1.00 94.50 340 ARG A N 1
ATOM 2484 C CA . ARG A 1 340 ? 3.942 14.495 -13.366 1.00 94.50 340 ARG A CA 1
ATOM 2485 C C . ARG A 1 340 ? 3.703 15.637 -14.359 1.00 94.50 340 ARG A C 1
ATOM 2487 O O . ARG A 1 340 ? 3.843 15.438 -15.563 1.00 94.50 340 ARG A O 1
ATOM 2494 N N . ASN A 1 341 ? 3.324 16.814 -13.866 1.00 95.00 341 ASN A N 1
ATOM 2495 C CA . ASN A 1 341 ? 2.874 17.929 -14.702 1.00 95.00 341 ASN A CA 1
ATOM 2496 C C . ASN A 1 341 ? 4.003 18.862 -15.162 1.00 95.00 341 ASN A C 1
ATOM 2498 O O . ASN A 1 341 ? 3.778 19.686 -16.049 1.00 95.00 341 ASN A O 1
ATOM 2502 N N . VAL A 1 342 ? 5.203 18.764 -14.581 1.00 95.50 342 VAL A N 1
ATOM 2503 C CA . VAL A 1 342 ? 6.357 19.560 -15.020 1.00 95.50 342 VAL A CA 1
ATOM 2504 C C . VAL A 1 342 ? 7.039 18.963 -16.251 1.00 95.50 342 VAL A C 1
ATOM 2506 O O . VAL A 1 342 ? 7.080 17.746 -16.457 1.00 95.50 342 VAL A O 1
ATOM 2509 N N . ASP A 1 343 ? 7.621 19.842 -17.063 1.00 94.00 343 ASP A N 1
ATOM 2510 C CA . ASP A 1 343 ? 8.481 19.473 -18.183 1.00 94.00 343 ASP A CA 1
ATOM 2511 C C . ASP A 1 343 ? 9.845 18.932 -17.709 1.00 94.00 343 ASP A C 1
ATOM 2513 O O . ASP A 1 343 ? 10.137 18.853 -16.514 1.00 94.00 343 ASP A O 1
ATOM 2517 N N . ALA A 1 344 ? 10.700 18.542 -18.658 1.00 91.75 344 ALA A N 1
ATOM 2518 C CA . ALA A 1 344 ? 12.025 18.003 -18.350 1.00 91.75 344 ALA A CA 1
ATOM 2519 C C . ALA A 1 344 ? 12.908 18.995 -17.567 1.00 91.75 344 ALA A C 1
ATOM 2521 O O . ALA A 1 344 ? 13.695 18.574 -16.724 1.00 91.75 344 ALA A O 1
ATOM 2522 N N . ALA A 1 345 ? 12.751 20.303 -17.796 1.00 93.88 345 ALA A N 1
ATOM 2523 C CA . ALA A 1 345 ? 13.520 21.332 -17.100 1.00 93.88 345 ALA A CA 1
ATOM 2524 C C . ALA A 1 345 ? 13.079 21.496 -15.633 1.00 93.88 345 ALA A C 1
ATOM 2526 O O . ALA A 1 345 ? 13.913 21.712 -14.753 1.00 93.88 345 ALA A O 1
ATOM 2527 N N . GLY A 1 346 ? 11.778 21.374 -15.349 1.00 95.19 346 GLY A N 1
ATOM 2528 C CA . GLY A 1 346 ? 11.224 21.436 -13.994 1.00 95.19 346 GLY A CA 1
ATOM 2529 C C . GLY A 1 346 ? 11.345 20.133 -13.197 1.00 95.19 346 GLY A C 1
ATOM 2530 O O . GLY A 1 346 ? 11.219 20.155 -11.966 1.00 95.19 346 GLY A O 1
ATOM 2531 N N . ARG A 1 347 ? 11.607 19.006 -13.867 1.00 93.94 347 ARG A N 1
ATOM 2532 C CA . ARG A 1 347 ? 11.559 17.667 -13.267 1.00 93.94 347 ARG A CA 1
ATOM 2533 C C . ARG A 1 347 ? 12.515 17.445 -12.093 1.00 93.94 347 ARG A C 1
ATOM 2535 O O . ARG A 1 347 ? 12.033 16.947 -11.079 1.00 93.94 347 ARG A O 1
ATOM 2542 N N . PRO A 1 348 ? 13.791 17.879 -12.122 1.00 95.00 348 PRO A N 1
ATOM 2543 C CA . PRO A 1 348 ? 14.693 17.691 -10.981 1.00 95.00 348 PRO A CA 1
ATOM 2544 C C . PRO A 1 348 ? 14.209 18.400 -9.708 1.00 95.00 348 PRO A C 1
ATOM 2546 O O . PRO A 1 348 ? 14.304 17.865 -8.605 1.00 95.00 348 PRO A O 1
ATOM 2549 N N . LYS A 1 349 ? 13.624 19.598 -9.849 1.00 96.06 349 LYS A N 1
ATOM 2550 C CA . LYS A 1 349 ? 13.073 20.351 -8.713 1.00 96.06 349 LYS A CA 1
ATOM 2551 C C . LYS A 1 349 ? 11.826 19.674 -8.144 1.00 96.06 349 LYS A C 1
ATOM 2553 O O . LYS A 1 349 ? 11.674 19.605 -6.925 1.00 96.06 349 LYS A O 1
ATOM 2558 N N . ALA A 1 350 ? 10.933 19.198 -9.011 1.00 96.81 350 ALA A N 1
ATOM 2559 C CA . ALA A 1 350 ? 9.734 18.492 -8.576 1.00 96.81 350 ALA A CA 1
ATOM 2560 C C . ALA A 1 350 ? 10.072 17.131 -7.945 1.00 96.81 350 ALA A C 1
ATOM 2562 O O . ALA A 1 350 ? 9.471 16.780 -6.933 1.00 96.81 350 ALA A O 1
ATOM 2563 N N . ALA A 1 351 ? 11.079 16.424 -8.475 1.00 96.19 351 ALA A N 1
ATOM 2564 C CA . ALA A 1 351 ? 11.613 15.195 -7.894 1.00 96.19 351 ALA A CA 1
ATOM 2565 C C . ALA A 1 351 ? 12.098 15.448 -6.465 1.00 96.19 351 ALA A C 1
ATOM 2567 O O . ALA A 1 351 ? 11.596 14.830 -5.535 1.00 96.19 351 ALA A O 1
ATOM 2568 N N . ALA A 1 352 ? 12.975 16.437 -6.264 1.00 96.88 352 ALA A N 1
ATOM 2569 C CA . ALA A 1 352 ? 13.496 16.767 -4.939 1.00 96.88 352 ALA A CA 1
ATOM 2570 C C . ALA A 1 352 ? 12.385 17.109 -3.926 1.00 96.88 352 ALA A C 1
ATOM 2572 O O . ALA A 1 352 ? 12.461 16.713 -2.763 1.00 96.88 352 ALA A O 1
ATOM 2573 N N . ALA A 1 353 ? 11.333 17.813 -4.360 1.00 97.44 353 ALA A N 1
ATOM 2574 C CA . ALA A 1 353 ? 10.180 18.117 -3.512 1.00 97.44 353 ALA A CA 1
ATOM 2575 C C . ALA A 1 353 ? 9.362 16.860 -3.161 1.00 97.44 353 ALA A C 1
ATOM 2577 O O . ALA A 1 353 ? 8.968 16.683 -2.009 1.00 97.44 353 ALA A O 1
ATOM 2578 N N . LEU A 1 354 ? 9.148 15.968 -4.132 1.00 97.88 354 LEU A N 1
ATOM 2579 C CA . LEU A 1 354 ? 8.478 14.686 -3.918 1.00 97.88 354 LEU A CA 1
ATOM 2580 C C . LEU A 1 354 ? 9.264 13.789 -2.954 1.00 97.88 354 LEU A C 1
ATOM 2582 O O . LEU A 1 354 ? 8.679 13.245 -2.019 1.00 97.88 354 LEU A O 1
ATOM 2586 N N . GLN A 1 355 ? 10.581 13.689 -3.119 1.00 97.38 355 GLN A N 1
ATOM 2587 C CA . GLN A 1 355 ? 11.458 12.922 -2.229 1.00 97.38 355 GLN A CA 1
ATOM 2588 C C . GLN A 1 355 ? 11.452 13.478 -0.799 1.00 97.38 355 GLN A C 1
ATOM 2590 O O . GLN A 1 355 ? 11.345 12.723 0.171 1.00 97.38 355 GLN A O 1
ATOM 2595 N N . ALA A 1 356 ? 11.499 14.807 -0.649 1.00 97.81 356 ALA A N 1
ATOM 2596 C CA . ALA A 1 356 ? 11.390 15.456 0.656 1.00 97.81 356 ALA A CA 1
ATOM 2597 C C . ALA A 1 356 ? 10.068 15.098 1.355 1.00 97.81 356 ALA A C 1
ATOM 2599 O O . ALA A 1 356 ? 10.085 14.702 2.523 1.00 97.81 356 ALA A O 1
ATOM 2600 N N . GLN A 1 357 ? 8.947 15.142 0.627 1.00 98.12 357 GLN A N 1
ATOM 2601 C CA . GLN A 1 357 ? 7.644 14.747 1.162 1.00 98.12 357 GLN A CA 1
ATOM 2602 C C . GLN A 1 357 ? 7.574 13.249 1.489 1.00 98.12 357 GLN A C 1
ATOM 2604 O O . GLN A 1 357 ? 6.964 12.876 2.492 1.00 98.12 357 GLN A O 1
ATOM 2609 N N . CYS A 1 358 ? 8.201 12.382 0.687 1.00 97.94 358 CYS A N 1
ATOM 2610 C CA . CYS A 1 358 ? 8.262 10.949 0.981 1.00 97.94 358 CYS A CA 1
ATOM 2611 C C . CYS A 1 358 ? 8.989 10.690 2.301 1.00 97.94 358 CYS A C 1
ATOM 2613 O O . CYS A 1 358 ? 8.493 9.941 3.141 1.00 97.94 358 CYS A O 1
ATOM 2615 N N . LYS A 1 359 ? 10.119 11.366 2.531 1.00 97.81 359 LYS A N 1
ATOM 2616 C CA . LYS A 1 359 ? 10.884 11.267 3.779 1.00 97.81 359 LYS A CA 1
ATOM 2617 C C . LYS A 1 359 ? 10.119 11.814 4.986 1.00 97.81 359 LYS A C 1
ATOM 2619 O O . LYS A 1 359 ? 10.154 11.206 6.059 1.00 97.81 359 LYS A O 1
ATOM 2624 N N . GLU A 1 360 ? 9.438 12.946 4.828 1.00 97.50 360 GLU A N 1
ATOM 2625 C CA . GLU A 1 360 ? 8.587 13.519 5.876 1.00 97.50 360 GLU A CA 1
ATOM 2626 C C . GLU A 1 360 ? 7.470 12.546 6.256 1.00 97.50 360 GLU A C 1
ATOM 2628 O O . GLU A 1 360 ? 7.304 12.217 7.432 1.00 97.50 360 GLU A O 1
ATOM 2633 N N . TYR A 1 361 ? 6.782 11.992 5.256 1.00 97.75 361 TYR A N 1
ATOM 2634 C CA . TYR A 1 361 ? 5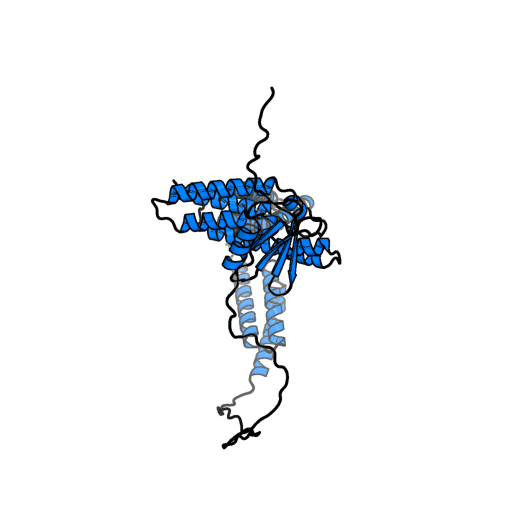.722 11.026 5.496 1.00 97.75 361 TYR A CA 1
ATOM 2635 C C . TYR A 1 361 ? 6.268 9.738 6.128 1.00 97.75 361 TYR A C 1
ATOM 2637 O O . TYR A 1 361 ? 5.686 9.235 7.082 1.00 97.75 361 TYR A O 1
ATOM 2645 N N . ARG A 1 362 ? 7.432 9.237 5.699 1.00 96.94 362 ARG A N 1
ATOM 2646 C CA . ARG A 1 362 ? 8.100 8.086 6.335 1.00 96.94 362 ARG A CA 1
ATOM 2647 C C . ARG A 1 362 ? 8.345 8.335 7.824 1.00 96.94 362 ARG A C 1
ATOM 2649 O O . ARG A 1 362 ? 7.957 7.527 8.660 1.00 96.94 362 ARG A O 1
ATOM 2656 N N . THR A 1 363 ? 8.908 9.498 8.147 1.00 97.31 363 THR A N 1
ATOM 2657 C CA . THR A 1 363 ? 9.187 9.914 9.530 1.00 97.31 363 THR A CA 1
ATOM 2658 C C . THR A 1 363 ? 7.900 9.987 10.352 1.00 97.31 363 THR A C 1
ATOM 2660 O O . THR A 1 363 ? 7.866 9.539 11.498 1.00 97.31 363 THR A O 1
ATOM 2663 N N . PHE A 1 364 ? 6.822 10.504 9.759 1.00 96.94 364 PHE A N 1
ATOM 2664 C CA . PHE A 1 364 ? 5.501 10.509 10.374 1.00 96.94 364 PHE A CA 1
ATOM 2665 C C . PHE A 1 364 ? 4.975 9.088 10.626 1.00 96.94 364 PHE A C 1
ATOM 2667 O O . PHE A 1 364 ? 4.501 8.809 11.725 1.00 96.94 364 PHE A O 1
ATOM 2674 N N . LEU A 1 365 ? 5.083 8.180 9.649 1.00 96.19 365 LEU A N 1
ATOM 2675 C CA . LEU A 1 365 ? 4.633 6.792 9.793 1.00 96.19 365 LEU A CA 1
ATOM 2676 C C . LEU A 1 365 ? 5.355 6.074 10.944 1.00 96.19 365 LEU A C 1
ATOM 2678 O O . LEU A 1 365 ? 4.732 5.333 11.710 1.00 96.19 365 LEU A O 1
ATOM 2682 N N . ASP A 1 366 ? 6.654 6.317 11.091 1.00 95.44 366 ASP A N 1
ATOM 2683 C CA . ASP A 1 366 ? 7.478 5.682 12.119 1.00 95.44 366 ASP A CA 1
ATOM 2684 C C . ASP A 1 366 ? 7.233 6.284 13.513 1.00 95.44 366 ASP A C 1
ATOM 2686 O O . ASP A 1 366 ? 7.206 5.554 14.504 1.00 95.44 366 ASP A O 1
ATOM 2690 N N . GLY A 1 367 ? 7.010 7.599 13.599 1.00 94.50 367 GLY A N 1
ATOM 2691 C CA . GLY A 1 367 ? 6.864 8.320 14.868 1.00 94.50 367 GLY A CA 1
ATOM 2692 C C . GLY A 1 367 ? 5.440 8.427 15.422 1.00 94.50 367 GLY A C 1
ATOM 2693 O O . GLY A 1 367 ? 5.277 8.794 16.585 1.00 94.50 367 GLY A O 1
ATOM 2694 N N . ASN A 1 368 ? 4.401 8.154 14.626 1.00 95.38 368 ASN A N 1
ATOM 2695 C CA . ASN A 1 368 ? 3.020 8.384 15.051 1.00 95.38 368 ASN A CA 1
ATOM 2696 C C . ASN A 1 368 ? 2.450 7.216 15.879 1.00 95.38 368 ASN A C 1
ATOM 2698 O O . ASN A 1 368 ? 2.364 6.074 15.421 1.00 95.38 368 ASN A O 1
ATOM 2702 N N . GLU A 1 369 ? 1.995 7.529 17.092 1.00 94.88 369 GLU A N 1
ATOM 2703 C CA . GLU A 1 369 ? 1.399 6.565 18.022 1.00 94.88 369 GLU A CA 1
ATOM 2704 C C . GLU A 1 369 ? 0.053 6.007 17.536 1.00 94.88 369 GLU A C 1
ATOM 2706 O O . GLU A 1 369 ? -0.204 4.815 17.702 1.00 94.88 369 GLU A O 1
ATOM 2711 N N . LEU A 1 370 ? -0.778 6.811 16.862 1.00 91.44 370 LEU A N 1
ATOM 2712 C CA . LEU A 1 370 ? -2.056 6.350 16.302 1.00 91.44 370 LEU A CA 1
ATOM 2713 C C . LEU A 1 370 ? -1.846 5.242 15.274 1.00 91.44 370 LEU A C 1
ATOM 2715 O O . LEU A 1 370 ? -2.651 4.318 15.198 1.00 91.44 370 LEU A O 1
ATOM 2719 N N . ILE A 1 371 ? -0.753 5.305 14.511 1.00 94.12 371 ILE A N 1
ATOM 2720 C CA . ILE A 1 371 ? -0.396 4.239 13.575 1.00 94.12 371 ILE A CA 1
ATOM 2721 C C . ILE A 1 371 ? -0.073 2.971 14.356 1.00 94.12 371 ILE A C 1
ATOM 2723 O O . ILE A 1 371 ? -0.666 1.940 14.067 1.00 94.12 371 ILE A O 1
ATOM 2727 N N . THR A 1 372 ? 0.761 3.042 15.399 1.00 94.75 372 THR A N 1
ATOM 2728 C CA . THR A 1 372 ? 1.031 1.881 16.268 1.00 94.75 372 THR A CA 1
ATOM 2729 C C . THR A 1 372 ? -0.251 1.276 16.832 1.00 94.75 372 THR A C 1
ATOM 2731 O O . THR A 1 372 ? -0.404 0.059 16.788 1.00 94.75 372 THR A O 1
ATOM 2734 N N . LEU A 1 373 ? -1.186 2.101 17.308 1.00 93.50 373 LEU A N 1
ATOM 2735 C CA . LEU A 1 373 ? -2.472 1.637 17.835 1.00 93.50 373 LEU A CA 1
ATOM 2736 C C . LEU A 1 373 ? -3.347 0.981 16.758 1.00 93.50 373 LEU A C 1
ATOM 2738 O O . LEU A 1 373 ? -4.034 0.002 17.043 1.00 93.50 373 LEU A O 1
ATOM 2742 N N . CYS A 1 374 ? -3.306 1.480 15.521 1.00 93.00 374 CYS A N 1
ATOM 2743 C CA . CYS A 1 374 ? -4.005 0.857 14.398 1.00 93.00 374 CYS A CA 1
ATOM 2744 C C . CYS A 1 374 ? -3.388 -0.497 14.024 1.00 93.00 374 CYS A C 1
ATOM 2746 O O . CYS A 1 374 ? -4.127 -1.457 13.818 1.00 93.00 374 CYS A O 1
ATOM 2748 N N . GLU A 1 375 ? -2.058 -0.600 13.953 1.00 95.06 375 GLU A N 1
ATOM 2749 C CA . GLU A 1 375 ? -1.374 -1.854 13.598 1.00 95.06 375 GLU A CA 1
ATOM 2750 C C . GLU A 1 375 ? -1.472 -2.902 14.724 1.00 95.06 375 GLU A C 1
ATOM 2752 O O . GLU A 1 375 ? -1.633 -4.091 14.459 1.00 95.06 375 GLU A O 1
ATOM 2757 N N . GLN A 1 376 ? -1.435 -2.467 15.988 1.00 95.38 376 GLN A N 1
ATOM 2758 C CA . GLN A 1 376 ? -1.533 -3.309 17.190 1.00 95.38 376 GLN A CA 1
ATOM 2759 C C . GLN A 1 376 ? -2.938 -3.277 17.806 1.00 95.38 376 GLN A C 1
ATOM 2761 O O . GLN A 1 376 ? -3.104 -3.271 19.028 1.00 95.38 376 GLN A O 1
ATOM 2766 N N . ASN A 1 377 ? -3.970 -3.228 16.965 1.00 94.00 377 ASN A N 1
ATOM 2767 C CA . ASN A 1 377 ? -5.338 -3.134 17.452 1.00 94.00 377 ASN A CA 1
ATOM 2768 C C . ASN A 1 377 ? -5.798 -4.447 18.129 1.00 94.00 377 ASN A C 1
ATOM 2770 O O . ASN A 1 377 ? -5.439 -5.545 17.691 1.00 94.00 377 ASN A O 1
ATOM 2774 N N . PRO A 1 378 ? -6.658 -4.367 19.159 1.00 95.12 378 PRO A N 1
ATOM 2775 C CA . PRO A 1 378 ? -7.158 -5.542 19.874 1.00 95.12 378 PRO A CA 1
ATOM 2776 C C . PRO A 1 378 ? -8.264 -6.301 19.119 1.00 95.12 378 PRO A C 1
ATOM 2778 O O . PRO A 1 378 ? -8.764 -7.309 19.613 1.00 95.12 378 PRO A O 1
ATOM 2781 N N . PHE A 1 379 ? -8.673 -5.838 17.934 1.00 93.81 379 PHE A N 1
ATOM 2782 C CA . PHE A 1 379 ? -9.827 -6.372 17.201 1.00 93.81 379 PHE A CA 1
ATOM 2783 C C . PHE A 1 379 ? -9.470 -7.531 16.260 1.00 93.81 379 PHE A C 1
ATOM 2785 O O . PHE A 1 379 ? -10.340 -8.042 15.550 1.00 93.81 379 PHE A O 1
ATOM 2792 N N . GLY A 1 380 ? -8.200 -7.952 16.244 1.00 92.19 380 GLY A N 1
ATOM 2793 C CA . GLY A 1 380 ? -7.715 -9.061 15.420 1.00 92.19 380 GLY A CA 1
ATOM 2794 C C . GLY A 1 380 ? -7.717 -8.759 13.919 1.00 92.19 380 GLY A C 1
ATOM 2795 O O . GLY A 1 380 ? -7.705 -9.689 13.114 1.00 92.19 380 GLY A O 1
ATOM 2796 N N . VAL A 1 381 ? -7.763 -7.480 13.535 1.00 94.81 381 VAL A N 1
ATOM 2797 C CA . VAL A 1 381 ? -7.658 -7.049 12.137 1.00 94.81 381 VAL A CA 1
ATOM 2798 C C . VAL A 1 381 ? -6.211 -6.692 11.847 1.00 94.81 381 VAL A C 1
ATOM 2800 O O . VAL A 1 381 ? -5.631 -5.862 12.533 1.00 94.81 381 VAL A O 1
ATOM 2803 N N . THR A 1 382 ? -5.619 -7.283 10.817 1.00 93.69 382 THR A N 1
ATOM 2804 C CA . THR A 1 382 ? -4.271 -6.902 10.389 1.00 93.69 382 THR A CA 1
ATOM 2805 C C . THR A 1 382 ? -4.327 -5.599 9.599 1.00 93.69 382 THR A C 1
ATOM 2807 O O . THR A 1 382 ? -4.994 -5.522 8.567 1.00 93.69 382 THR A O 1
ATOM 2810 N N . VAL A 1 383 ? -3.618 -4.579 10.079 1.00 94.25 383 VAL A N 1
ATOM 2811 C CA . VAL A 1 383 ? -3.474 -3.284 9.410 1.00 94.25 383 VAL A CA 1
ATOM 2812 C C . VAL A 1 383 ? -1.985 -2.969 9.350 1.00 94.25 383 VAL A C 1
ATOM 2814 O O . VAL A 1 383 ? -1.429 -2.490 10.323 1.00 94.25 383 VAL A O 1
ATOM 2817 N N . ASP A 1 384 ? -1.332 -3.247 8.222 1.00 93.75 384 ASP A N 1
ATOM 2818 C CA . ASP A 1 384 ? 0.119 -3.044 8.070 1.00 93.75 384 ASP A CA 1
ATOM 2819 C C . ASP A 1 384 ? 0.425 -1.720 7.342 1.00 93.75 384 ASP A C 1
ATOM 2821 O O . ASP A 1 384 ? 0.956 -1.705 6.226 1.00 93.75 384 ASP A O 1
ATOM 2825 N N . LEU A 1 385 ? 0.052 -0.591 7.951 1.00 94.44 385 LEU A N 1
ATOM 2826 C CA . LEU A 1 385 ? 0.213 0.761 7.390 1.00 94.44 385 LEU A CA 1
ATOM 2827 C C . LEU A 1 385 ? 1.669 1.063 7.019 1.00 94.44 385 LEU A C 1
ATOM 2829 O O . LEU A 1 385 ? 1.952 1.485 5.897 1.00 94.44 385 LEU A O 1
ATOM 2833 N N . ARG A 1 386 ? 2.606 0.819 7.941 1.00 95.12 386 ARG A N 1
ATOM 2834 C CA . ARG A 1 386 ? 4.039 1.087 7.750 1.00 95.12 386 ARG A CA 1
ATOM 2835 C C . ARG A 1 386 ? 4.644 0.208 6.672 1.00 95.12 386 ARG A C 1
ATOM 2837 O O . ARG A 1 386 ? 5.519 0.658 5.940 1.00 95.12 386 ARG A O 1
ATOM 2844 N N . SER A 1 387 ? 4.180 -1.034 6.562 1.00 93.38 387 SER A N 1
ATOM 2845 C CA . SER A 1 387 ? 4.647 -1.964 5.534 1.00 93.38 387 SER A CA 1
ATOM 2846 C C . SER A 1 387 ? 4.176 -1.524 4.151 1.00 93.38 387 SER A C 1
ATOM 2848 O O . SER A 1 387 ? 5.000 -1.370 3.252 1.00 93.38 387 SER A O 1
ATOM 2850 N N . HIS A 1 388 ? 2.871 -1.293 3.974 1.00 93.31 388 HIS A N 1
ATOM 2851 C CA . HIS A 1 388 ? 2.304 -0.960 2.666 1.00 93.31 388 HIS A CA 1
ATOM 2852 C C . HIS A 1 388 ? 2.713 0.438 2.202 1.00 93.31 388 HIS A C 1
ATOM 2854 O O . HIS A 1 388 ? 3.282 0.584 1.121 1.00 93.31 388 HIS A O 1
ATOM 2860 N N . LEU A 1 389 ? 2.474 1.459 3.029 1.00 95.69 389 LEU A N 1
ATOM 2861 C CA . LEU A 1 389 ? 2.803 2.836 2.670 1.00 95.69 389 LEU A CA 1
ATOM 2862 C C . LEU A 1 389 ? 4.316 3.054 2.656 1.00 95.69 389 LEU A C 1
ATOM 2864 O O . LEU A 1 389 ? 4.817 3.707 1.752 1.00 95.69 389 LEU A O 1
ATOM 2868 N N . GLY A 1 390 ? 5.060 2.470 3.600 1.00 96.38 390 GLY A N 1
ATOM 2869 C CA . GLY A 1 390 ? 6.515 2.613 3.651 1.00 96.38 390 GLY A CA 1
ATOM 2870 C C . GLY A 1 390 ? 7.210 2.082 2.400 1.00 96.38 390 GLY A C 1
ATOM 2871 O O . GLY A 1 390 ? 8.026 2.792 1.822 1.00 96.38 390 GLY A O 1
ATOM 2872 N N . LYS A 1 391 ? 6.834 0.886 1.927 1.00 95.44 391 LYS A N 1
ATOM 2873 C CA . LYS A 1 391 ? 7.368 0.336 0.669 1.00 95.44 391 LYS A CA 1
ATOM 2874 C C . LYS A 1 391 ? 7.045 1.224 -0.528 1.00 95.44 391 LYS A C 1
ATOM 2876 O O . LYS A 1 391 ? 7.925 1.491 -1.335 1.00 95.44 391 LYS A O 1
ATOM 2881 N N . ALA A 1 392 ? 5.810 1.714 -0.614 1.00 96.56 392 ALA A N 1
ATOM 2882 C CA . ALA A 1 392 ? 5.400 2.598 -1.699 1.00 96.56 392 ALA A CA 1
ATOM 2883 C C . ALA A 1 392 ? 6.189 3.911 -1.703 1.00 96.56 392 ALA A C 1
ATOM 2885 O O . ALA A 1 392 ? 6.609 4.364 -2.761 1.00 96.56 392 ALA A O 1
ATOM 2886 N N . LEU A 1 393 ? 6.434 4.503 -0.531 1.00 97.56 393 LEU A N 1
ATOM 2887 C CA . LEU A 1 393 ? 7.271 5.697 -0.401 1.00 97.56 393 LEU A CA 1
ATOM 2888 C C . LEU A 1 393 ? 8.714 5.427 -0.845 1.00 97.56 393 LEU A C 1
ATOM 2890 O O . LEU A 1 393 ? 9.281 6.248 -1.560 1.00 97.56 393 LEU A O 1
ATOM 2894 N N . ASP A 1 394 ? 9.284 4.278 -0.473 1.00 96.00 394 ASP A N 1
ATOM 2895 C CA . ASP A 1 394 ? 10.646 3.892 -0.861 1.00 96.00 394 ASP A CA 1
ATOM 2896 C C . ASP A 1 394 ? 10.753 3.655 -2.389 1.00 96.00 394 ASP A C 1
ATOM 2898 O O . ASP A 1 394 ? 11.761 3.986 -3.018 1.00 96.00 394 ASP A O 1
ATOM 2902 N N . GLU A 1 395 ? 9.707 3.107 -3.014 1.00 95.31 395 GLU A N 1
ATOM 2903 C CA . GLU A 1 395 ? 9.623 2.923 -4.469 1.00 95.31 395 GLU A CA 1
ATOM 2904 C C . GLU A 1 395 ? 9.417 4.248 -5.218 1.00 95.31 395 GLU A C 1
ATOM 2906 O O . GLU A 1 395 ? 10.078 4.488 -6.230 1.00 95.31 395 GLU A O 1
ATOM 2911 N N . ILE A 1 396 ? 8.556 5.134 -4.706 1.00 96.06 396 ILE A N 1
ATOM 2912 C CA . ILE A 1 396 ? 8.337 6.483 -5.249 1.00 96.06 396 ILE A CA 1
ATOM 2913 C C . ILE A 1 396 ? 9.623 7.308 -5.173 1.00 96.06 396 ILE A C 1
ATOM 2915 O O . ILE A 1 396 ? 9.967 7.978 -6.146 1.00 96.06 396 ILE A O 1
ATOM 2919 N N . ASP A 1 397 ? 10.347 7.247 -4.054 1.00 95.00 397 ASP A N 1
ATOM 2920 C CA . ASP A 1 397 ? 11.624 7.944 -3.879 1.00 95.00 397 ASP A CA 1
ATOM 2921 C C . ASP A 1 397 ? 12.658 7.480 -4.915 1.00 95.00 397 ASP A C 1
ATOM 2923 O O . ASP A 1 397 ? 13.292 8.303 -5.580 1.00 95.00 397 ASP A O 1
ATOM 2927 N N . ARG A 1 398 ? 12.757 6.162 -5.140 1.00 93.50 398 ARG A N 1
ATOM 2928 C CA . ARG A 1 398 ? 13.635 5.588 -6.171 1.00 93.50 398 ARG A CA 1
ATOM 2929 C C . ARG A 1 398 ? 13.227 6.017 -7.580 1.00 93.50 398 ARG A C 1
ATOM 2931 O O . ARG A 1 398 ? 14.090 6.395 -8.370 1.00 93.50 398 ARG A O 1
ATOM 2938 N N . ALA A 1 399 ? 11.933 5.977 -7.892 1.00 91.75 399 ALA A N 1
ATOM 2939 C CA . ALA A 1 399 ? 11.413 6.383 -9.195 1.00 91.75 399 ALA A CA 1
ATOM 2940 C C . ALA A 1 399 ? 11.655 7.880 -9.458 1.00 91.75 399 ALA A C 1
ATOM 2942 O O . ALA A 1 399 ? 12.078 8.256 -10.549 1.00 91.75 399 ALA A O 1
ATOM 2943 N N . ALA A 1 400 ? 11.466 8.735 -8.451 1.00 92.38 400 ALA A N 1
ATOM 2944 C CA . ALA A 1 400 ? 11.753 10.163 -8.552 1.00 92.38 400 ALA A CA 1
ATOM 2945 C C . ALA A 1 400 ? 13.254 10.436 -8.759 1.00 92.38 400 ALA A C 1
ATOM 2947 O O . ALA A 1 400 ? 13.613 11.267 -9.594 1.00 92.38 400 ALA A O 1
ATOM 2948 N N . ALA A 1 401 ? 14.127 9.712 -8.047 1.00 90.88 401 ALA A N 1
ATOM 2949 C CA . ALA A 1 401 ? 15.578 9.831 -8.186 1.00 90.88 401 ALA A CA 1
ATOM 2950 C C . ALA A 1 401 ? 16.071 9.429 -9.585 1.00 90.88 401 ALA A C 1
ATOM 2952 O O . ALA A 1 401 ? 16.917 10.115 -10.156 1.00 90.88 401 ALA A O 1
ATOM 2953 N N . ALA A 1 402 ? 15.519 8.352 -10.152 1.00 88.69 402 ALA A N 1
ATOM 2954 C CA . ALA A 1 402 ? 15.921 7.832 -11.458 1.00 88.69 402 ALA A CA 1
ATOM 2955 C C . ALA A 1 402 ? 15.657 8.813 -12.611 1.00 88.69 402 ALA A C 1
ATOM 2957 O O . ALA A 1 402 ? 16.385 8.802 -13.596 1.00 88.69 402 ALA A O 1
ATOM 2958 N N . VAL A 1 403 ? 14.634 9.663 -12.490 1.00 80.56 403 VAL A N 1
ATOM 2959 C CA . VAL A 1 403 ? 14.266 10.645 -13.525 1.00 80.56 403 VAL A CA 1
ATOM 2960 C C . VAL A 1 403 ? 14.964 12.000 -13.320 1.00 80.56 403 VAL A C 1
ATOM 2962 O O . VAL A 1 403 ? 14.956 12.850 -14.210 1.00 80.56 403 VAL A O 1
ATOM 2965 N N . ALA A 1 404 ? 15.541 12.233 -12.138 1.00 75.12 404 ALA A N 1
ATOM 2966 C CA . ALA A 1 404 ? 16.310 13.439 -11.832 1.00 75.12 404 ALA A CA 1
ATOM 2967 C C . ALA A 1 404 ? 17.799 13.327 -12.210 1.00 75.12 404 ALA A C 1
ATOM 2969 O O . ALA A 1 404 ? 18.464 14.363 -12.303 1.00 75.12 404 ALA A O 1
ATOM 2970 N N . ALA A 1 405 ? 18.302 12.099 -12.376 1.00 70.44 405 ALA A N 1
ATOM 2971 C CA . ALA A 1 405 ? 19.638 11.783 -12.885 1.00 70.44 405 ALA A CA 1
ATOM 2972 C C . ALA A 1 405 ? 19.690 11.915 -14.412 1.00 70.44 405 ALA A C 1
ATOM 2974 O O . ALA A 1 405 ? 20.739 12.388 -14.908 1.00 70.44 405 ALA A O 1
#

Sequence (405 aa):
MAKSLRASGDGPKVAFGTLQMEGKVISLQCEKAMPALAKKVKKFLKLNKVSKNVRILDMDGNVTEEDIEDLPDDPDDAPPQTAPQTTQSQPAAAAPPPETAAEPSPTPEAVEETPAPDQSGGDLKALAARAKALQPEVMAVPSPSGDKLRQAFGAAVAQLKAGKADDAAKTLDTIEQVLKKLSASRDAEAPVAPDGGATTIEKPRGDPATLKKLQEAAAQLAPKVKALPEGEQSAALKSELRDVIGHIRDGAVDPALSGLRAIQQGLKTVAASPSDATPDTDPLTIWNTAKEATDSAISALQNKIRQIPDPDLERIAEMGLNGITQGNQTALMKHLMDFRNVDAAGRPKAAAALQAQCKEYRTFLDGNELITLCEQNPFGVTVDLRSHLGKALDEIDRAAAAVAA

pLDDT: mean 77.37, std 20.65, range [29.97, 98.12]